Protein AF-A0A7J3C7N9-F1 (afdb_monomer_lite)

Sequence (515 aa):
MNISYFLGAEEPNVSYYEVTVTLNNSAYVSLDLLPTLADLVNGSGYYLEFSFIMPNDQPGNWWYLGYQIIEMKNVTVHVESNELLNASGTQIATVPATVTAYEGFIGVVGEAKFPSSQNTTSVVLFPVSPPGVNIISATTNYWRYSNGSLIVNFTLYEEVLSGTSSTPTSIAASITTYKSQVLVIPETLGYYSERAQVYLVQGNGAFIMGITSNQIAQIEAGIDATLSVPLSQLDASVTSINNDTAKISTTFGRMNSSLTSINASIKSINNGMATVSTSLGEVETSLNSLNASIISIQGETIMISTSLGRFQTTLSSVNSSLISISGNIAEVDDSLGTQYTTLSSINASLLSIVGNNAFLDSELGKFNCSLADINGTLKSINGNNATVMTTLGQISDSLANLNVTVSSLSSNVSKLNGSLVDVRTSIENLSGQITNVSNSTATIKTGIGTMYASISSIQLGVHKESNSTDPSFPYELLVVLLILVSIAISYLSLSKVNGIVSGLEGTKKEGKKEK

Structure (mmCIF, N/CA/C/O backbone):
data_AF-A0A7J3C7N9-F1
#
_entry.id   AF-A0A7J3C7N9-F1
#
loop_
_atom_site.group_PDB
_atom_site.id
_atom_site.type_symbol
_atom_site.label_atom_id
_atom_site.label_alt_id
_atom_site.label_comp_id
_atom_site.label_asym_id
_atom_site.label_entity_id
_atom_site.label_seq_id
_atom_site.pdbx_PDB_ins_code
_atom_site.Cartn_x
_atom_site.Cartn_y
_atom_site.Cartn_z
_atom_site.occupancy
_atom_site.B_iso_or_equiv
_atom_site.auth_seq_id
_atom_site.auth_comp_id
_atom_site.auth_asym_id
_atom_site.auth_atom_id
_atom_site.pdbx_PDB_model_num
ATOM 1 N N . MET A 1 1 ? -82.449 6.430 76.038 1.00 42.28 1 MET A N 1
ATOM 2 C CA . MET A 1 1 ? -81.152 5.746 75.852 1.00 42.28 1 MET A CA 1
ATOM 3 C C . MET A 1 1 ? -81.111 5.278 74.413 1.00 42.28 1 MET A C 1
ATOM 5 O O . MET A 1 1 ? -82.096 4.687 73.994 1.00 42.28 1 MET A O 1
ATOM 9 N N . ASN A 1 2 ? -80.056 5.605 73.664 1.00 41.19 2 ASN A N 1
ATOM 10 C CA . ASN A 1 2 ? -79.786 4.920 72.398 1.00 41.19 2 ASN A CA 1
ATOM 11 C C . ASN A 1 2 ? -79.249 3.540 72.754 1.00 41.19 2 ASN A C 1
ATOM 13 O O . ASN A 1 2 ? -78.373 3.438 73.615 1.00 41.19 2 ASN A O 1
ATOM 17 N N . ILE A 1 3 ? -79.833 2.510 72.163 1.00 51.50 3 ILE A N 1
ATOM 18 C CA . ILE A 1 3 ? -79.394 1.135 72.348 1.00 51.50 3 ILE A CA 1
ATOM 19 C C . ILE A 1 3 ? -78.795 0.691 71.017 1.00 51.50 3 ILE A C 1
ATOM 21 O O . ILE A 1 3 ? -79.426 0.875 69.976 1.00 51.50 3 ILE A O 1
ATOM 25 N N . SER A 1 4 ? -77.570 0.170 71.069 1.00 52.69 4 SER A N 1
ATOM 26 C CA . SER A 1 4 ? -76.785 -0.238 69.903 1.00 52.69 4 SER A CA 1
ATOM 27 C C . SER A 1 4 ? -76.621 -1.754 69.918 1.00 52.69 4 SER A C 1
ATOM 29 O O . SER A 1 4 ? -76.192 -2.314 70.927 1.00 52.69 4 SER A O 1
ATOM 31 N N . TYR A 1 5 ? -76.937 -2.420 68.811 1.00 61.47 5 TYR A N 1
ATOM 32 C CA . TYR A 1 5 ? -76.885 -3.882 68.713 1.00 61.47 5 TYR A CA 1
ATOM 33 C C . TYR A 1 5 ? -75.939 -4.334 67.610 1.00 61.47 5 TYR A C 1
ATOM 35 O O . TYR A 1 5 ? -76.094 -3.906 66.471 1.00 61.47 5 TYR A O 1
ATOM 43 N N . PHE A 1 6 ? -74.972 -5.192 67.951 1.00 58.53 6 PHE A N 1
ATOM 44 C CA . PHE A 1 6 ? -73.951 -5.674 67.020 1.00 58.53 6 PHE A CA 1
ATOM 45 C C . PHE A 1 6 ? -74.525 -6.706 66.057 1.00 58.53 6 PHE A C 1
ATOM 47 O O . PHE A 1 6 ? -75.031 -7.741 66.487 1.00 58.53 6 PHE A O 1
ATOM 54 N N . LEU A 1 7 ? -74.400 -6.444 64.763 1.00 57.50 7 LEU A N 1
ATOM 55 C CA . LEU A 1 7 ? -74.745 -7.386 63.704 1.00 57.50 7 LEU A CA 1
ATOM 56 C C . LEU A 1 7 ? -73.553 -8.263 63.292 1.00 57.50 7 LEU A C 1
ATOM 58 O O . LEU A 1 7 ? -73.766 -9.324 62.716 1.00 57.50 7 LEU A O 1
ATOM 62 N N . GLY A 1 8 ? -72.314 -7.866 63.612 1.00 57.69 8 GLY A N 1
ATOM 63 C CA . GLY A 1 8 ? -71.109 -8.617 63.247 1.00 57.69 8 GLY A CA 1
ATOM 64 C C . GLY A 1 8 ? -70.127 -7.840 62.370 1.00 57.69 8 GLY A C 1
ATOM 65 O O . GLY A 1 8 ? -70.313 -6.658 62.072 1.00 57.69 8 GLY A O 1
ATOM 66 N N . ALA A 1 9 ? -69.055 -8.528 61.967 1.00 55.53 9 ALA A N 1
ATOM 67 C CA . ALA A 1 9 ? -67.973 -7.962 61.157 1.00 55.53 9 ALA A CA 1
ATOM 68 C C . ALA A 1 9 ? -68.243 -7.996 59.635 1.00 55.53 9 ALA A C 1
ATOM 70 O O . ALA A 1 9 ? -67.596 -7.254 58.901 1.00 55.53 9 ALA A O 1
ATOM 71 N N . GLU A 1 10 ? -69.207 -8.794 59.153 1.00 54.66 10 GLU A N 1
ATOM 72 C CA . GLU A 1 10 ? -69.601 -8.850 57.736 1.00 54.66 10 GLU A CA 1
ATOM 73 C C . GLU A 1 10 ? -71.129 -8.865 57.560 1.00 54.66 10 GLU A C 1
ATOM 75 O O . GLU A 1 10 ? -71.791 -9.774 58.046 1.00 54.66 10 GLU A O 1
ATOM 80 N N . GLU A 1 11 ? -71.664 -7.882 56.824 1.00 54.88 11 GLU A N 1
ATOM 81 C CA . GLU A 1 11 ? -72.591 -8.085 55.687 1.00 54.88 11 GLU A CA 1
ATOM 82 C C . GLU A 1 11 ? -72.784 -6.747 54.931 1.00 54.88 11 GLU A C 1
ATOM 84 O O . GLU A 1 11 ? -73.521 -5.863 55.378 1.00 54.88 11 GLU A O 1
ATOM 89 N N . PRO A 1 12 ? -72.124 -6.569 53.767 1.00 53.94 12 PRO A N 1
ATOM 90 C CA . PRO A 1 12 ? -72.410 -5.502 52.822 1.00 53.94 12 PRO A CA 1
ATOM 91 C C . PRO A 1 12 ? -73.066 -6.061 51.548 1.00 53.94 12 PRO A C 1
ATOM 93 O O . PRO A 1 12 ? -72.399 -6.481 50.607 1.00 53.94 12 PRO A O 1
ATOM 96 N N . ASN A 1 13 ? -74.390 -5.974 51.494 1.00 54.25 13 ASN A N 1
ATOM 97 C CA . ASN A 1 13 ? -75.165 -5.666 50.292 1.00 54.25 13 ASN A CA 1
ATOM 98 C C . ASN A 1 13 ? -76.370 -4.873 50.794 1.00 54.25 13 ASN A C 1
ATOM 100 O O . ASN A 1 13 ? -77.139 -5.414 51.578 1.00 54.25 13 ASN A O 1
ATOM 104 N N . VAL A 1 14 ? -76.470 -3.585 50.433 1.00 56.03 14 VAL A N 1
ATOM 105 C CA . VAL A 1 14 ? -77.334 -2.578 51.089 1.00 56.03 14 VAL A CA 1
ATOM 106 C C . VAL A 1 14 ? -78.736 -3.131 51.387 1.00 56.03 14 VAL A C 1
ATOM 108 O O . VAL A 1 14 ? -79.604 -3.162 50.514 1.00 56.03 14 VAL A O 1
ATOM 111 N N . SER A 1 15 ? -78.923 -3.568 52.633 1.00 57.22 15 SER A N 1
ATOM 112 C CA . SER A 1 15 ? -80.141 -4.184 53.157 1.00 57.22 15 SER A CA 1
ATOM 113 C C . SER A 1 15 ? -80.565 -3.393 54.387 1.00 57.22 15 SER A C 1
ATOM 115 O O . SER A 1 15 ? -79.734 -2.997 55.207 1.00 57.22 15 SER A O 1
ATOM 117 N N . TYR A 1 16 ? -81.857 -3.103 54.472 1.00 61.97 16 TYR A N 1
ATOM 118 C CA . TYR A 1 16 ? -82.450 -2.442 55.628 1.00 61.97 16 TYR A CA 1
ATOM 119 C C . TYR A 1 16 ? -82.905 -3.499 56.628 1.00 61.97 16 TYR A C 1
ATOM 121 O O . TYR A 1 16 ? -83.216 -4.631 56.252 1.00 61.97 16 TYR A O 1
ATOM 129 N N . TYR A 1 17 ? -82.980 -3.107 57.893 1.00 67.19 17 TYR A N 1
ATOM 130 C CA . TYR A 1 17 ? -83.506 -3.954 58.950 1.00 67.19 17 TYR A CA 1
ATOM 131 C C . TYR A 1 17 ? -84.701 -3.257 59.582 1.00 67.19 17 TYR A C 1
ATOM 133 O O . TYR A 1 17 ? -84.579 -2.128 60.060 1.00 67.19 17 TYR A O 1
ATOM 141 N N . GLU A 1 18 ? -85.855 -3.919 59.581 1.00 71.06 18 GLU A N 1
ATOM 142 C CA . GLU A 1 18 ? -86.990 -3.453 60.371 1.00 71.06 18 GLU A CA 1
ATOM 143 C C . GLU A 1 18 ? -86.805 -3.994 61.787 1.00 71.06 18 GLU A C 1
ATOM 145 O O . GLU A 1 18 ? -86.705 -5.207 62.010 1.00 71.06 18 GLU A O 1
ATOM 150 N N . VAL A 1 19 ? -86.738 -3.080 62.750 1.00 69.88 19 VAL A N 1
ATOM 151 C CA . VAL A 1 19 ? -86.692 -3.411 64.166 1.00 69.88 19 VAL A CA 1
ATOM 152 C C . VAL A 1 19 ? -88.041 -3.097 64.777 1.00 69.88 19 VAL A C 1
ATOM 154 O O . VAL A 1 19 ? -88.411 -1.939 64.981 1.00 69.88 19 VAL A O 1
ATOM 157 N N . THR A 1 20 ? -88.778 -4.154 65.102 1.00 71.00 20 THR A N 1
ATOM 158 C CA . THR A 1 20 ? -90.039 -4.028 65.827 1.00 71.00 20 THR A CA 1
ATOM 159 C C . THR A 1 20 ? -89.791 -4.212 67.310 1.00 71.00 20 THR A C 1
ATOM 161 O O . THR A 1 20 ? -89.453 -5.303 67.766 1.00 71.00 20 THR A O 1
ATOM 164 N N . VAL A 1 21 ? -89.994 -3.144 68.072 1.00 69.62 21 VAL A N 1
ATOM 165 C CA . VAL A 1 21 ? -90.026 -3.178 69.529 1.00 69.62 21 VAL A CA 1
ATOM 166 C C . VAL A 1 21 ? -91.403 -3.648 69.964 1.00 69.62 21 VAL A C 1
ATOM 168 O O . VAL A 1 21 ? -92.430 -3.077 69.592 1.00 69.62 21 VAL A O 1
ATOM 171 N N . THR A 1 22 ? -91.423 -4.680 70.791 1.00 66.44 22 THR A N 1
ATOM 172 C CA . THR A 1 22 ? -92.635 -5.281 71.337 1.00 66.44 22 THR A CA 1
ATOM 173 C C . THR A 1 22 ? -92.742 -4.993 72.826 1.00 66.44 22 THR A C 1
ATOM 175 O O . THR A 1 22 ? -91.757 -5.078 73.557 1.00 66.44 22 THR A O 1
ATOM 178 N N . LEU A 1 23 ? -93.947 -4.662 73.280 1.00 67.12 23 LEU A N 1
ATOM 179 C CA . LEU A 1 23 ? -94.287 -4.502 74.686 1.00 67.12 23 LEU A CA 1
ATOM 180 C C . LEU A 1 23 ? -95.211 -5.647 75.088 1.00 67.12 23 LEU A C 1
ATOM 182 O O . LEU A 1 23 ? -96.281 -5.812 74.501 1.00 67.12 23 LEU A O 1
ATOM 186 N N . ASN A 1 24 ? -94.797 -6.453 76.069 1.00 67.00 24 ASN A N 1
ATOM 187 C CA . ASN A 1 24 ? -95.523 -7.665 76.478 1.00 67.00 24 ASN A CA 1
ATOM 188 C C . ASN A 1 24 ? -95.852 -8.572 75.274 1.00 67.00 24 ASN A C 1
ATOM 190 O O . ASN A 1 24 ? -96.971 -9.066 75.129 1.00 67.00 24 ASN A O 1
ATOM 194 N N . ASN A 1 25 ? -94.867 -8.738 74.385 1.00 65.31 25 ASN A N 1
ATOM 195 C CA . ASN A 1 25 ? -94.923 -9.561 73.174 1.00 65.31 25 ASN A CA 1
ATOM 196 C C . ASN A 1 25 ? -95.933 -9.091 72.104 1.00 65.31 25 ASN A C 1
ATOM 198 O O . ASN A 1 25 ? -96.206 -9.829 71.163 1.00 65.31 25 ASN A O 1
ATOM 202 N N . SER A 1 26 ? -96.467 -7.870 72.214 1.00 65.75 26 SER A N 1
ATOM 203 C CA . SER A 1 26 ? -97.249 -7.211 71.155 1.00 65.75 26 SER A CA 1
ATOM 204 C C . SER A 1 26 ? -96.450 -6.057 70.551 1.00 65.75 26 SER A C 1
ATOM 206 O O . SER A 1 26 ? -95.767 -5.350 71.287 1.00 65.75 26 SER A O 1
ATOM 208 N N . ALA A 1 27 ? -96.517 -5.845 69.233 1.00 66.12 27 ALA A N 1
ATOM 209 C CA . ALA A 1 27 ? -95.793 -4.756 68.572 1.00 66.12 27 ALA A CA 1
ATOM 210 C C . ALA A 1 27 ? -96.192 -3.394 69.159 1.00 66.12 27 ALA A C 1
ATOM 212 O O . ALA A 1 27 ? -97.373 -3.051 69.219 1.00 66.12 27 ALA A O 1
ATOM 213 N N . TYR A 1 28 ? -95.198 -2.644 69.625 1.00 69.81 28 TYR A N 1
ATOM 214 C CA . TYR A 1 28 ? -95.372 -1.328 70.229 1.00 69.81 28 TYR A CA 1
ATOM 215 C C . TYR A 1 28 ? -94.914 -0.223 69.274 1.00 69.81 28 TYR A C 1
ATOM 217 O O . TYR A 1 28 ? -95.648 0.739 69.059 1.00 69.81 28 TYR A O 1
ATOM 225 N N . VAL A 1 29 ? -93.738 -0.376 68.660 1.00 67.56 29 VAL A N 1
ATOM 226 C CA . VAL A 1 29 ? -93.270 0.499 67.577 1.00 67.56 29 VAL A CA 1
ATOM 227 C C . VAL A 1 29 ? -92.354 -0.277 66.638 1.00 67.56 29 VAL A C 1
ATOM 229 O O . VAL A 1 29 ? -91.542 -1.074 67.100 1.00 67.56 29 VAL A O 1
ATOM 232 N N . SER A 1 30 ? -92.470 -0.024 65.339 1.00 73.25 30 SER A N 1
ATOM 233 C CA . SER A 1 30 ? -91.578 -0.570 64.314 1.00 73.25 30 SER A CA 1
ATOM 234 C C . SER A 1 30 ? -90.766 0.559 63.694 1.00 73.25 30 SER A C 1
ATOM 236 O O . SER A 1 30 ? -91.287 1.657 63.479 1.00 73.25 30 SER A O 1
ATOM 238 N N . LEU A 1 31 ? -89.474 0.309 63.500 1.00 60.38 31 LEU A N 1
ATOM 239 C CA . LEU A 1 31 ? -88.492 1.287 63.049 1.00 60.38 31 LEU A CA 1
ATOM 240 C C . LEU A 1 31 ? -87.641 0.666 61.943 1.00 60.38 31 LEU A C 1
ATOM 242 O O . LEU A 1 31 ? -86.988 -0.349 62.172 1.00 60.38 31 LEU A O 1
ATOM 246 N N . ASP A 1 32 ? -87.601 1.307 60.780 1.00 66.88 32 ASP A N 1
ATOM 247 C CA . ASP A 1 32 ? -86.709 0.914 59.690 1.00 66.88 32 ASP A CA 1
ATOM 248 C C . ASP A 1 32 ? -85.334 1.551 59.892 1.00 66.88 32 ASP A C 1
ATOM 250 O O . ASP A 1 32 ? -85.210 2.778 59.978 1.00 66.88 32 ASP A O 1
ATOM 254 N N . LEU A 1 33 ? -84.294 0.724 59.992 1.00 62.12 33 LEU A N 1
ATOM 255 C CA . LEU A 1 33 ? -82.958 1.149 60.401 1.00 62.12 33 LEU A CA 1
ATOM 256 C C . LEU A 1 33 ? -81.881 0.621 59.451 1.00 62.12 33 LEU A C 1
ATOM 258 O O . LEU A 1 33 ? -81.958 -0.496 58.931 1.00 62.12 33 LEU A O 1
ATOM 262 N N . LEU A 1 34 ? -80.852 1.444 59.248 1.00 63.62 34 LEU A N 1
ATOM 263 C CA . LEU A 1 34 ? -79.645 1.071 58.516 1.00 63.62 34 LEU A CA 1
ATOM 264 C C . LEU A 1 34 ? -78.512 0.746 59.489 1.00 63.62 34 LEU A C 1
ATOM 266 O O . LEU A 1 34 ? -78.327 1.489 60.455 1.00 63.62 34 LEU A O 1
ATOM 270 N N . PRO A 1 35 ? -77.721 -0.305 59.224 1.00 64.94 35 PRO A N 1
ATOM 271 C CA . PRO A 1 35 ? -76.533 -0.598 60.011 1.00 64.94 35 PRO A CA 1
ATOM 272 C C . PRO A 1 35 ? -75.491 0.512 59.878 1.00 64.94 35 PRO A C 1
ATOM 274 O O . PRO A 1 35 ? -75.117 0.898 58.769 1.00 64.94 35 PRO A O 1
ATOM 277 N N . THR A 1 36 ? -74.973 0.989 61.004 1.00 56.75 36 THR A N 1
ATOM 278 C CA . THR A 1 36 ? -73.856 1.938 61.059 1.00 56.75 36 THR A CA 1
ATOM 279 C C . THR A 1 36 ? -72.583 1.226 61.487 1.00 56.75 36 THR A C 1
ATOM 281 O O . THR A 1 36 ? -72.587 0.486 62.469 1.00 56.75 36 THR A O 1
ATOM 284 N N . LEU A 1 37 ? -71.489 1.445 60.753 1.00 62.41 37 LEU A N 1
ATOM 285 C CA . LEU A 1 37 ? -70.172 0.939 61.131 1.00 62.41 37 LEU A CA 1
ATOM 286 C C . LEU A 1 37 ? -69.640 1.792 62.285 1.00 62.41 37 LEU A C 1
ATOM 288 O O . LEU A 1 37 ? -69.433 2.994 62.113 1.00 62.41 37 LEU A O 1
ATOM 292 N N . ALA A 1 38 ? -69.443 1.184 63.449 1.00 53.22 38 ALA A N 1
ATOM 293 C CA . ALA A 1 38 ? -68.890 1.860 64.614 1.00 53.22 38 ALA A CA 1
ATOM 294 C C . ALA A 1 38 ? -67.587 1.174 65.036 1.00 53.22 38 ALA A C 1
ATOM 296 O O . ALA A 1 38 ? -67.573 -0.021 65.335 1.00 53.22 38 ALA A O 1
ATOM 297 N N . ASP A 1 39 ? -66.501 1.948 65.085 1.00 56.78 39 ASP A N 1
ATOM 298 C CA . ASP A 1 39 ? -65.219 1.522 65.651 1.00 56.78 39 ASP A CA 1
ATOM 299 C C . ASP A 1 39 ? -65.214 1.811 67.149 1.00 56.78 39 ASP A C 1
ATOM 301 O O . ASP A 1 39 ? -64.759 2.854 67.626 1.00 56.78 39 ASP A O 1
ATOM 305 N N . LEU A 1 40 ? -65.782 0.876 67.904 1.00 52.62 40 LEU A N 1
ATOM 306 C CA . LEU A 1 40 ? -65.724 0.893 69.357 1.00 52.62 40 LEU A CA 1
ATOM 307 C C . LEU A 1 40 ? -64.471 0.148 69.830 1.00 52.62 40 LEU A C 1
ATOM 309 O O . LEU A 1 40 ? -63.972 -0.765 69.177 1.00 52.62 40 LEU A O 1
ATOM 313 N N . VAL A 1 41 ? -63.983 0.508 71.020 1.00 49.88 41 VAL A N 1
ATOM 314 C CA . VAL A 1 41 ? -62.741 -0.023 71.626 1.00 49.88 41 VAL A CA 1
ATOM 315 C C . VAL A 1 41 ? -62.726 -1.564 71.740 1.00 49.88 41 VAL A C 1
ATOM 317 O O . VAL A 1 41 ? -61.657 -2.156 71.845 1.00 49.88 41 VAL A O 1
ATOM 320 N N . ASN A 1 42 ? -63.889 -2.221 71.650 1.00 48.91 42 ASN A N 1
ATOM 321 C CA . ASN A 1 42 ? -64.060 -3.676 71.740 1.00 48.91 42 ASN A CA 1
ATOM 322 C C . ASN A 1 42 ? -64.451 -4.357 70.415 1.00 48.91 42 ASN A C 1
ATOM 324 O O . ASN A 1 42 ? -65.000 -5.458 70.433 1.00 48.91 42 ASN A O 1
ATOM 328 N N . GLY A 1 43 ? -64.156 -3.730 69.279 1.00 54.53 43 GLY A N 1
ATOM 329 C CA . GLY A 1 43 ? -64.305 -4.344 67.966 1.00 54.53 43 GLY A CA 1
ATOM 330 C C . GLY A 1 43 ? -65.091 -3.472 67.001 1.00 54.53 43 GLY A C 1
ATOM 331 O O . GLY A 1 43 ? -66.169 -2.971 67.311 1.00 54.53 43 GLY A O 1
ATOM 332 N N . SER A 1 44 ? -64.517 -3.326 65.815 1.00 56.56 44 SER A N 1
ATOM 333 C CA . SER A 1 44 ? -65.117 -2.709 64.644 1.00 56.56 44 SER A CA 1
ATOM 334 C C . SER A 1 44 ? -66.204 -3.603 64.065 1.00 56.56 44 SER A C 1
ATOM 336 O O . SER A 1 44 ? -65.958 -4.775 63.772 1.00 56.56 44 SER A O 1
ATOM 338 N N . GLY A 1 45 ? -67.386 -3.053 63.826 1.00 62.75 45 GLY A N 1
ATOM 339 C CA . GLY A 1 45 ? -68.357 -3.702 62.954 1.00 62.75 45 GLY A CA 1
ATOM 340 C C . GLY A 1 45 ? -69.682 -2.969 62.929 1.00 62.75 45 GLY A C 1
ATOM 341 O O . GLY A 1 45 ? -69.775 -1.807 63.331 1.00 62.75 45 GLY A O 1
ATOM 342 N N . TYR A 1 46 ? -70.693 -3.618 62.370 1.00 64.62 46 TYR A N 1
ATOM 343 C CA . TYR A 1 46 ? -71.956 -2.957 62.080 1.00 64.62 46 TYR A CA 1
ATOM 344 C C . TYR A 1 46 ? -72.902 -3.069 63.266 1.00 64.62 46 TYR A C 1
ATOM 346 O O . TYR A 1 46 ? -73.134 -4.159 63.787 1.00 64.62 46 TYR A O 1
ATOM 354 N N . TYR A 1 47 ? -73.460 -1.936 63.678 1.00 65.31 47 TYR A N 1
ATOM 355 C CA . TYR A 1 47 ? -74.425 -1.849 64.762 1.00 65.31 47 TYR A CA 1
ATOM 356 C C . TYR A 1 47 ? -75.717 -1.191 64.282 1.00 65.31 47 TYR A C 1
ATOM 358 O O . TYR A 1 47 ? -75.683 -0.251 63.486 1.00 65.31 47 TYR A O 1
ATOM 366 N N . LEU A 1 48 ? -76.857 -1.654 64.793 1.00 65.50 48 LEU A N 1
ATOM 367 C CA . LEU A 1 48 ? -78.125 -0.934 64.685 1.00 65.50 48 LEU A CA 1
ATOM 368 C C . LEU A 1 48 ? -78.322 -0.106 65.944 1.00 65.50 48 LEU A C 1
ATOM 370 O O . LEU A 1 48 ? -78.442 -0.663 67.035 1.00 65.50 48 LEU A O 1
ATOM 374 N N . GLU A 1 49 ? -78.367 1.211 65.782 1.00 63.22 49 GLU A N 1
ATOM 375 C CA . GLU A 1 49 ? -78.643 2.132 66.877 1.00 63.22 49 GLU A CA 1
ATOM 376 C C . GLU A 1 49 ? -80.059 2.677 66.769 1.00 63.22 49 GLU A C 1
ATOM 378 O O . GLU A 1 49 ? -80.437 3.267 65.755 1.00 63.22 49 GLU A O 1
ATOM 383 N N . PHE A 1 50 ? -80.846 2.524 67.830 1.00 61.34 50 PHE A N 1
ATOM 384 C CA . PHE A 1 50 ? -82.170 3.127 67.883 1.00 61.34 50 PHE A CA 1
ATOM 385 C C . PHE A 1 50 ? -82.586 3.529 69.287 1.00 61.34 50 PHE A C 1
ATOM 387 O O . PHE A 1 50 ? -82.046 3.095 70.308 1.00 61.34 50 PHE A O 1
ATOM 394 N N . SER A 1 51 ? -83.585 4.398 69.326 1.00 55.50 51 SER A N 1
ATOM 395 C CA . SER A 1 51 ? -84.285 4.775 70.537 1.00 55.50 51 SER A CA 1
ATOM 396 C C . SER A 1 51 ? -85.763 4.959 70.235 1.00 55.50 51 SER A C 1
ATOM 398 O O . SER A 1 51 ? -86.164 5.326 69.133 1.00 55.50 51 SER A O 1
ATOM 400 N N . PHE A 1 52 ? -86.588 4.687 71.236 1.00 57.16 52 PHE A N 1
ATOM 401 C CA . PHE A 1 52 ? -88.025 4.883 71.168 1.00 57.16 52 PHE A CA 1
ATOM 402 C C . PHE A 1 52 ? -88.514 5.498 72.474 1.00 57.16 52 PHE A C 1
ATOM 404 O O . PHE A 1 52 ? -87.858 5.416 73.517 1.00 57.16 52 PHE A O 1
ATOM 411 N N . ILE A 1 53 ? -89.676 6.143 72.412 1.00 58.66 53 ILE A N 1
ATOM 412 C CA . ILE A 1 53 ? -90.302 6.708 73.603 1.00 58.66 53 ILE A CA 1
ATOM 413 C C . ILE A 1 53 ? -90.902 5.563 74.410 1.00 58.66 53 ILE A C 1
ATOM 415 O O . ILE A 1 53 ? -91.828 4.879 73.965 1.00 58.66 53 ILE A O 1
ATOM 419 N N . MET A 1 54 ? -90.365 5.371 75.610 1.00 60.38 54 MET A N 1
ATOM 420 C CA . MET A 1 54 ? -90.876 4.389 76.552 1.00 60.38 54 MET A CA 1
ATOM 421 C C . MET A 1 54 ? -92.257 4.846 77.051 1.00 60.38 54 MET A C 1
ATOM 423 O O . MET A 1 54 ? -92.403 6.013 77.428 1.00 60.38 54 MET A O 1
ATOM 427 N N . PRO A 1 55 ? -93.281 3.978 77.031 1.00 58.53 55 PRO A N 1
ATOM 428 C CA . PRO A 1 55 ? -94.596 4.355 77.530 1.00 58.53 55 PRO A CA 1
ATOM 429 C C . PRO A 1 55 ? -94.513 4.655 79.035 1.00 58.53 55 PRO A C 1
ATOM 431 O O . PRO A 1 55 ? -93.773 4.000 79.764 1.00 58.53 55 PRO A O 1
ATOM 434 N N . ASN A 1 56 ? -95.221 5.699 79.479 1.00 55.94 56 ASN A N 1
ATOM 435 C CA . ASN A 1 56 ? -95.041 6.288 80.809 1.00 55.94 56 ASN A CA 1
ATOM 436 C C . ASN A 1 56 ? -95.416 5.324 81.954 1.00 55.94 56 ASN A C 1
ATOM 438 O O . ASN A 1 56 ? -96.386 4.571 81.853 1.00 55.94 56 ASN A O 1
ATOM 442 N N . ASP A 1 57 ? -94.651 5.396 83.044 1.00 56.75 57 ASP A N 1
ATOM 443 C CA . ASP A 1 57 ? -94.512 4.355 84.068 1.00 56.75 57 ASP A CA 1
ATOM 444 C C . ASP A 1 57 ? -95.312 4.645 85.358 1.00 56.75 57 ASP A C 1
ATOM 446 O O . ASP A 1 57 ? -95.562 5.800 85.717 1.00 56.75 57 ASP A O 1
ATOM 450 N N . GLN A 1 58 ? -95.683 3.589 86.087 1.00 48.03 58 GLN A N 1
ATOM 451 C CA . GLN A 1 58 ? -96.112 3.656 87.492 1.00 48.03 58 GLN A CA 1
ATOM 452 C C . GLN A 1 58 ? -95.178 2.761 88.322 1.00 48.03 58 GLN A C 1
ATOM 454 O O . GLN A 1 58 ? -94.857 1.657 87.875 1.00 48.03 58 GLN A O 1
ATOM 459 N N . PRO A 1 59 ? -94.762 3.179 89.534 1.00 44.38 59 PRO A N 1
ATOM 460 C CA . PRO A 1 59 ? -93.750 2.459 90.303 1.00 44.38 59 PRO A CA 1
ATOM 461 C C . PRO A 1 59 ? -94.151 1.008 90.605 1.00 44.38 59 PRO A C 1
ATOM 463 O O . PRO A 1 59 ? -95.208 0.758 91.182 1.00 44.38 59 PRO A O 1
ATOM 466 N N . GLY A 1 60 ? -93.268 0.062 90.275 1.00 51.53 60 GLY A N 1
ATOM 467 C CA . GLY A 1 60 ? -93.414 -1.360 90.616 1.00 51.53 60 GLY A CA 1
ATOM 468 C C . GLY A 1 60 ? -93.812 -2.281 89.461 1.00 51.53 60 GLY A C 1
ATOM 469 O O . GLY A 1 60 ? -93.862 -3.494 89.664 1.00 51.53 60 GLY A O 1
ATOM 470 N N . ASN A 1 61 ? -94.034 -1.748 88.259 1.00 45.78 61 ASN A N 1
ATOM 471 C CA . ASN A 1 61 ? -94.267 -2.564 87.072 1.00 45.78 61 ASN A CA 1
ATOM 472 C C . ASN A 1 61 ? -92.979 -2.793 86.279 1.00 45.78 61 ASN A C 1
ATOM 474 O O . ASN A 1 61 ? -92.125 -1.921 86.156 1.00 45.78 61 ASN A O 1
ATOM 478 N N . TRP A 1 62 ? -92.857 -4.003 85.740 1.00 52.22 62 TRP A N 1
ATOM 479 C CA . TRP A 1 62 ? -91.747 -4.422 84.895 1.00 52.22 62 TRP A CA 1
ATOM 480 C C . TRP A 1 62 ? -92.322 -4.723 83.521 1.00 52.22 62 TRP A C 1
ATOM 482 O O . TRP A 1 62 ? -93.284 -5.482 83.401 1.00 52.22 62 TRP A O 1
ATOM 492 N N . TRP A 1 63 ? -91.735 -4.129 82.493 1.00 51.25 63 TRP A N 1
ATOM 493 C CA . TRP A 1 63 ? -92.132 -4.361 81.114 1.00 51.25 63 TRP A CA 1
ATOM 494 C C . TRP A 1 63 ? -91.169 -5.353 80.476 1.00 51.25 63 TRP A C 1
ATOM 496 O O . TRP A 1 63 ? -89.956 -5.259 80.673 1.00 51.25 63 TRP A O 1
ATOM 506 N N . TYR A 1 64 ? -91.701 -6.284 79.688 1.00 57.38 64 TYR A N 1
ATOM 507 C CA . TYR A 1 64 ? -90.871 -7.074 78.788 1.00 57.38 64 TYR A CA 1
ATOM 508 C C . TYR A 1 64 ? -90.804 -6.352 77.456 1.00 57.38 64 TYR A C 1
ATOM 510 O O . TYR A 1 64 ? -91.799 -6.257 76.734 1.00 57.38 64 TYR A O 1
ATOM 518 N N . LEU A 1 65 ? -89.617 -5.825 77.183 1.00 56.47 65 LEU A N 1
ATOM 519 C CA . LEU A 1 65 ? -89.256 -5.273 75.896 1.00 56.47 65 LEU A CA 1
ATOM 520 C C . LEU A 1 65 ? -88.441 -6.336 75.173 1.00 56.47 65 LEU A C 1
ATOM 522 O O . LEU A 1 65 ? -87.351 -6.710 75.601 1.00 56.47 65 LEU A O 1
ATOM 526 N N . GLY A 1 66 ? -89.032 -6.874 74.118 1.00 62.19 66 GLY A N 1
ATOM 527 C CA . GLY A 1 66 ? -88.320 -7.683 73.142 1.00 62.19 66 GLY A CA 1
ATOM 528 C C . GLY A 1 66 ? -88.279 -6.909 71.844 1.00 62.19 66 GLY A C 1
ATOM 529 O O . GLY A 1 66 ? -89.239 -6.204 71.526 1.00 62.19 66 GLY A O 1
ATOM 530 N N . TYR A 1 67 ? -87.203 -7.042 71.092 1.00 61.75 67 TYR A N 1
ATOM 531 C CA . TYR A 1 67 ? -87.180 -6.558 69.724 1.00 61.75 67 TYR A CA 1
ATOM 532 C C . TYR A 1 67 ? -86.974 -7.737 68.783 1.00 61.75 67 TYR A C 1
ATOM 534 O O . TYR A 1 67 ? -86.361 -8.749 69.135 1.00 61.75 67 TYR A O 1
ATOM 542 N N . GLN A 1 68 ? -87.533 -7.603 67.592 1.00 66.44 68 GLN A N 1
ATOM 543 C CA . GLN A 1 68 ? -87.313 -8.534 66.503 1.00 66.44 68 GLN A CA 1
ATOM 544 C C . GLN A 1 68 ? -86.578 -7.783 65.402 1.00 66.44 68 GLN A C 1
ATOM 546 O O . GLN A 1 68 ? -87.047 -6.727 64.974 1.00 66.44 68 GLN A O 1
ATOM 551 N N . ILE A 1 69 ? -85.428 -8.321 64.991 1.00 63.19 69 ILE A N 1
ATOM 552 C CA . ILE A 1 69 ? -84.676 -7.839 63.834 1.00 63.19 69 ILE A CA 1
ATOM 553 C C . ILE A 1 69 ? -85.064 -8.723 62.661 1.00 63.19 69 ILE A C 1
ATOM 555 O O . ILE A 1 69 ? -84.877 -9.944 62.695 1.00 63.19 69 ILE A O 1
ATOM 559 N N . ILE A 1 70 ? -85.626 -8.103 61.634 1.00 65.06 70 ILE A N 1
ATOM 560 C CA . ILE A 1 70 ? -85.968 -8.796 60.400 1.00 65.06 70 ILE A CA 1
ATOM 561 C C . ILE A 1 70 ? -85.085 -8.226 59.305 1.00 65.06 70 ILE A C 1
ATOM 563 O O . ILE A 1 70 ? -85.095 -7.023 59.039 1.00 65.06 70 ILE A O 1
ATOM 567 N N . GLU A 1 71 ? -84.292 -9.102 58.700 1.00 61.56 71 GLU A N 1
ATOM 568 C CA . GLU A 1 71 ? -83.462 -8.737 57.567 1.00 61.56 71 GLU A CA 1
ATOM 569 C C . GLU A 1 71 ? -84.325 -8.594 56.315 1.00 61.56 71 GLU A C 1
ATOM 571 O O . GLU A 1 71 ? -85.095 -9.487 55.950 1.00 61.56 71 GLU A O 1
ATOM 576 N N . MET A 1 72 ? -84.186 -7.468 55.626 1.00 59.25 72 MET A N 1
ATOM 577 C CA . MET A 1 72 ? -84.911 -7.215 54.391 1.00 59.25 72 MET A CA 1
ATOM 578 C C . MET A 1 72 ? -83.941 -7.327 53.208 1.00 59.25 72 MET A C 1
ATOM 580 O O . MET A 1 72 ? -83.337 -6.336 52.796 1.00 59.25 72 MET A O 1
ATOM 584 N N . LYS A 1 73 ? -83.762 -8.544 52.664 1.00 58.78 73 LYS A N 1
ATOM 585 C CA . LYS A 1 73 ? -82.905 -8.779 51.483 1.00 58.78 73 LYS A CA 1
ATOM 586 C C . LYS A 1 73 ? -83.664 -8.515 50.175 1.00 58.78 73 LYS A C 1
ATOM 588 O O . LYS A 1 73 ? -84.799 -8.945 49.993 1.00 58.78 73 LYS A O 1
ATOM 593 N N . ASN A 1 74 ? -82.962 -7.871 49.239 1.00 51.09 74 ASN A N 1
ATOM 594 C CA . ASN A 1 74 ? -83.396 -7.323 47.943 1.00 51.09 74 ASN A CA 1
ATOM 595 C C . ASN A 1 74 ? -84.078 -5.950 48.002 1.00 51.09 74 ASN A C 1
ATOM 597 O O . ASN A 1 74 ? -85.285 -5.809 47.812 1.00 51.09 74 ASN A O 1
ATOM 601 N N . VAL A 1 75 ? -83.250 -4.909 48.088 1.00 42.97 75 VAL A N 1
ATOM 602 C CA . VAL A 1 75 ? -83.568 -3.632 47.450 1.00 42.97 75 VAL A CA 1
ATOM 603 C C . VAL A 1 75 ? -83.245 -3.774 45.964 1.00 42.97 75 VAL A C 1
ATOM 605 O O . VAL A 1 75 ? -82.078 -3.862 45.583 1.00 42.97 75 VAL A O 1
ATOM 608 N N . THR A 1 76 ? -84.255 -3.758 45.094 1.00 41.75 76 THR A N 1
ATOM 609 C CA . THR A 1 76 ? -83.973 -3.422 43.690 1.00 41.75 76 THR A CA 1
ATOM 610 C C . THR A 1 76 ? -83.676 -1.927 43.678 1.00 41.75 76 THR A C 1
ATOM 612 O O . THR A 1 76 ? -84.593 -1.108 43.690 1.00 41.75 76 THR A O 1
ATOM 615 N N . VAL A 1 77 ? -82.399 -1.558 43.783 1.00 35.75 77 VAL A N 1
ATOM 616 C CA . VAL A 1 77 ? -81.997 -0.153 43.827 1.00 35.75 77 VAL A CA 1
ATOM 617 C C . VAL A 1 77 ? -82.251 0.449 42.446 1.00 35.75 77 VAL A C 1
ATOM 619 O O . VAL A 1 77 ? -81.650 0.040 41.453 1.00 35.75 77 VAL A O 1
ATOM 622 N N . HIS A 1 78 ? -83.135 1.436 42.365 1.00 39.69 78 HIS A N 1
ATOM 623 C CA . HIS A 1 78 ? -83.057 2.458 41.327 1.00 39.69 78 HIS A CA 1
ATOM 624 C C . HIS A 1 78 ? -82.560 3.734 41.998 1.00 39.69 78 HIS A C 1
ATOM 626 O O . HIS A 1 78 ? -83.104 4.161 43.016 1.00 39.69 78 HIS A O 1
ATOM 632 N N . VAL A 1 79 ? -81.480 4.308 41.465 1.00 38.19 79 VAL A N 1
ATOM 633 C CA . VAL A 1 79 ? -80.990 5.622 41.895 1.00 38.19 79 VAL A CA 1
ATOM 634 C C . VAL A 1 79 ? -82.084 6.629 41.542 1.00 38.19 79 VAL A C 1
ATOM 636 O O . VAL A 1 79 ? -82.320 6.864 40.358 1.00 38.19 79 VAL A O 1
ATOM 639 N N . GLU A 1 80 ? -82.777 7.192 42.536 1.00 39.84 80 GLU A N 1
ATOM 640 C CA . GLU A 1 80 ? -83.787 8.226 42.264 1.00 39.84 80 GLU A CA 1
ATOM 641 C C . GLU A 1 80 ? -83.120 9.580 41.990 1.00 39.84 80 GLU A C 1
ATOM 643 O O . GLU A 1 80 ? -83.510 10.273 41.052 1.00 39.84 80 GLU A O 1
ATOM 648 N N . SER A 1 81 ? -82.076 9.940 42.744 1.00 42.22 81 SER A N 1
ATOM 649 C CA . SER A 1 81 ? -81.248 11.117 42.464 1.00 42.22 81 SER A CA 1
ATOM 650 C C . SER A 1 81 ? -79.938 11.105 43.261 1.00 42.22 81 SER A C 1
ATOM 652 O O . SER A 1 81 ? -79.838 10.522 44.343 1.00 42.22 81 SER A O 1
ATOM 654 N N . ASN A 1 82 ? -78.919 11.773 42.717 1.00 43.91 82 ASN A N 1
ATOM 655 C CA . ASN A 1 82 ? -77.718 12.163 43.449 1.00 43.91 82 ASN A CA 1
ATOM 656 C C . ASN A 1 82 ? -77.726 13.692 43.545 1.00 43.91 82 ASN A C 1
ATOM 658 O O . ASN A 1 82 ? -77.630 14.362 42.514 1.00 43.91 82 ASN A O 1
ATOM 662 N N . GLU A 1 83 ? -77.900 14.238 44.746 1.00 49.12 83 GLU A N 1
ATOM 663 C CA . GLU A 1 83 ? -78.059 15.676 44.951 1.00 49.12 83 GLU A CA 1
ATOM 664 C C . GLU A 1 83 ? -76.841 16.226 45.700 1.00 49.12 83 GLU A C 1
ATOM 666 O O . GLU A 1 83 ? -76.465 15.751 46.774 1.00 49.12 83 GLU A O 1
ATOM 671 N N . LEU A 1 84 ? -76.174 17.212 45.099 1.00 49.94 84 LEU A N 1
ATOM 672 C CA . LEU A 1 84 ? -75.051 17.889 45.735 1.00 49.94 84 LEU A CA 1
ATOM 673 C C . LEU A 1 84 ? -75.616 18.957 46.673 1.00 49.94 84 LEU A C 1
ATOM 675 O O . LEU A 1 84 ? -76.165 19.962 46.218 1.00 49.94 84 LEU A O 1
ATOM 679 N N . LEU A 1 85 ? -75.498 18.734 47.979 1.00 55.34 85 LEU A N 1
ATOM 680 C CA . LEU A 1 85 ? -76.012 19.640 48.996 1.00 55.34 85 LEU A CA 1
ATOM 681 C C . LEU A 1 85 ? -74.841 20.388 49.639 1.00 55.34 85 LEU A C 1
ATOM 683 O O . LEU A 1 85 ? -73.866 19.802 50.103 1.00 55.34 85 LEU A O 1
ATOM 687 N N . ASN A 1 86 ? -74.936 21.716 49.660 1.00 53.72 86 ASN A N 1
ATOM 688 C CA . ASN A 1 86 ? -73.921 22.584 50.250 1.00 53.72 86 ASN A CA 1
ATOM 689 C C . ASN A 1 86 ? -74.357 23.012 51.652 1.00 53.72 86 ASN A C 1
ATOM 691 O O . ASN A 1 86 ? -75.500 23.437 51.837 1.00 53.72 86 ASN A O 1
ATOM 695 N N . ALA A 1 87 ? -73.445 22.956 52.625 1.00 55.12 87 ALA A N 1
ATOM 696 C CA . ALA A 1 87 ? -73.686 23.468 53.969 1.00 55.12 87 ALA A CA 1
ATOM 697 C C . ALA A 1 87 ? -72.488 24.280 54.484 1.00 55.12 87 ALA A C 1
ATOM 699 O O . ALA A 1 87 ? -71.324 23.998 54.207 1.00 55.12 87 ALA A O 1
ATOM 700 N N . SER A 1 88 ? -72.762 25.311 55.277 1.00 53.59 88 SER A N 1
ATOM 701 C CA . SER A 1 88 ? -71.728 25.992 56.057 1.00 53.59 88 SER A CA 1
ATOM 702 C C . SER A 1 88 ? -71.558 25.256 57.387 1.00 53.59 88 SER A C 1
ATOM 704 O O . SER A 1 88 ? -72.503 25.193 58.177 1.00 53.59 88 SER A O 1
ATOM 706 N N . GLY A 1 89 ? -70.381 24.672 57.616 1.00 55.03 89 GLY A N 1
ATOM 707 C CA . GLY A 1 89 ? -70.036 24.031 58.883 1.00 55.03 89 GLY A CA 1
ATOM 708 C C . GLY A 1 89 ? -69.499 25.028 59.910 1.00 55.03 89 GLY A C 1
ATOM 709 O O . GLY A 1 89 ? -68.995 26.087 59.542 1.00 55.03 89 GLY A O 1
ATOM 710 N N . THR A 1 90 ? -69.600 24.697 61.199 1.00 54.84 90 THR A N 1
ATOM 711 C CA . THR A 1 90 ? -68.976 25.475 62.289 1.00 54.84 90 THR A CA 1
ATOM 712 C C . THR A 1 90 ? -67.918 24.618 62.979 1.00 54.84 90 THR A C 1
ATOM 714 O O . THR A 1 90 ? -68.166 23.438 63.236 1.00 54.84 90 THR A O 1
ATOM 717 N N . GLN A 1 91 ? -66.741 25.182 63.276 1.00 54.88 91 GLN A N 1
ATOM 718 C CA . GLN A 1 91 ? -65.719 24.474 64.052 1.00 54.88 91 GLN A CA 1
ATOM 719 C C . GLN A 1 91 ? -66.187 24.295 65.496 1.00 54.88 91 GLN A C 1
ATOM 721 O O . GLN A 1 91 ? -66.642 25.247 66.131 1.00 54.88 91 GLN A O 1
ATOM 726 N N . ILE A 1 92 ? -66.024 23.077 66.006 1.00 57.28 92 ILE A N 1
ATOM 727 C CA . ILE A 1 92 ? -66.367 22.710 67.381 1.00 57.28 92 ILE A CA 1
ATOM 728 C C . ILE A 1 92 ? -65.102 22.577 68.234 1.00 57.28 92 ILE A C 1
ATOM 730 O O . ILE A 1 92 ? -65.100 23.014 69.383 1.00 57.28 92 ILE A O 1
ATOM 734 N N . ALA A 1 93 ? -64.019 22.008 67.690 1.00 54.00 93 ALA A N 1
ATOM 735 C CA . ALA A 1 93 ? -62.757 21.841 68.412 1.00 54.00 93 ALA A CA 1
ATOM 736 C C . ALA A 1 93 ? -61.548 21.668 67.473 1.00 54.00 93 ALA A C 1
ATOM 738 O O . ALA A 1 93 ? -61.691 21.223 66.331 1.00 54.00 93 ALA A O 1
ATOM 739 N N . THR A 1 94 ? -60.352 21.965 67.991 1.00 56.09 94 THR A N 1
ATOM 740 C CA . THR A 1 94 ? -59.064 21.577 67.392 1.00 56.09 94 THR A CA 1
ATOM 741 C C . THR A 1 94 ? -58.443 20.474 68.242 1.00 56.09 94 THR A C 1
ATOM 743 O O . THR A 1 94 ? -58.348 20.623 69.462 1.00 56.09 94 THR A O 1
ATOM 746 N N . VAL A 1 95 ? -58.000 19.386 67.615 1.00 57.53 95 VAL A N 1
ATOM 747 C CA . VAL A 1 95 ? -57.350 18.261 68.296 1.00 57.53 95 VAL A CA 1
ATOM 748 C C . VAL A 1 95 ? -55.894 18.170 67.811 1.00 57.53 95 VAL A C 1
ATOM 750 O O . VAL A 1 95 ? -55.674 18.007 66.607 1.00 57.53 95 VAL A O 1
ATOM 753 N N . PRO A 1 96 ? -54.882 18.295 68.697 1.00 53.88 96 PRO A N 1
ATOM 754 C CA . PRO A 1 96 ? -53.487 18.054 68.329 1.00 53.88 96 PRO A CA 1
ATOM 755 C C . PRO A 1 96 ? -53.321 16.607 67.850 1.00 53.88 96 PRO A C 1
ATOM 757 O O . PRO A 1 96 ? -53.750 15.685 68.544 1.00 53.88 96 PRO A O 1
ATOM 760 N N . ALA A 1 97 ? -52.700 16.388 66.687 1.00 52.16 97 ALA A N 1
ATOM 761 C CA . ALA A 1 97 ? -52.516 15.051 66.115 1.00 52.16 97 ALA A CA 1
ATOM 762 C C . ALA A 1 97 ? -51.381 14.265 66.798 1.00 52.16 97 ALA A C 1
ATOM 764 O O . ALA A 1 97 ? -50.481 13.749 66.145 1.00 52.16 97 ALA A O 1
ATOM 765 N N . THR A 1 98 ? -51.400 14.161 68.125 1.00 47.28 98 THR A N 1
ATOM 766 C CA . THR A 1 98 ? -50.457 13.317 68.875 1.00 47.28 98 THR A CA 1
ATOM 767 C C . THR A 1 98 ? -50.934 11.869 69.034 1.00 47.28 98 THR A C 1
ATOM 769 O O . THR A 1 98 ? -50.320 11.120 69.787 1.00 47.28 98 THR A O 1
ATOM 772 N N . VAL A 1 99 ? -52.008 11.439 68.348 1.00 46.00 99 VAL A N 1
ATOM 773 C CA . VAL A 1 99 ? -52.605 10.099 68.565 1.00 46.00 99 VAL A CA 1
ATOM 774 C C . VAL A 1 99 ? -53.077 9.371 67.287 1.00 46.00 99 VAL A C 1
ATOM 776 O O . VAL A 1 99 ? -53.849 8.429 67.386 1.00 46.00 99 VAL A O 1
ATOM 779 N N . THR A 1 100 ? -52.607 9.717 66.080 1.00 47.38 100 THR A N 1
ATOM 780 C CA . THR A 1 100 ? -52.835 8.888 64.864 1.00 47.38 100 THR A CA 1
ATOM 781 C C . THR A 1 100 ? -51.702 9.047 63.840 1.00 47.38 100 THR A C 1
ATOM 783 O O . THR A 1 100 ? -50.987 10.039 63.896 1.00 47.38 100 THR A O 1
ATOM 786 N N . ALA A 1 101 ? -51.561 8.081 62.918 1.00 42.50 101 ALA A N 1
ATOM 787 C CA . ALA A 1 101 ? -50.431 7.763 62.015 1.00 42.50 101 ALA A CA 1
ATOM 788 C C . ALA A 1 101 ? -49.875 8.857 61.061 1.00 42.50 101 ALA A C 1
ATOM 790 O O . ALA A 1 101 ? -49.172 8.535 60.104 1.00 42.50 101 ALA A O 1
ATOM 791 N N . TYR A 1 102 ? -50.161 10.134 61.302 1.00 50.91 102 TYR A N 1
ATOM 792 C CA . TYR A 1 102 ? -49.778 11.262 60.460 1.00 50.91 102 TYR A CA 1
ATOM 793 C C . TYR A 1 102 ? -49.167 12.367 61.338 1.00 50.91 102 TYR A C 1
ATOM 795 O O . TYR A 1 102 ? -49.835 13.334 61.704 1.00 50.91 102 TYR A O 1
ATOM 803 N N . GLU A 1 103 ? -47.899 12.208 61.731 1.00 50.22 103 GLU A N 1
ATOM 804 C CA . GLU A 1 103 ? -47.159 13.252 62.454 1.00 50.22 103 GLU A CA 1
ATOM 805 C C . GLU A 1 103 ? -47.018 14.508 61.570 1.00 50.22 103 GLU A C 1
ATOM 807 O O . GLU A 1 103 ? -46.595 14.416 60.420 1.00 50.22 103 GLU A O 1
ATOM 812 N N . GLY A 1 104 ? -47.377 15.685 62.102 1.00 54.16 104 GLY A N 1
ATOM 813 C CA . GLY A 1 104 ? -47.240 16.982 61.413 1.00 54.16 104 GLY A CA 1
ATOM 814 C C . GLY A 1 104 ? -48.537 17.644 60.917 1.00 54.16 104 GLY A C 1
ATOM 815 O O . GLY A 1 104 ? -48.469 18.741 60.365 1.00 54.16 104 GLY A O 1
ATOM 816 N N . PHE A 1 105 ? -49.707 17.036 61.144 1.00 60.81 105 PHE A N 1
ATOM 817 C CA . PHE A 1 105 ? -51.020 17.559 60.722 1.00 60.81 105 PHE A CA 1
ATOM 818 C C . PHE A 1 105 ? -51.874 18.023 61.919 1.00 60.81 105 PHE A C 1
ATOM 820 O O . PHE A 1 105 ? -51.599 17.661 63.063 1.00 60.81 105 PHE A O 1
ATOM 827 N N . ILE A 1 106 ? -52.920 18.826 61.687 1.00 62.47 106 ILE A N 1
ATOM 828 C CA . ILE A 1 106 ? -53.899 19.222 62.723 1.00 62.47 106 ILE A CA 1
ATOM 829 C C . ILE A 1 106 ? -55.283 18.667 62.366 1.00 62.47 106 ILE A C 1
ATOM 831 O O . ILE A 1 106 ? -55.721 18.783 61.223 1.00 62.47 106 ILE A O 1
ATOM 835 N N . GLY A 1 107 ? -55.967 18.064 63.347 1.00 66.12 107 GLY A N 1
ATOM 836 C CA . GLY A 1 107 ? -57.344 17.589 63.206 1.00 66.12 107 GLY A CA 1
ATOM 837 C C . GLY A 1 107 ? -58.355 18.653 63.636 1.00 66.12 107 GLY A C 1
ATOM 838 O O . GLY A 1 107 ? -58.302 19.147 64.767 1.00 66.12 107 GLY A O 1
ATOM 839 N N . VAL A 1 108 ? -59.298 18.991 62.759 1.00 62.97 108 VAL A N 1
ATOM 840 C CA . VAL A 1 108 ? -60.353 19.981 63.012 1.00 62.97 108 VAL A CA 1
ATOM 841 C C . VAL A 1 108 ? -61.715 19.298 62.991 1.00 62.97 108 VAL A C 1
ATOM 843 O O . VAL A 1 108 ? -62.148 18.791 61.957 1.00 62.97 108 VAL A O 1
ATOM 846 N N . VAL A 1 109 ? -62.407 19.294 64.134 1.00 67.69 109 VAL A N 1
ATOM 847 C CA . VAL A 1 109 ? -63.751 18.711 64.258 1.00 67.69 109 VAL A CA 1
ATOM 848 C C . VAL A 1 109 ? -64.797 19.791 64.016 1.00 67.69 109 VAL A C 1
ATOM 850 O O . VAL A 1 109 ? -64.776 20.849 64.659 1.00 67.69 109 VAL A O 1
ATOM 853 N N . GLY A 1 110 ? -65.732 19.518 63.111 1.00 67.19 110 GLY A N 1
ATOM 854 C CA . GLY A 1 110 ? -66.814 20.428 62.760 1.00 67.19 110 GLY A CA 1
ATOM 855 C C . GLY A 1 110 ? -68.161 19.730 62.617 1.00 67.19 110 GLY A C 1
ATOM 856 O O . GLY A 1 110 ? -68.262 18.504 62.564 1.00 67.19 110 GLY A O 1
ATOM 857 N N . GLU A 1 111 ? -69.215 20.538 62.568 1.00 68.69 111 GLU A N 1
ATOM 858 C CA . GLU A 1 111 ? -70.574 20.077 62.289 1.00 68.69 111 GLU A CA 1
ATOM 859 C C . GLU A 1 111 ? -71.183 20.911 61.161 1.00 68.69 111 GLU A C 1
ATOM 861 O O . GLU A 1 111 ? -71.086 22.141 61.169 1.00 68.69 111 GLU A O 1
ATOM 866 N N . ALA A 1 112 ? -71.792 20.239 60.184 1.00 66.31 112 ALA A N 1
ATOM 867 C CA . ALA A 1 112 ? -72.468 20.846 59.043 1.00 66.31 112 ALA A CA 1
ATOM 868 C C . ALA A 1 112 ? -73.937 20.416 59.003 1.00 66.31 112 ALA A C 1
ATOM 870 O O . ALA A 1 112 ? -74.272 19.251 59.220 1.00 66.31 112 ALA A O 1
ATOM 871 N N . LYS A 1 113 ? -74.823 21.371 58.721 1.00 71.38 113 LYS A N 1
ATOM 872 C CA . LYS A 1 113 ? -76.270 21.153 58.679 1.00 71.38 113 LYS A CA 1
ATOM 873 C C . LYS A 1 113 ? -76.772 21.255 57.242 1.00 71.38 113 LYS A C 1
ATOM 875 O O . LYS A 1 113 ? -76.789 22.344 56.673 1.00 71.38 113 LYS A O 1
ATOM 880 N N . PHE A 1 114 ? -77.210 20.133 56.684 1.00 67.75 114 PHE A N 1
ATOM 881 C CA . PHE A 1 114 ? -77.740 20.027 55.330 1.00 67.75 114 PHE A CA 1
ATOM 882 C C . PHE A 1 114 ? -79.277 20.037 55.337 1.00 67.75 114 PHE A C 1
ATOM 884 O O . PHE A 1 114 ? -79.903 19.346 56.152 1.00 67.75 114 PHE A O 1
ATOM 891 N N . PRO A 1 115 ? -79.912 20.797 54.431 1.00 61.56 115 PRO A N 1
ATOM 892 C CA . PRO A 1 115 ? -81.348 20.712 54.212 1.00 61.56 115 PRO A CA 1
ATOM 893 C C . PRO A 1 115 ? -81.647 19.429 53.424 1.00 61.56 115 PRO A C 1
ATOM 895 O O . PRO A 1 115 ? -81.332 19.347 52.245 1.00 61.56 115 PRO A O 1
ATOM 898 N N . SER A 1 116 ? -82.221 18.409 54.066 1.00 63.81 116 SER A N 1
ATOM 899 C CA . SER A 1 116 ? -82.607 17.158 53.395 1.00 63.81 116 SER A CA 1
ATOM 900 C C . SER A 1 116 ? -83.909 16.619 53.971 1.00 63.81 116 SER A C 1
ATOM 902 O O . SER A 1 116 ? -84.069 16.543 55.192 1.00 63.81 116 SER A O 1
ATOM 904 N N . SER A 1 117 ? -84.812 16.187 53.088 1.00 54.50 117 SER A N 1
ATOM 905 C CA . SER A 1 117 ? -85.925 15.297 53.426 1.00 54.50 117 SER A CA 1
ATOM 906 C C . SER A 1 117 ? -85.403 13.869 53.627 1.00 54.50 117 SER A C 1
ATOM 908 O O . SER A 1 117 ? -84.375 13.511 53.066 1.00 54.50 117 SER A O 1
ATOM 910 N N . GLN A 1 118 ? -86.066 13.108 54.493 1.00 55.59 118 GLN A N 1
ATOM 911 C CA . GLN A 1 118 ? -85.584 11.882 55.147 1.00 55.59 118 GLN A CA 1
ATOM 912 C C . GLN A 1 118 ? -85.040 10.780 54.207 1.00 55.59 118 GLN A C 1
ATOM 914 O O . GLN A 1 118 ? -85.410 10.730 53.038 1.00 55.59 118 GLN A O 1
ATOM 919 N N . ASN A 1 119 ? -84.235 9.866 54.779 1.00 54.56 119 ASN A N 1
ATOM 920 C CA . ASN A 1 119 ? -83.654 8.639 54.187 1.00 54.56 119 ASN A CA 1
ATOM 921 C C . ASN A 1 119 ? -82.272 8.769 53.506 1.00 54.56 119 ASN A C 1
ATOM 923 O O . ASN A 1 119 ? -82.021 8.185 52.452 1.00 54.56 119 ASN A O 1
ATOM 927 N N . THR A 1 120 ? -81.335 9.486 54.130 1.00 53.66 120 THR A N 1
ATOM 928 C CA . THR A 1 120 ? -79.910 9.476 53.766 1.00 53.66 120 THR A CA 1
ATOM 929 C C . THR A 1 120 ? -79.245 8.221 54.315 1.00 53.66 120 THR A C 1
ATOM 931 O O . THR A 1 120 ? -79.244 7.978 55.522 1.00 53.66 120 THR A O 1
ATOM 934 N N . THR A 1 121 ? -78.656 7.446 53.409 1.00 51.94 121 THR A N 1
ATOM 935 C CA . THR A 1 121 ? -78.016 6.157 53.712 1.00 51.94 121 THR A CA 1
ATOM 936 C C . THR A 1 121 ? -76.497 6.247 53.789 1.00 51.94 121 THR A C 1
ATOM 938 O O . THR A 1 121 ? -75.867 5.502 54.532 1.00 51.94 121 THR A O 1
ATOM 941 N N . SER A 1 122 ? -75.907 7.191 53.057 1.00 50.06 122 SER A N 1
ATOM 942 C CA . SER A 1 122 ? -74.486 7.499 53.109 1.00 50.06 122 SER A CA 1
ATOM 943 C C . SER A 1 122 ? -74.259 8.993 52.905 1.00 50.06 122 SER A C 1
ATOM 945 O O . SER A 1 122 ? -74.998 9.670 52.187 1.00 50.06 122 SER A O 1
ATOM 947 N N . VAL A 1 123 ? -73.226 9.509 53.567 1.00 57.56 123 VAL A N 1
ATOM 948 C CA . VAL A 1 123 ? -72.767 10.890 53.416 1.00 57.56 123 VAL A CA 1
ATOM 949 C C . VAL A 1 123 ? -71.296 10.852 53.048 1.00 57.56 123 VAL A C 1
ATOM 951 O O . VAL A 1 123 ? -70.456 10.483 53.871 1.00 57.56 123 VAL A O 1
ATOM 954 N N . VAL A 1 124 ? -70.985 11.253 51.817 1.00 54.62 124 VAL A N 1
ATOM 955 C CA . VAL A 1 124 ? -69.603 11.445 51.372 1.00 54.62 124 VAL A CA 1
ATOM 956 C C . VAL A 1 124 ? -69.315 12.939 51.340 1.00 54.62 124 VAL A C 1
ATOM 958 O O . VAL A 1 124 ? -69.998 13.715 50.665 1.00 54.62 124 VAL A O 1
ATOM 961 N N . LEU A 1 125 ? -68.305 13.335 52.109 1.00 59.59 125 LEU A N 1
ATOM 962 C CA . LEU A 1 125 ? -67.887 14.723 52.236 1.00 59.59 125 LEU A CA 1
ATOM 963 C C . LEU A 1 125 ? -66.831 15.044 51.183 1.00 59.59 125 LEU A C 1
ATOM 965 O O . LEU A 1 125 ? -65.839 14.331 51.047 1.00 59.59 125 LEU A O 1
ATOM 969 N N . PHE A 1 126 ? -67.029 16.156 50.484 1.00 58.06 126 PHE A N 1
ATOM 970 C CA . PHE A 1 126 ? -66.050 16.728 49.568 1.00 58.06 126 PHE A CA 1
ATOM 971 C C . PHE A 1 126 ? -65.667 18.104 50.110 1.00 58.06 126 PHE A C 1
ATOM 973 O O . PHE A 1 126 ? -66.209 19.125 49.671 1.00 58.06 126 PHE A O 1
ATOM 980 N N . PRO A 1 127 ? -64.800 18.154 51.138 1.00 60.41 127 PRO A N 1
ATOM 981 C CA . PRO A 1 127 ? -64.378 19.425 51.698 1.00 60.41 127 PRO A CA 1
ATOM 982 C C . PRO A 1 127 ? -63.639 20.231 50.626 1.00 60.41 127 PRO A C 1
ATOM 984 O O . PRO A 1 127 ? -62.833 19.696 49.866 1.00 60.41 127 PRO A O 1
ATOM 987 N N . VAL A 1 128 ? -63.901 21.532 50.571 1.00 56.97 128 VAL A N 1
ATOM 988 C CA . VAL A 1 128 ? -63.139 22.444 49.717 1.00 56.97 128 VAL A CA 1
ATOM 989 C C . VAL A 1 128 ? -62.074 23.096 50.586 1.00 56.97 128 VAL A C 1
ATOM 991 O O . VAL A 1 128 ? -62.404 23.757 51.570 1.00 56.97 128 VAL A O 1
ATOM 994 N N . SER A 1 129 ? -60.804 22.901 50.228 1.00 60.00 129 SER A N 1
ATOM 995 C CA . SER A 1 129 ? -59.670 23.531 50.908 1.00 60.00 129 SER A CA 1
ATOM 996 C C . SER A 1 129 ? -59.791 25.062 50.845 1.00 60.00 129 SER A C 1
ATOM 998 O O . SER A 1 129 ? -59.814 25.619 49.741 1.00 60.00 129 SER A O 1
ATOM 1000 N N . PRO A 1 130 ? -59.892 25.772 51.985 1.00 57.94 130 PRO A N 1
ATOM 1001 C CA . PRO A 1 130 ? -59.909 27.229 51.991 1.00 57.94 130 PRO A CA 1
ATOM 1002 C C . PRO A 1 130 ? -58.508 27.785 51.656 1.00 57.94 130 PRO A C 1
ATOM 1004 O O . PRO A 1 130 ? -57.504 27.085 51.806 1.00 57.94 130 PRO A O 1
ATOM 1007 N N . PRO A 1 131 ? -58.398 29.050 51.209 1.00 54.94 131 PRO A N 1
ATOM 1008 C CA . PRO A 1 131 ? -57.109 29.642 50.858 1.00 54.94 131 PRO A CA 1
ATOM 1009 C C . PRO A 1 131 ? -56.110 29.587 52.025 1.00 54.94 131 PRO A C 1
ATOM 1011 O O . PRO A 1 131 ? -56.356 30.164 53.080 1.00 54.94 131 PRO A O 1
ATOM 1014 N N . GLY A 1 132 ? -54.972 28.919 51.817 1.00 57.69 132 GLY A N 1
ATOM 1015 C CA . GLY A 1 132 ? -53.901 28.793 52.814 1.00 57.69 132 GLY A CA 1
ATOM 1016 C C . GLY A 1 132 ? -53.951 27.533 53.685 1.00 57.69 132 GLY A C 1
ATOM 1017 O O . GLY A 1 132 ? -53.026 27.327 54.465 1.00 57.69 132 GLY A O 1
ATOM 1018 N N . VAL A 1 133 ? -54.965 26.675 53.523 1.00 62.50 133 VAL A N 1
ATOM 1019 C CA . VAL A 1 133 ? -55.066 25.374 54.205 1.00 62.50 133 VAL A CA 1
ATOM 1020 C C . VAL A 1 133 ? -55.154 24.271 53.166 1.00 62.50 133 VAL A C 1
ATOM 1022 O O . VAL A 1 133 ? -55.939 24.364 52.225 1.00 62.50 133 VAL A O 1
ATOM 1025 N N . ASN A 1 134 ? -54.374 23.210 53.345 1.00 66.44 134 ASN A N 1
ATOM 1026 C CA . ASN A 1 134 ? -54.473 22.018 52.514 1.00 66.44 134 ASN A CA 1
ATOM 1027 C C . ASN A 1 134 ? -55.170 20.904 53.308 1.00 66.44 134 ASN A C 1
ATOM 1029 O O . ASN A 1 134 ? -54.576 20.338 54.227 1.00 66.44 134 ASN A O 1
ATOM 1033 N N . ILE A 1 135 ? -56.437 20.622 52.984 1.00 66.62 135 ILE A N 1
ATOM 1034 C CA . ILE A 1 135 ? -57.183 19.502 53.570 1.00 66.62 135 ILE A CA 1
ATOM 1035 C C . ILE A 1 135 ? -56.788 18.235 52.818 1.00 66.62 135 ILE A C 1
ATOM 1037 O O . ILE A 1 135 ? -57.061 18.105 51.625 1.00 66.62 135 ILE A O 1
ATOM 1041 N N . ILE A 1 136 ? -56.163 17.298 53.521 1.00 64.56 136 ILE A N 1
ATOM 1042 C CA . ILE A 1 136 ? -55.664 16.053 52.922 1.00 64.56 136 ILE A CA 1
ATOM 1043 C C . ILE A 1 136 ? -56.668 14.904 53.034 1.00 64.56 136 ILE A C 1
ATOM 1045 O O . ILE A 1 136 ? -56.663 13.995 52.205 1.00 64.56 136 ILE A O 1
ATOM 1049 N N . SER A 1 137 ? -57.553 14.942 54.031 1.00 66.00 137 SER A N 1
ATOM 1050 C CA . SER A 1 137 ? -58.648 13.986 54.170 1.00 66.00 137 SER A CA 1
ATOM 1051 C C . SER A 1 137 ? -59.781 14.541 55.036 1.00 66.00 137 SER A C 1
ATOM 1053 O O . SER A 1 137 ? -59.589 15.436 55.864 1.00 66.00 137 SER A O 1
ATOM 1055 N N . ALA A 1 138 ? -60.979 13.992 54.835 1.00 63.44 138 ALA A N 1
ATOM 1056 C CA . ALA A 1 138 ? -62.145 14.223 55.675 1.00 63.44 138 ALA A CA 1
ATOM 1057 C C . ALA A 1 138 ? -62.757 12.892 56.075 1.0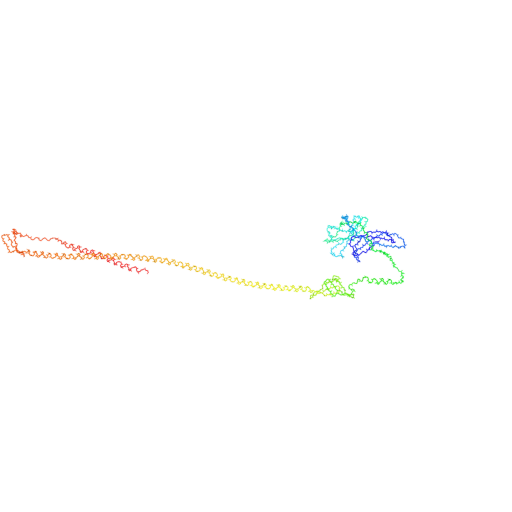0 63.44 138 ALA A C 1
ATOM 1059 O O . ALA A 1 138 ? -62.910 11.997 55.245 1.00 63.44 138 ALA A O 1
ATOM 1060 N N . THR A 1 139 ? -63.139 12.791 57.340 1.00 65.31 139 THR A N 1
ATOM 1061 C CA . THR A 1 139 ? -63.847 11.630 57.873 1.00 65.31 139 THR A CA 1
ATOM 1062 C C . THR A 1 139 ? -65.172 12.089 58.450 1.00 65.31 139 THR A C 1
ATOM 1064 O O . THR A 1 139 ? -65.214 13.022 59.253 1.00 65.31 139 THR A O 1
ATOM 1067 N N . THR A 1 140 ? -66.262 11.447 58.042 1.00 64.06 140 THR A N 1
ATOM 1068 C CA . THR A 1 140 ? -67.559 11.628 58.693 1.00 64.06 140 THR A CA 1
ATOM 1069 C C . THR A 1 140 ? -67.549 10.832 59.991 1.00 64.06 140 THR A C 1
ATOM 1071 O O . THR A 1 140 ? -67.410 9.615 59.953 1.00 64.06 140 THR A O 1
ATOM 1074 N N . ASN A 1 141 ? -67.686 11.501 61.134 1.00 61.81 141 ASN A N 1
ATOM 1075 C CA . ASN A 1 141 ? -67.673 10.834 62.435 1.00 61.81 141 ASN A CA 1
ATOM 1076 C C . ASN A 1 141 ? -69.036 10.187 62.716 1.00 61.81 141 ASN A C 1
ATOM 1078 O O . ASN A 1 141 ? -69.111 9.035 63.120 1.00 61.81 141 ASN A O 1
ATOM 1082 N N . TYR A 1 142 ? -70.118 10.940 62.499 1.00 64.50 142 TYR A N 1
ATOM 1083 C CA . TYR A 1 142 ? -71.500 10.460 62.560 1.00 64.50 142 TYR A CA 1
ATOM 1084 C C . TYR A 1 142 ? -72.437 11.479 61.901 1.00 64.50 142 TYR A C 1
ATOM 1086 O O . TYR A 1 142 ? -72.079 12.645 61.712 1.00 64.50 142 TYR A O 1
ATOM 1094 N N . TRP A 1 143 ? -73.669 11.081 61.595 1.00 67.50 143 TRP A N 1
ATOM 1095 C CA . TRP A 1 143 ? -74.732 12.014 61.227 1.00 67.50 143 TRP A CA 1
ATOM 1096 C C . TRP A 1 143 ? -76.034 11.666 61.927 1.00 67.50 143 TRP A C 1
ATOM 1098 O O . TRP A 1 143 ? -76.266 10.538 62.351 1.00 67.50 143 TRP A O 1
ATOM 1108 N N . ARG A 1 144 ? -76.898 12.665 62.061 1.00 67.88 144 ARG A N 1
ATOM 1109 C CA . ARG A 1 144 ? -78.214 12.509 62.669 1.00 67.88 144 ARG A CA 1
ATOM 1110 C C . ARG A 1 144 ? -79.218 13.430 62.016 1.00 67.88 144 ARG A C 1
ATOM 1112 O O . ARG A 1 144 ? -78.890 14.542 61.605 1.00 67.88 144 ARG A O 1
ATOM 1119 N N . TYR A 1 145 ? -80.468 13.003 62.009 1.00 66.81 145 TYR A N 1
ATOM 1120 C CA . TYR A 1 145 ? -81.569 13.888 61.676 1.00 66.81 145 TYR A CA 1
ATOM 1121 C C . TYR A 1 145 ? -82.040 14.630 62.912 1.00 66.81 145 TYR A C 1
ATOM 1123 O O . TYR A 1 145 ? -82.299 14.037 63.957 1.00 66.81 145 TYR A O 1
ATOM 1131 N N . SER A 1 146 ? -82.164 15.945 62.786 1.00 66.19 146 SER A N 1
ATOM 1132 C CA . SER A 1 146 ? -82.748 16.774 63.830 1.00 66.19 146 SER A CA 1
ATOM 1133 C C . SER A 1 146 ? -83.489 17.942 63.200 1.00 66.19 146 SER A C 1
ATOM 1135 O O . SER A 1 146 ? -82.938 18.671 62.373 1.00 66.19 146 SER A O 1
ATOM 1137 N N . ASN A 1 147 ? -84.760 18.102 63.577 1.00 65.81 147 ASN A N 1
ATOM 1138 C CA . ASN A 1 147 ? -85.637 19.186 63.129 1.00 65.81 147 ASN A CA 1
ATOM 1139 C C . ASN A 1 147 ? -85.676 19.368 61.599 1.00 65.81 147 ASN A C 1
ATOM 1141 O O . ASN A 1 147 ? -85.557 20.483 61.096 1.00 65.81 147 ASN A O 1
ATOM 1145 N N . GLY A 1 148 ? -85.819 18.263 60.856 1.00 63.28 148 GLY A N 1
ATOM 1146 C CA . GLY A 1 148 ? -85.952 18.286 59.393 1.00 63.28 148 GLY A CA 1
ATOM 1147 C C . GLY A 1 148 ? -84.666 18.637 58.639 1.00 63.28 148 GLY A C 1
ATOM 1148 O O . GLY A 1 148 ? -84.719 19.005 57.470 1.00 63.28 148 GLY A O 1
ATOM 1149 N N . SER A 1 149 ? -83.510 18.570 59.295 1.00 64.69 149 SER A N 1
ATOM 1150 C CA . SER A 1 149 ? -82.206 18.736 58.656 1.00 64.69 149 SER A CA 1
ATOM 1151 C C . SER A 1 149 ? -81.291 17.578 59.016 1.00 64.69 149 SER A C 1
ATOM 1153 O O . SER A 1 149 ? -81.367 17.031 60.121 1.00 64.69 149 SER A O 1
ATOM 1155 N N . LEU A 1 150 ? -80.412 17.232 58.085 1.00 67.50 150 LEU A N 1
ATOM 1156 C CA . LEU A 1 150 ? -79.347 16.274 58.314 1.00 67.50 150 LEU A CA 1
ATOM 1157 C C . LEU A 1 150 ? -78.157 17.016 58.924 1.00 67.50 150 LEU A C 1
ATOM 1159 O O . LEU A 1 150 ? -77.601 17.925 58.314 1.00 67.50 150 LEU A O 1
ATOM 1163 N N . ILE A 1 151 ? -77.786 16.649 60.140 1.00 71.12 151 ILE A N 1
ATOM 1164 C CA . ILE A 1 151 ? -76.629 17.192 60.845 1.00 71.12 151 ILE A CA 1
ATOM 1165 C C . ILE A 1 151 ? -75.499 16.178 60.729 1.00 71.12 151 ILE A C 1
ATOM 1167 O O . ILE A 1 151 ? -75.659 15.039 61.159 1.00 71.12 151 ILE A O 1
ATOM 1171 N N . VAL A 1 152 ? -74.367 16.592 60.172 1.00 65.50 152 VAL A N 1
ATOM 1172 C CA . VAL A 1 152 ? -73.202 15.738 59.931 1.00 65.50 152 VAL A CA 1
ATOM 1173 C C . VAL A 1 152 ? -72.031 16.256 60.753 1.00 65.50 152 VAL A C 1
ATOM 1175 O O . VAL A 1 152 ? -71.606 17.398 60.575 1.00 65.50 152 VAL A O 1
ATOM 1178 N N . ASN A 1 153 ? -71.510 15.414 61.641 1.00 73.88 153 ASN A N 1
ATOM 1179 C CA . ASN A 1 153 ? -70.291 15.664 62.396 1.00 73.88 153 ASN A CA 1
ATOM 1180 C C . ASN A 1 153 ? -69.100 15.036 61.664 1.00 73.88 153 ASN A C 1
ATOM 1182 O O . ASN A 1 153 ? -69.178 13.889 61.218 1.00 73.88 153 ASN A O 1
ATOM 1186 N N . PHE A 1 154 ? -68.003 15.775 61.531 1.00 68.25 154 PHE A N 1
ATOM 1187 C CA . PHE A 1 154 ? -66.847 15.341 60.751 1.00 68.25 154 PHE A CA 1
ATOM 1188 C C . PHE A 1 154 ? -65.525 15.825 61.351 1.00 68.25 154 PHE A C 1
ATOM 1190 O O . PHE A 1 154 ? -65.487 16.799 62.106 1.00 68.25 154 PHE A O 1
ATOM 1197 N N . THR A 1 155 ? -64.438 15.161 60.961 1.00 67.56 155 THR A N 1
ATOM 1198 C CA . THR A 1 155 ? -63.054 15.559 61.244 1.00 67.56 155 THR A CA 1
ATOM 1199 C C . THR A 1 155 ? -62.318 15.807 59.931 1.00 67.56 155 THR A C 1
ATOM 1201 O O . THR A 1 155 ? -62.319 14.947 59.048 1.00 67.56 155 THR A O 1
ATOM 1204 N N . LEU A 1 156 ? -61.692 16.976 59.796 1.00 68.88 156 LEU A N 1
ATOM 1205 C CA . LEU A 1 156 ? -60.804 17.324 58.684 1.00 68.88 156 LEU A CA 1
ATOM 1206 C C . LEU A 1 156 ? -59.351 17.246 59.146 1.00 68.88 156 LEU A C 1
ATOM 1208 O O . LEU A 1 156 ? -59.041 17.695 60.250 1.00 68.88 156 LEU A O 1
ATOM 1212 N N . TYR A 1 157 ? -58.469 16.716 58.302 1.00 68.12 157 TYR A N 1
ATOM 1213 C CA . TYR A 1 157 ? -57.029 16.692 58.557 1.00 68.12 157 TYR A CA 1
ATOM 1214 C C . TYR A 1 157 ? -56.321 17.704 57.654 1.00 68.12 157 TYR A C 1
ATOM 1216 O O . TYR A 1 157 ? -56.437 17.641 56.427 1.00 68.12 157 TYR A O 1
ATOM 1224 N N . GLU A 1 158 ? -55.604 18.641 58.274 1.00 68.69 158 GLU A N 1
ATOM 1225 C CA . GLU A 1 158 ? -54.988 19.801 57.622 1.00 68.69 158 GLU A CA 1
ATOM 1226 C C . GLU A 1 158 ? -53.453 19.745 57.680 1.00 68.69 158 GLU A C 1
ATOM 1228 O O . GLU A 1 158 ? -52.872 19.471 58.736 1.00 68.69 158 GLU A O 1
ATOM 1233 N N . GLU A 1 159 ? -52.786 20.045 56.561 1.00 62.69 159 GLU A N 1
ATOM 1234 C CA . GLU A 1 159 ? -51.324 20.197 56.469 1.00 62.69 159 GLU A CA 1
ATOM 1235 C C . GLU A 1 159 ? -50.903 21.643 56.792 1.00 62.69 159 GLU A C 1
ATOM 1237 O O . GLU A 1 159 ? -51.314 22.588 56.113 1.00 62.69 159 GLU A O 1
ATOM 1242 N N . VAL A 1 160 ? -50.080 21.843 57.830 1.00 58.47 160 VAL A N 1
ATOM 1243 C CA . VAL A 1 160 ? -49.710 23.185 58.319 1.00 58.47 160 VAL A CA 1
ATOM 1244 C C . VAL A 1 160 ? -48.356 23.618 57.755 1.00 58.47 160 VAL A C 1
ATOM 1246 O O . VAL A 1 160 ? -47.308 23.285 58.302 1.00 58.47 160 VAL A O 1
ATOM 1249 N N . LEU A 1 161 ? -48.361 24.414 56.684 1.00 54.50 161 LEU A N 1
ATOM 1250 C CA . LEU A 1 161 ? -47.128 24.843 56.002 1.00 54.50 161 LEU A CA 1
ATOM 1251 C C . LEU A 1 161 ? -46.469 26.122 56.566 1.00 54.50 161 LEU A C 1
ATOM 1253 O O . LEU A 1 161 ? -45.300 26.361 56.275 1.00 54.50 161 LEU A O 1
ATOM 1257 N N . SER A 1 162 ? -47.138 26.936 57.401 1.00 52.09 162 SER A N 1
ATOM 1258 C CA . SER A 1 162 ? -46.503 28.137 57.997 1.00 52.09 162 SER A CA 1
ATOM 1259 C C . SER A 1 162 ? -47.224 28.749 59.217 1.00 52.09 162 SER A C 1
ATOM 1261 O O . SER A 1 162 ? -47.494 29.950 59.258 1.00 52.09 162 SER A O 1
ATOM 1263 N N . GLY A 1 163 ? -47.519 27.949 60.246 1.00 52.25 163 GLY A N 1
ATOM 1264 C CA . GLY A 1 163 ? -47.678 28.458 61.621 1.00 52.25 163 GLY A CA 1
ATOM 1265 C C . GLY A 1 163 ? -48.937 29.262 61.989 1.00 52.25 163 GLY A C 1
ATOM 1266 O O . GLY A 1 163 ? -48.970 29.819 63.082 1.00 52.25 163 GLY A O 1
ATOM 1267 N N . THR A 1 164 ? -49.990 29.304 61.168 1.00 49.97 164 THR A N 1
ATOM 1268 C CA . THR A 1 164 ? -51.336 29.734 61.615 1.00 49.97 164 THR A CA 1
ATOM 1269 C C . THR A 1 164 ? -52.407 28.847 60.966 1.00 49.97 164 THR A C 1
ATOM 1271 O O . THR A 1 164 ? -52.448 28.737 59.748 1.00 49.97 164 THR A O 1
ATOM 1274 N N . SER A 1 165 ? -53.231 28.171 61.778 1.00 49.94 165 SER A N 1
ATOM 1275 C CA . SER A 1 165 ? -54.379 27.354 61.343 1.00 49.94 165 SER A CA 1
ATOM 1276 C C . SER A 1 165 ? -55.643 28.217 61.404 1.00 49.94 165 SER A C 1
ATOM 1278 O O . SER A 1 165 ? -55.885 28.885 62.413 1.00 49.94 165 SER A O 1
ATOM 1280 N N . SER A 1 166 ? -56.421 28.249 60.322 1.00 50.16 166 SER A N 1
ATOM 1281 C CA . SER A 1 166 ? -57.718 28.926 60.253 1.00 50.16 166 SER A CA 1
ATOM 1282 C C . SER A 1 166 ? -58.740 28.023 59.562 1.00 50.16 166 SER A C 1
ATOM 1284 O O . SER A 1 166 ? -58.428 27.310 58.618 1.00 50.16 166 SER A O 1
ATOM 1286 N N . THR A 1 167 ? -59.967 28.010 60.075 1.00 47.53 167 THR A N 1
ATOM 1287 C CA . THR A 1 167 ? -60.998 27.021 59.740 1.00 47.53 167 THR A CA 1
ATOM 1288 C C . THR A 1 167 ? -61.596 27.183 58.339 1.00 47.53 167 THR A C 1
ATOM 1290 O O . THR A 1 167 ? -61.815 28.312 57.890 1.00 47.53 167 THR A O 1
ATOM 1293 N N . PRO A 1 168 ? -61.980 26.083 57.661 1.00 48.59 168 PRO A N 1
ATOM 1294 C CA . PRO A 1 168 ? -62.787 26.155 56.445 1.00 48.59 168 PRO A CA 1
ATOM 1295 C C . PRO A 1 168 ? -64.189 26.697 56.727 1.00 48.59 168 PRO A C 1
ATOM 1297 O O . PRO A 1 168 ? -64.917 26.176 57.567 1.00 48.59 168 PRO A O 1
ATOM 1300 N N . THR A 1 169 ? -64.593 27.731 55.989 1.00 48.97 169 THR A N 1
ATOM 1301 C CA . THR A 1 169 ? -65.885 28.423 56.139 1.00 48.97 169 THR A CA 1
ATOM 1302 C C . THR A 1 169 ? -67.036 27.815 55.316 1.00 48.97 169 THR A C 1
ATOM 1304 O O . THR A 1 169 ? -68.156 28.322 55.374 1.00 48.97 169 THR A O 1
ATOM 1307 N N . SER A 1 170 ? -66.826 26.708 54.588 1.00 46.31 170 SER A N 1
ATOM 1308 C CA . SER A 1 170 ? -67.895 25.988 53.864 1.00 46.31 170 SER A CA 1
ATOM 1309 C C . SER A 1 170 ? -67.493 24.564 53.455 1.00 46.31 170 SER A C 1
ATOM 1311 O O . SER A 1 170 ? -66.368 24.374 52.997 1.00 46.31 170 SER A O 1
ATOM 1313 N N . ILE A 1 171 ? -68.406 23.585 53.556 1.00 48.84 171 ILE A N 1
ATOM 1314 C CA . ILE A 1 171 ? -68.177 22.176 53.167 1.00 48.84 171 ILE A CA 1
ATOM 1315 C C . ILE A 1 171 ? -69.355 21.673 52.316 1.00 48.84 171 ILE A C 1
ATOM 1317 O O . ILE A 1 171 ? -70.517 21.807 52.697 1.00 48.84 171 ILE A O 1
ATOM 1321 N N . ALA A 1 172 ? -69.062 21.082 51.157 1.00 44.38 172 ALA A N 1
ATOM 1322 C CA . ALA A 1 172 ? -70.059 20.471 50.278 1.00 44.38 172 ALA A CA 1
ATOM 1323 C C . ALA A 1 172 ? -70.129 18.949 50.502 1.00 44.38 172 ALA A C 1
ATOM 1325 O O . ALA A 1 172 ? -69.103 18.303 50.733 1.00 44.38 172 ALA A O 1
ATOM 1326 N N . ALA A 1 173 ? -71.327 18.366 50.423 1.00 40.88 173 ALA A N 1
ATOM 1327 C CA . ALA A 1 173 ? -71.535 16.921 50.508 1.00 40.88 173 ALA A CA 1
ATOM 1328 C C . ALA A 1 173 ? -72.378 16.425 49.327 1.00 40.88 173 ALA A C 1
ATOM 1330 O O . ALA A 1 173 ? -73.369 17.051 48.950 1.00 40.88 173 ALA A O 1
ATOM 1331 N N . SER A 1 174 ? -72.001 15.283 48.751 1.00 39.78 174 SER A N 1
ATOM 1332 C CA . SER A 1 174 ? -72.883 14.569 47.821 1.00 39.78 174 SER A CA 1
ATOM 1333 C C . SER A 1 174 ? -73.790 13.667 48.645 1.00 39.78 174 SER A C 1
ATOM 1335 O O . SER A 1 174 ? -73.292 12.820 49.391 1.00 39.78 174 SER A O 1
ATOM 1337 N N . ILE A 1 175 ? -75.104 13.853 48.519 1.00 45.72 175 ILE A N 1
ATOM 1338 C CA . ILE A 1 175 ? -76.109 13.049 49.212 1.00 45.72 175 ILE A CA 1
ATOM 1339 C C . ILE A 1 175 ? -76.833 12.207 48.163 1.00 45.72 175 ILE A C 1
ATOM 1341 O O . ILE A 1 175 ? -77.454 12.727 47.236 1.00 45.72 175 ILE A O 1
ATOM 1345 N N . THR A 1 176 ? -76.729 10.888 48.295 1.00 41.56 176 THR A N 1
ATOM 1346 C CA . THR A 1 176 ? -77.411 9.942 47.409 1.00 41.56 176 THR A CA 1
ATOM 1347 C C . THR A 1 176 ? -78.625 9.357 48.127 1.00 41.56 176 THR A C 1
ATOM 1349 O O . THR A 1 176 ? -78.497 8.810 49.226 1.00 41.56 176 THR A O 1
ATOM 1352 N N . THR A 1 177 ? -79.800 9.463 47.498 1.00 40.72 177 THR A N 1
ATOM 1353 C CA . THR A 1 177 ? -81.075 8.984 48.054 1.00 40.72 177 THR A CA 1
ATOM 1354 C C . THR A 1 177 ? -81.570 7.775 47.263 1.00 40.72 177 THR A C 1
ATOM 1356 O O . THR A 1 177 ? -81.598 7.791 46.031 1.00 40.72 177 THR A O 1
ATOM 1359 N N . TYR A 1 178 ? -81.990 6.724 47.969 1.00 36.25 178 TYR A N 1
ATOM 1360 C CA . TYR A 1 178 ? -82.543 5.506 47.372 1.00 36.25 178 TYR A CA 1
ATOM 1361 C C . TYR A 1 178 ? -83.973 5.270 47.858 1.00 36.25 178 TYR A C 1
ATOM 1363 O O . TYR A 1 178 ? -84.258 5.437 49.044 1.00 36.25 178 TYR A O 1
ATOM 1371 N N . LYS A 1 179 ? -84.857 4.814 46.965 1.00 37.59 179 LYS A N 1
ATOM 1372 C CA . LYS A 1 179 ? -86.210 4.359 47.311 1.00 37.59 179 LYS A CA 1
ATOM 1373 C C . LYS A 1 179 ? -86.358 2.895 46.912 1.00 37.59 179 LYS A C 1
ATOM 1375 O O . LYS A 1 179 ? -86.030 2.532 45.786 1.00 37.59 179 LYS A O 1
ATOM 1380 N N . SER A 1 180 ? -86.806 2.047 47.838 1.00 36.12 180 SER A N 1
ATOM 1381 C CA . SER A 1 180 ? -86.932 0.602 47.606 1.00 36.12 180 SER A CA 1
ATOM 1382 C C . SER A 1 180 ? -88.376 0.119 47.728 1.00 36.12 180 SER A C 1
ATOM 1384 O O . SER A 1 180 ? -89.138 0.629 48.548 1.00 36.1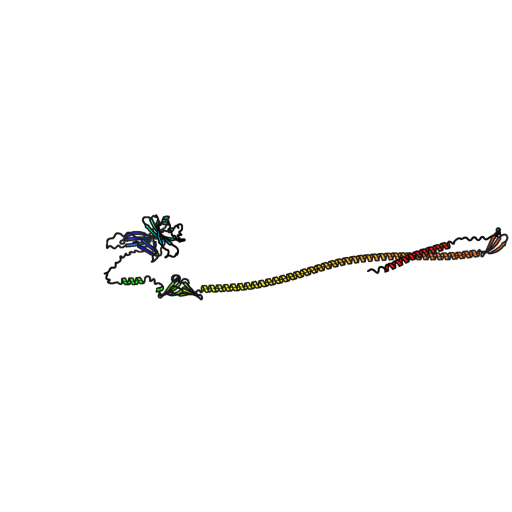2 180 SER A O 1
ATOM 1386 N N . GLN A 1 181 ? -88.748 -0.873 46.912 1.00 45.03 181 GLN A N 1
ATOM 1387 C CA . GLN A 1 181 ? -89.829 -1.805 47.234 1.00 45.03 181 GLN A CA 1
ATOM 1388 C C . GLN A 1 181 ? -89.199 -3.030 47.885 1.00 45.03 181 GLN A C 1
ATOM 1390 O O . GLN A 1 181 ? -88.297 -3.639 47.310 1.00 45.03 181 GLN A O 1
ATOM 1395 N N . VAL A 1 182 ? -89.666 -3.349 49.088 1.00 49.06 182 VAL A N 1
ATOM 1396 C CA . VAL A 1 182 ? -89.043 -4.338 49.961 1.00 49.06 182 VAL A CA 1
ATOM 1397 C C . VAL A 1 182 ? -89.790 -5.665 49.879 1.00 49.06 182 VAL A C 1
ATOM 1399 O O . VAL A 1 182 ? -91.011 -5.703 50.035 1.00 49.06 182 VAL A O 1
ATOM 1402 N N . LEU A 1 183 ? -89.054 -6.758 49.668 1.00 47.44 183 LEU A N 1
ATOM 1403 C CA . LEU A 1 183 ? -89.549 -8.114 49.888 1.00 47.44 183 LEU A CA 1
ATOM 1404 C C . LEU A 1 183 ? -89.015 -8.604 51.235 1.00 47.44 183 LEU A C 1
ATOM 1406 O O . LEU A 1 183 ? -87.828 -8.877 51.376 1.00 47.44 183 LEU A O 1
ATOM 1410 N N . VAL A 1 184 ? -89.899 -8.710 52.226 1.00 54.91 184 VAL A N 1
ATOM 1411 C CA . VAL A 1 184 ? -89.545 -9.260 53.538 1.00 54.91 184 VAL A CA 1
ATOM 1412 C C . VAL A 1 184 ? -89.309 -10.761 53.381 1.00 54.91 184 VAL A C 1
ATOM 1414 O O . VAL A 1 184 ? -90.227 -11.501 53.017 1.00 54.91 184 VAL A O 1
ATOM 1417 N N . ILE A 1 185 ? -88.083 -11.216 53.634 1.00 53.84 185 ILE A N 1
ATOM 1418 C CA . ILE A 1 185 ? -87.759 -12.644 53.658 1.00 53.84 185 ILE A CA 1
ATOM 1419 C C . ILE A 1 185 ? -87.990 -13.124 55.096 1.00 53.84 185 ILE A C 1
ATOM 1421 O O . ILE A 1 185 ? -87.478 -12.501 56.022 1.00 53.84 185 ILE A O 1
ATOM 1425 N N . PRO A 1 186 ? -88.767 -14.194 55.339 1.00 49.72 186 PRO A N 1
ATOM 1426 C CA . PRO A 1 186 ? -89.185 -14.576 56.688 1.00 49.72 186 PRO A CA 1
ATOM 1427 C C . PRO A 1 186 ? -88.078 -15.285 57.493 1.00 49.72 186 PRO A C 1
ATOM 1429 O O . PRO A 1 186 ? -88.371 -16.124 58.346 1.00 49.72 186 PRO A O 1
ATOM 1432 N N . GLU A 1 187 ? -86.808 -14.959 57.255 1.00 53.78 187 GLU A N 1
ATOM 1433 C CA . GLU A 1 187 ? -85.702 -15.386 58.108 1.00 53.78 187 GLU A CA 1
ATOM 1434 C C . GLU A 1 187 ? -85.594 -14.408 59.277 1.00 53.78 187 GLU A C 1
ATOM 1436 O O . GLU A 1 187 ? -85.002 -13.335 59.214 1.00 53.78 187 GLU A O 1
ATOM 1441 N N . THR A 1 188 ? -86.269 -14.771 60.366 1.00 52.53 188 THR A N 1
ATOM 1442 C CA . THR A 1 188 ? -86.214 -14.019 61.616 1.00 52.53 188 THR A CA 1
ATOM 1443 C C . THR A 1 188 ? -84.871 -14.282 62.284 1.00 52.53 188 THR A C 1
ATOM 1445 O O . THR A 1 188 ? -84.655 -15.370 62.824 1.00 52.53 188 THR A O 1
ATOM 1448 N N . LEU A 1 189 ? -83.982 -13.290 62.291 1.00 50.59 189 LEU A N 1
ATOM 1449 C CA . LEU A 1 189 ? -82.713 -13.355 63.013 1.00 50.59 189 LEU A CA 1
ATOM 1450 C C . LEU A 1 189 ? -82.956 -13.074 64.503 1.00 50.59 189 LEU A C 1
ATOM 1452 O O . LEU A 1 189 ? -82.596 -12.032 65.032 1.00 50.59 189 LEU A O 1
ATOM 1456 N N . GLY A 1 190 ? -83.601 -14.035 65.168 1.00 54.56 190 GLY A N 1
ATOM 1457 C CA . GLY A 1 190 ? -83.676 -14.143 66.625 1.00 54.56 190 GLY A CA 1
ATOM 1458 C C . GLY A 1 190 ? -84.595 -13.144 67.342 1.00 54.56 190 GLY A C 1
ATOM 1459 O O . GLY A 1 190 ? -84.623 -11.947 67.080 1.00 54.56 190 GLY A O 1
ATOM 1460 N N . TYR A 1 191 ? -85.353 -13.662 68.311 1.00 45.31 191 TYR A N 1
ATOM 1461 C CA . TYR A 1 191 ? -86.137 -12.872 69.261 1.00 45.31 191 TYR A CA 1
ATOM 1462 C C . TYR A 1 191 ? -85.249 -12.597 70.479 1.00 45.31 191 TYR A C 1
ATOM 1464 O O . TYR A 1 191 ? -84.991 -13.509 71.270 1.00 45.31 191 TYR A O 1
ATOM 1472 N N . TYR A 1 192 ? -84.751 -11.371 70.629 1.00 52.75 192 TYR A N 1
ATOM 1473 C CA . TYR A 1 192 ? -83.868 -11.020 71.741 1.00 52.75 192 TYR A CA 1
ATOM 1474 C C . TYR A 1 192 ? -84.646 -10.181 72.757 1.00 52.75 192 TYR A C 1
ATOM 1476 O O . TYR A 1 192 ? -85.023 -9.035 72.514 1.00 52.75 192 TYR A O 1
ATOM 1484 N N . SER A 1 193 ? -84.939 -10.785 73.910 1.00 47.72 193 SER A N 1
ATOM 1485 C CA . SER A 1 193 ? -85.486 -10.085 75.072 1.00 47.72 193 SER A CA 1
ATOM 1486 C C . SER A 1 193 ? -84.370 -9.900 76.093 1.00 47.72 193 SER A C 1
ATOM 1488 O O . SER A 1 193 ? -84.093 -10.802 76.889 1.00 47.72 193 SER A O 1
ATOM 1490 N N . GLU A 1 194 ? -83.709 -8.751 76.080 1.00 47.56 194 GLU A N 1
ATOM 1491 C CA . GLU A 1 194 ? -82.774 -8.426 77.150 1.00 47.56 194 GLU A CA 1
ATOM 1492 C C . GLU A 1 194 ? -83.525 -7.801 78.326 1.00 47.56 194 GLU A C 1
ATOM 1494 O O . GLU A 1 194 ? -84.235 -6.803 78.203 1.00 47.56 194 GLU A O 1
ATOM 1499 N N . ARG A 1 195 ? -83.372 -8.408 79.507 1.00 45.72 195 ARG A N 1
ATOM 1500 C CA . ARG A 1 195 ? -83.798 -7.795 80.765 1.00 45.72 195 ARG A CA 1
ATOM 1501 C C . ARG A 1 195 ? -82.818 -6.672 81.083 1.00 45.72 195 ARG A C 1
ATOM 1503 O O . ARG A 1 195 ? -81.709 -6.956 81.527 1.00 45.72 195 ARG A O 1
ATOM 1510 N N . ALA A 1 196 ? -83.217 -5.415 80.924 1.00 44.00 196 ALA A N 1
ATOM 1511 C CA . ALA A 1 196 ? -82.450 -4.308 81.488 1.00 44.00 196 ALA A CA 1
ATOM 1512 C C . ALA A 1 196 ? -82.441 -4.443 83.027 1.00 44.00 196 ALA A C 1
ATOM 1514 O O . ALA A 1 196 ? -83.457 -4.227 83.690 1.00 44.00 196 ALA A O 1
ATOM 1515 N N . GLN A 1 197 ? -81.316 -4.882 83.599 1.00 42.62 197 GLN A N 1
ATOM 1516 C CA . GLN A 1 197 ? -81.136 -5.019 85.045 1.00 42.62 197 GLN A CA 1
ATOM 1517 C C . GLN A 1 197 ? -80.833 -3.652 85.668 1.00 42.62 197 GLN A C 1
ATOM 1519 O O . GLN A 1 197 ? -79.837 -3.011 85.344 1.00 42.62 197 GLN A O 1
ATOM 1524 N N . VAL A 1 198 ? -81.683 -3.220 86.599 1.00 40.28 198 VAL A N 1
ATOM 1525 C CA . VAL A 1 198 ? -81.397 -2.096 87.500 1.00 40.28 198 VAL A CA 1
ATOM 1526 C C . VAL A 1 198 ? -80.482 -2.598 88.621 1.00 40.28 198 VAL A C 1
ATOM 1528 O O . VAL A 1 198 ? -80.753 -3.634 89.229 1.00 40.28 198 VAL A O 1
ATOM 1531 N N . TYR A 1 199 ? -79.392 -1.877 88.890 1.00 41.97 199 TYR A N 1
ATOM 1532 C CA . TYR A 1 199 ? -78.393 -2.268 89.886 1.00 41.97 199 TYR A CA 1
ATOM 1533 C C . TYR A 1 199 ? -78.857 -2.045 91.330 1.00 41.97 199 TYR A C 1
ATOM 1535 O O . TYR A 1 199 ? -79.506 -1.053 91.664 1.00 41.97 199 TYR A O 1
ATOM 1543 N N . LEU A 1 200 ? -78.426 -2.958 92.202 1.00 40.59 200 LEU A N 1
ATOM 1544 C CA . LEU A 1 200 ? -78.448 -2.814 93.654 1.00 40.59 200 LEU A CA 1
ATOM 1545 C C . LEU A 1 200 ? -77.456 -1.717 94.070 1.00 40.59 200 LEU A C 1
ATOM 1547 O O . LEU A 1 200 ? -76.266 -1.807 93.767 1.00 40.59 200 LEU A O 1
ATOM 1551 N N . VAL A 1 201 ? -77.924 -0.699 94.790 1.00 38.16 201 VAL A N 1
ATOM 1552 C CA . VAL A 1 201 ? -77.047 0.326 95.370 1.00 38.16 201 VAL A CA 1
ATOM 1553 C C . VAL A 1 201 ? -76.504 -0.188 96.705 1.00 38.16 201 VAL A C 1
ATOM 1555 O O . VAL A 1 201 ? -77.269 -0.518 97.610 1.00 38.16 201 VAL A O 1
ATOM 1558 N N . GLN A 1 202 ? -75.176 -0.274 96.815 1.00 43.03 202 GLN A N 1
ATOM 1559 C CA . GLN A 1 202 ? -74.476 -0.597 98.061 1.00 43.03 202 GLN A CA 1
ATOM 1560 C C . GLN A 1 202 ? -74.695 0.483 99.135 1.00 43.03 202 GLN A C 1
ATOM 1562 O O . GLN A 1 202 ? -74.696 1.677 98.842 1.00 43.03 202 GLN A O 1
ATOM 1567 N N . GLY A 1 203 ? -74.787 0.056 100.398 1.00 47.75 203 GLY A N 1
ATOM 1568 C CA . GLY A 1 203 ? -74.770 0.918 101.580 1.00 47.75 203 GLY A CA 1
ATOM 1569 C C . GLY A 1 203 ? -74.503 0.116 102.859 1.00 47.75 203 GLY A C 1
ATOM 1570 O O . GLY A 1 203 ? -74.820 -1.073 102.929 1.00 47.75 203 GLY A O 1
ATOM 1571 N N . ASN A 1 204 ? -73.888 0.758 103.861 1.00 36.12 204 ASN A N 1
ATOM 1572 C CA . ASN A 1 204 ? -73.549 0.141 105.150 1.00 36.12 204 ASN A CA 1
ATOM 1573 C C . ASN A 1 204 ? -74.779 -0.518 105.797 1.00 36.12 204 ASN A C 1
ATOM 1575 O O . ASN A 1 204 ? -75.769 0.158 106.072 1.00 36.12 204 ASN A O 1
ATOM 1579 N N . GLY A 1 205 ? -74.682 -1.825 106.070 1.00 49.44 205 GLY A N 1
ATOM 1580 C CA . GLY A 1 205 ? -75.730 -2.621 106.724 1.00 49.44 205 GLY A CA 1
ATOM 1581 C C . GLY A 1 205 ? -76.205 -3.863 105.958 1.00 49.44 205 GLY A C 1
ATOM 1582 O O . GLY A 1 205 ? -77.030 -4.604 106.487 1.00 49.44 205 GLY A O 1
ATOM 1583 N N . ALA A 1 206 ? -75.702 -4.135 104.748 1.00 44.84 206 ALA A N 1
ATOM 1584 C CA . ALA A 1 206 ? -76.089 -5.330 103.995 1.00 44.84 206 ALA A CA 1
ATOM 1585 C C . ALA A 1 206 ? -75.327 -6.586 104.469 1.00 44.84 206 ALA A C 1
ATOM 1587 O O . ALA A 1 206 ? -74.114 -6.694 104.291 1.00 44.84 206 ALA A O 1
ATOM 1588 N N . PHE A 1 207 ? -76.043 -7.551 105.053 1.00 40.09 207 PHE A N 1
ATOM 1589 C CA . PHE A 1 207 ? -75.504 -8.876 105.376 1.00 40.09 207 PHE A CA 1
ATOM 1590 C C . PHE A 1 207 ? -75.574 -9.811 104.161 1.00 40.09 207 PHE A C 1
ATOM 1592 O O . PHE A 1 207 ? -76.607 -9.909 103.501 1.00 40.09 207 PHE A O 1
ATOM 1599 N N . ILE A 1 208 ? -74.480 -10.532 103.896 1.00 51.25 208 ILE A N 1
ATOM 1600 C CA . ILE A 1 208 ? -74.407 -11.598 102.888 1.00 51.25 208 ILE A CA 1
ATOM 1601 C C . ILE A 1 208 ? -74.771 -12.923 103.561 1.00 51.25 208 ILE A C 1
ATOM 1603 O O . ILE A 1 208 ? -74.105 -13.337 104.508 1.00 51.25 208 ILE A O 1
ATOM 1607 N N . MET A 1 209 ? -75.784 -13.621 103.048 1.00 40.81 209 MET A N 1
ATOM 1608 C CA . MET A 1 209 ? -76.083 -15.000 103.439 1.0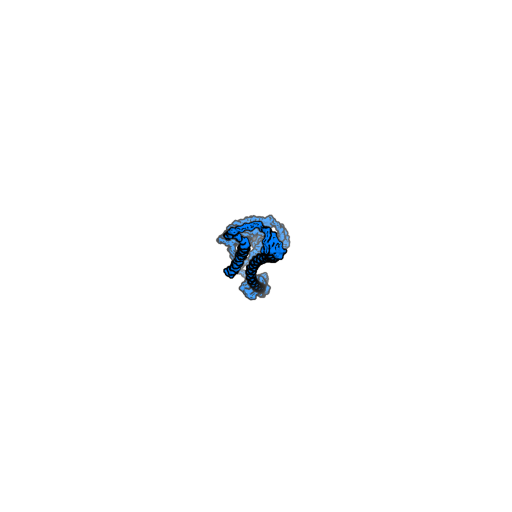0 40.81 209 MET A CA 1
ATOM 1609 C C . MET A 1 209 ? -76.286 -15.880 102.198 1.00 40.81 209 MET A C 1
ATOM 1611 O O . MET A 1 209 ? -77.359 -15.881 101.607 1.00 40.81 209 MET A O 1
ATOM 1615 N N . GLY A 1 210 ? -75.244 -16.654 101.857 1.00 48.59 210 GLY A N 1
ATOM 1616 C CA . GLY A 1 210 ? -75.287 -17.806 100.943 1.00 48.59 210 GLY A CA 1
ATOM 1617 C C . GLY A 1 210 ? -75.049 -17.495 99.459 1.00 48.59 210 GLY A C 1
ATOM 1618 O O . GLY A 1 210 ? -75.780 -16.713 98.863 1.00 48.59 210 GLY A O 1
ATOM 1619 N N . ILE A 1 211 ? -74.057 -18.156 98.848 1.00 56.09 211 ILE A N 1
ATOM 1620 C CA . ILE A 1 211 ? -73.879 -18.217 97.385 1.00 56.09 211 ILE A CA 1
ATOM 1621 C C . ILE A 1 211 ? -74.159 -19.636 96.873 1.00 56.09 211 ILE A C 1
ATOM 1623 O O . ILE A 1 211 ? -73.921 -20.615 97.579 1.00 56.09 211 ILE A O 1
ATOM 1627 N N . THR A 1 212 ? -74.707 -19.741 95.662 1.00 54.97 212 THR A N 1
ATOM 1628 C CA . THR A 1 212 ? -75.233 -20.985 95.062 1.00 54.97 212 THR A CA 1
ATOM 1629 C C . THR A 1 212 ? -74.376 -21.478 93.890 1.00 54.97 212 THR A C 1
ATOM 1631 O O . THR A 1 212 ? -73.605 -20.717 93.312 1.00 54.97 212 THR A O 1
ATOM 1634 N N . SER A 1 213 ? -74.533 -22.746 93.489 1.00 54.72 213 SER A N 1
ATOM 1635 C CA . SER A 1 213 ? -73.740 -23.409 92.434 1.00 54.72 213 SER A CA 1
ATOM 1636 C C . SER A 1 213 ? -73.779 -22.718 91.062 1.00 54.72 213 SER A C 1
ATOM 1638 O O . SER A 1 213 ? -72.809 -22.802 90.317 1.00 54.72 213 SER A O 1
ATOM 1640 N N . ASN A 1 214 ? -74.836 -21.964 90.745 1.00 54.91 214 ASN A N 1
ATOM 1641 C CA . ASN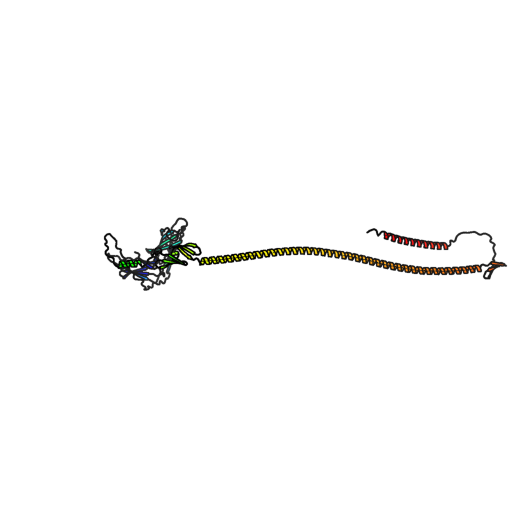 A 1 214 ? -74.890 -21.161 89.516 1.00 54.91 214 ASN A CA 1
ATOM 1642 C C . ASN A 1 214 ? -73.889 -19.997 89.531 1.00 54.91 214 ASN A C 1
ATOM 1644 O O . ASN A 1 214 ? -73.375 -19.621 88.482 1.00 54.91 214 ASN A O 1
ATOM 1648 N N . GLN A 1 215 ? -73.576 -19.460 90.713 1.00 49.91 215 GLN A N 1
ATOM 1649 C CA . GLN A 1 215 ? -72.554 -18.423 90.870 1.00 49.91 215 GLN A CA 1
ATOM 1650 C C . GLN A 1 215 ? -71.136 -19.003 90.748 1.00 49.91 215 GLN A C 1
ATOM 1652 O O . GLN A 1 215 ? -70.216 -18.261 90.436 1.00 49.91 215 GLN A O 1
ATOM 1657 N N . ILE A 1 216 ? -70.958 -20.320 90.922 1.00 57.97 216 ILE A N 1
ATOM 1658 C CA . ILE A 1 216 ? -69.696 -21.029 90.646 1.00 57.97 216 ILE A CA 1
ATOM 1659 C C . ILE A 1 216 ? -69.566 -21.331 89.142 1.00 57.97 216 ILE A C 1
ATOM 1661 O O . ILE A 1 216 ? -68.525 -21.056 88.556 1.00 57.97 216 ILE A O 1
ATOM 1665 N N . ALA A 1 217 ? -70.637 -21.793 88.485 1.00 56.25 217 ALA A N 1
ATOM 1666 C CA . ALA A 1 217 ? -70.634 -22.092 87.046 1.00 56.25 217 ALA A CA 1
ATOM 1667 C C . ALA A 1 217 ? -70.409 -20.847 86.160 1.00 56.25 217 ALA A C 1
ATOM 1669 O O . ALA A 1 217 ? -69.787 -20.935 85.105 1.00 56.25 217 ALA A O 1
ATOM 1670 N N . GLN A 1 218 ? -70.867 -19.668 86.598 1.00 58.22 218 GLN A N 1
ATOM 1671 C CA . GLN A 1 218 ? -70.567 -18.397 85.925 1.00 58.22 218 GLN A CA 1
ATOM 1672 C C . GLN A 1 218 ? -69.097 -17.971 86.070 1.00 58.22 218 GLN A C 1
ATOM 1674 O O . GLN A 1 218 ? -68.581 -17.280 85.196 1.00 58.22 218 GLN A O 1
ATOM 1679 N N . ILE A 1 219 ? -68.415 -18.400 87.138 1.00 57.66 219 ILE A N 1
ATOM 1680 C CA . ILE A 1 219 ? -66.976 -18.168 87.318 1.00 57.66 219 ILE A CA 1
ATOM 1681 C C . ILE A 1 219 ? -66.172 -19.112 86.411 1.00 57.66 219 ILE A C 1
ATOM 1683 O O . ILE A 1 219 ? -65.237 -18.653 85.763 1.00 57.66 219 ILE A O 1
ATOM 1687 N N . GLU A 1 220 ? -66.559 -20.388 86.291 1.00 55.31 220 GLU A N 1
ATOM 1688 C CA . GLU A 1 220 ? -65.918 -21.337 85.358 1.00 55.31 220 GLU A CA 1
ATOM 1689 C C . GLU A 1 220 ? -66.104 -20.930 83.886 1.00 55.31 220 GLU A C 1
ATOM 1691 O O . GLU A 1 220 ? -65.131 -20.870 83.139 1.00 55.31 220 GLU A O 1
ATOM 1696 N N . ALA A 1 221 ? -67.321 -20.564 83.469 1.00 56.38 221 ALA A N 1
ATOM 1697 C CA . ALA A 1 221 ? -67.596 -20.169 82.083 1.00 56.38 221 ALA A CA 1
ATOM 1698 C C . ALA A 1 221 ? -66.903 -18.855 81.665 1.00 56.38 221 ALA A C 1
ATOM 1700 O O . ALA A 1 221 ? -66.617 -18.653 80.486 1.00 56.38 221 ALA A O 1
ATOM 1701 N N . GLY A 1 222 ? -66.600 -17.970 82.622 1.00 57.34 222 GLY A N 1
ATOM 1702 C CA . GLY A 1 222 ? -65.824 -16.751 82.374 1.00 57.34 222 GLY A CA 1
ATOM 1703 C C . GLY A 1 222 ? -64.329 -16.999 82.141 1.00 57.34 222 GLY A C 1
ATOM 1704 O O . GLY A 1 222 ? -63.667 -16.152 81.545 1.00 57.34 222 GLY A O 1
ATOM 1705 N N . ILE A 1 223 ? -63.795 -18.145 82.579 1.00 57.59 223 ILE A N 1
ATOM 1706 C CA . ILE A 1 223 ? -62.381 -18.510 82.399 1.00 57.59 223 ILE A CA 1
ATOM 1707 C C . ILE A 1 223 ? -62.139 -19.143 81.013 1.00 57.59 223 ILE A C 1
ATOM 1709 O O . ILE A 1 223 ? -61.060 -18.962 80.451 1.00 57.59 223 ILE A O 1
ATOM 1713 N N . ASP A 1 224 ? -63.141 -19.808 80.426 1.00 52.28 224 ASP A N 1
ATOM 1714 C CA . ASP A 1 224 ? -62.978 -20.633 79.214 1.00 52.28 224 ASP A CA 1
ATOM 1715 C C . ASP A 1 224 ? -63.243 -19.910 77.872 1.00 52.28 224 ASP A C 1
ATOM 1717 O O . ASP A 1 224 ? -62.858 -20.413 76.818 1.00 52.28 224 ASP A O 1
ATOM 1721 N N . ALA A 1 225 ? -63.881 -18.730 77.858 1.00 55.59 225 ALA A N 1
ATOM 1722 C CA . ALA A 1 225 ? -64.393 -18.154 76.604 1.00 55.59 225 ALA A CA 1
ATOM 1723 C C . ALA A 1 225 ? -63.381 -17.340 75.769 1.00 55.59 225 ALA A C 1
ATOM 1725 O O . ALA A 1 225 ? -63.515 -17.317 74.553 1.00 55.59 225 ALA A O 1
ATOM 1726 N N . THR A 1 226 ? -62.351 -16.720 76.355 1.00 56.53 226 THR A N 1
ATOM 1727 C CA . THR A 1 226 ? -61.239 -16.088 75.606 1.00 56.53 226 THR A CA 1
ATOM 1728 C C . THR A 1 226 ? -60.122 -15.704 76.570 1.00 56.53 226 THR A C 1
ATOM 1730 O O . THR A 1 226 ? -60.083 -14.584 77.086 1.00 56.53 226 THR A O 1
ATOM 1733 N N . LEU A 1 227 ? -59.173 -16.606 76.805 1.00 52.03 227 LEU A N 1
ATOM 1734 C CA . LEU A 1 227 ? -57.939 -16.235 77.487 1.00 52.03 227 LEU A CA 1
ATOM 1735 C C . LEU A 1 227 ? -57.015 -15.547 76.467 1.00 52.03 227 LEU A C 1
ATOM 1737 O O . LEU A 1 227 ? -56.200 -16.188 75.807 1.00 52.03 227 LEU A O 1
ATOM 1741 N N . SER A 1 228 ? -57.155 -14.229 76.302 1.00 54.69 228 SER A N 1
ATOM 1742 C CA . SER A 1 228 ? -56.147 -13.413 75.612 1.00 54.69 228 SER A CA 1
ATOM 1743 C C . SER A 1 228 ? -54.937 -13.270 76.530 1.00 54.69 228 SER A C 1
ATOM 1745 O O . SER A 1 228 ? -54.748 -12.246 77.184 1.00 54.69 228 SER A O 1
ATOM 1747 N N . VAL A 1 229 ? -54.140 -14.331 76.621 1.00 60.28 229 VAL A N 1
ATOM 1748 C CA . VAL A 1 229 ? -52.876 -14.321 77.354 1.00 60.28 229 VAL A CA 1
ATOM 1749 C C . VAL A 1 229 ? -51.843 -13.627 76.466 1.00 60.28 229 VAL A C 1
ATOM 1751 O O . VAL A 1 229 ? -51.572 -14.115 75.365 1.00 60.28 229 VAL A O 1
ATOM 1754 N N . PRO A 1 230 ? -51.253 -12.497 76.892 1.00 64.75 230 PRO A N 1
ATOM 1755 C CA . PRO A 1 230 ? -50.090 -11.939 76.219 1.00 64.75 230 PRO A CA 1
ATOM 1756 C C . PRO A 1 230 ? -49.037 -13.034 76.012 1.00 64.75 230 PRO A C 1
ATOM 1758 O O . PRO A 1 230 ? -48.828 -13.855 76.902 1.00 64.75 230 PRO A O 1
ATOM 1761 N N . LEU A 1 231 ? -48.326 -13.045 74.880 1.00 64.50 231 LEU A N 1
ATOM 1762 C CA . LEU A 1 231 ? -47.258 -14.031 74.633 1.00 64.50 231 LEU A CA 1
ATOM 1763 C C . LEU A 1 231 ? -46.194 -14.047 75.750 1.00 64.50 231 LEU A C 1
ATOM 1765 O O . LEU A 1 231 ? -45.605 -15.090 76.021 1.00 64.50 231 LEU A O 1
ATOM 1769 N N . SER A 1 232 ? -46.003 -12.920 76.446 1.00 65.38 232 SER A N 1
ATOM 1770 C CA . SER A 1 232 ? -45.147 -12.804 77.636 1.00 65.38 232 SER A CA 1
ATOM 1771 C C . SER A 1 232 ? -45.614 -13.640 78.835 1.00 65.38 232 SER A C 1
ATOM 1773 O O . SER A 1 232 ? -44.822 -13.913 79.729 1.00 65.38 232 SER A O 1
ATOM 1775 N N . GLN A 1 233 ? -46.880 -14.053 78.861 1.00 68.31 233 GLN A N 1
ATOM 1776 C CA . GLN A 1 233 ? -47.482 -14.893 79.897 1.00 68.31 233 GLN A CA 1
ATOM 1777 C C . GLN A 1 233 ? -47.549 -16.380 79.501 1.00 68.31 233 GLN A C 1
ATOM 1779 O O . GLN A 1 233 ? -47.935 -17.205 80.323 1.00 68.31 233 GLN A O 1
ATOM 1784 N N . LEU A 1 234 ? -47.163 -16.738 78.269 1.00 71.38 234 LEU A N 1
ATOM 1785 C CA . LEU A 1 234 ? -47.235 -18.109 77.738 1.00 71.38 234 LEU A CA 1
ATOM 1786 C C . LEU A 1 234 ? -45.915 -18.894 77.842 1.00 71.38 234 LEU A C 1
ATOM 1788 O O . LEU A 1 234 ? -45.846 -20.022 77.346 1.00 71.38 234 LEU A O 1
ATOM 1792 N N . ASP A 1 235 ? -44.881 -18.298 78.451 1.00 74.31 235 ASP A N 1
ATOM 1793 C CA . ASP A 1 235 ? -43.494 -18.794 78.417 1.00 74.31 235 ASP A CA 1
ATOM 1794 C C . ASP A 1 235 ? -43.095 -19.200 76.983 1.00 74.31 235 ASP A C 1
ATOM 1796 O O . ASP A 1 235 ? -42.720 -20.333 76.675 1.00 74.31 235 ASP A O 1
ATOM 1800 N N . ALA A 1 236 ? -43.351 -18.277 76.053 1.00 79.38 236 ALA A N 1
ATOM 1801 C CA . ALA A 1 236 ? -43.254 -18.510 74.625 1.00 79.38 236 ALA A CA 1
ATOM 1802 C C . ALA A 1 236 ? -41.829 -18.259 74.117 1.00 79.38 236 ALA A C 1
ATOM 1804 O O . ALA A 1 236 ? -41.235 -17.223 74.408 1.00 79.38 236 ALA A O 1
ATOM 1805 N N . SER A 1 237 ? -41.316 -19.160 73.279 1.00 81.69 237 SER A N 1
ATOM 1806 C CA . SER A 1 237 ? -40.030 -18.997 72.588 1.00 81.69 237 SER A CA 1
ATOM 1807 C C . SER A 1 237 ? -40.169 -19.241 71.087 1.00 81.69 237 SER A C 1
ATOM 1809 O O . SER A 1 237 ? -40.912 -20.122 70.637 1.00 81.69 237 SER A O 1
ATOM 1811 N N . VAL A 1 238 ? -39.452 -18.455 70.281 1.00 83.19 238 VAL A N 1
ATOM 1812 C CA . VAL A 1 238 ? -39.380 -18.679 68.831 1.00 83.19 238 VAL A CA 1
ATOM 1813 C C . VAL A 1 238 ? -38.411 -19.824 68.561 1.00 83.19 238 VAL A C 1
ATOM 1815 O O . VAL A 1 238 ? -37.267 -19.802 68.995 1.00 83.19 238 VAL A O 1
ATOM 1818 N N . THR A 1 239 ? -38.872 -20.830 67.822 1.00 81.06 239 THR A N 1
ATOM 1819 C CA . THR A 1 239 ? -38.091 -22.047 67.535 1.00 81.06 239 THR A CA 1
ATOM 1820 C C . THR A 1 239 ? -37.528 -22.089 66.122 1.00 81.06 239 THR A C 1
ATOM 1822 O O . THR A 1 239 ? -36.539 -22.769 65.874 1.00 81.06 239 THR A O 1
ATOM 1825 N N . SER A 1 240 ? -38.167 -21.404 65.174 1.00 82.81 240 SER A N 1
ATOM 1826 C CA . SER A 1 240 ? -37.673 -21.238 63.802 1.00 82.81 240 SER A CA 1
ATOM 1827 C C . SER A 1 240 ? -38.427 -20.107 63.109 1.00 82.81 240 SER A C 1
ATOM 1829 O O . SER A 1 240 ? -39.572 -19.814 63.460 1.00 82.81 240 SER A O 1
ATOM 1831 N N . ILE A 1 241 ? -37.793 -19.496 62.112 1.00 81.19 241 ILE A N 1
ATOM 1832 C CA . ILE A 1 241 ? -38.409 -18.518 61.212 1.00 81.19 241 ILE A CA 1
ATOM 1833 C C . ILE A 1 241 ? -38.322 -19.062 59.792 1.00 81.19 241 ILE A C 1
ATOM 1835 O O . ILE A 1 241 ? -37.252 -19.500 59.365 1.00 81.19 241 ILE A O 1
ATOM 1839 N N . ASN A 1 242 ? -39.431 -19.006 59.062 1.00 80.06 242 ASN A N 1
ATOM 1840 C CA . ASN A 1 242 ? -39.481 -19.314 57.640 1.00 80.06 242 ASN A CA 1
ATOM 1841 C C . ASN A 1 242 ? -40.269 -18.212 56.925 1.00 80.06 242 ASN A C 1
ATOM 1843 O O . ASN A 1 242 ? -41.463 -18.041 57.182 1.00 80.06 242 ASN A O 1
ATOM 1847 N N . ASN A 1 243 ? -39.586 -17.471 56.048 1.00 79.38 243 ASN A N 1
ATOM 1848 C CA . ASN A 1 243 ? -40.097 -16.244 55.434 1.00 79.38 243 ASN A CA 1
ATOM 1849 C C . ASN A 1 243 ? -40.664 -15.305 56.515 1.00 79.38 243 ASN A C 1
ATOM 1851 O O . ASN A 1 243 ? -39.995 -15.052 57.514 1.00 79.38 243 ASN A O 1
ATOM 1855 N N . ASP A 1 244 ? -41.911 -14.862 56.362 1.00 81.19 244 ASP A N 1
ATOM 1856 C CA . ASP A 1 244 ? -42.546 -13.888 57.254 1.00 81.19 244 ASP A CA 1
ATOM 1857 C C . ASP A 1 244 ? -43.236 -14.530 58.471 1.00 81.19 244 ASP A C 1
ATOM 1859 O O . ASP A 1 244 ? -43.944 -13.854 59.223 1.00 81.19 244 ASP A O 1
ATOM 1863 N N . THR A 1 245 ? -43.051 -15.840 58.682 1.00 80.50 245 THR A N 1
ATOM 1864 C CA . THR A 1 245 ? -43.706 -16.600 59.757 1.00 80.50 245 THR A CA 1
ATOM 1865 C C . THR A 1 245 ? -42.700 -17.145 60.769 1.00 80.50 245 THR A C 1
ATOM 1867 O O . THR A 1 245 ? -41.763 -17.869 60.425 1.00 80.50 245 THR A O 1
ATOM 1870 N N . ALA A 1 246 ? -42.940 -16.855 62.047 1.00 84.12 246 ALA A N 1
ATOM 1871 C CA . ALA A 1 246 ? -42.246 -17.440 63.184 1.00 84.12 246 ALA A CA 1
ATOM 1872 C C . ALA A 1 246 ? -43.046 -18.604 63.773 1.00 84.12 246 ALA A C 1
ATOM 1874 O O . ALA A 1 246 ? -44.236 -18.483 64.075 1.00 84.12 246 ALA A O 1
ATOM 1875 N N . LYS A 1 247 ? -42.366 -19.727 63.996 1.00 86.12 247 LYS A N 1
ATOM 1876 C CA . LYS A 1 247 ? -42.913 -20.882 64.706 1.00 86.12 247 LYS A CA 1
ATOM 1877 C C . LYS A 1 247 ? -42.590 -20.763 66.191 1.00 86.12 247 LYS A C 1
ATOM 1879 O O . LYS A 1 247 ? -41.420 -20.814 66.583 1.00 86.12 247 LYS A O 1
ATOM 1884 N N . ILE A 1 248 ? -43.622 -20.634 67.012 1.00 85.44 248 ILE A N 1
ATOM 1885 C CA . ILE A 1 248 ? -43.531 -20.369 68.447 1.00 85.44 248 ILE A CA 1
ATOM 1886 C C . ILE A 1 248 ? -43.881 -21.643 69.215 1.00 85.44 248 ILE A C 1
ATOM 1888 O O . ILE A 1 248 ? -44.880 -22.306 68.921 1.00 85.44 248 ILE A O 1
ATOM 1892 N N . SER A 1 249 ? -43.046 -21.989 70.190 1.00 83.69 249 SER A N 1
ATOM 1893 C CA . SER A 1 249 ? -43.341 -23.025 71.175 1.00 83.69 249 SER A CA 1
ATOM 1894 C C . SER A 1 249 ? -43.766 -22.359 72.472 1.00 83.69 249 SER A C 1
ATOM 1896 O O . SER A 1 249 ? -43.056 -21.493 72.977 1.00 83.69 249 SER A O 1
ATOM 1898 N N . THR A 1 250 ? -44.907 -22.774 73.006 1.00 80.50 250 THR A N 1
ATOM 1899 C CA . THR A 1 250 ? -45.417 -22.350 74.312 1.00 80.50 250 THR A CA 1
ATOM 1900 C C . THR A 1 250 ? -45.622 -23.578 75.192 1.00 80.50 250 THR A C 1
ATOM 1902 O O . THR A 1 250 ? -45.565 -24.719 74.721 1.00 80.50 250 THR A O 1
ATOM 1905 N N . THR A 1 251 ? -45.918 -23.359 76.469 1.00 77.38 251 THR A N 1
ATOM 1906 C CA . THR A 1 251 ? -46.323 -24.427 77.400 1.00 77.38 251 THR A CA 1
ATOM 1907 C C . THR A 1 251 ? -47.626 -25.140 76.996 1.00 77.38 251 THR A C 1
ATOM 1909 O O . THR A 1 251 ? -47.885 -26.242 77.474 1.00 77.38 251 THR A O 1
ATOM 1912 N N . PHE A 1 252 ? -48.403 -24.572 76.065 1.00 71.44 252 PHE A N 1
ATOM 1913 C CA . PHE A 1 252 ? -49.689 -25.103 75.590 1.00 71.44 252 PHE A CA 1
ATOM 1914 C C . PHE A 1 252 ? -49.630 -25.716 74.182 1.00 71.44 252 PHE A C 1
ATOM 1916 O O . PHE A 1 252 ? -50.629 -26.253 73.704 1.00 71.44 252 PHE A O 1
ATOM 1923 N N . GLY A 1 253 ? -48.479 -25.662 73.501 1.00 77.56 253 GLY A N 1
ATOM 1924 C CA . GLY A 1 253 ? -48.295 -26.280 72.187 1.00 77.56 253 GLY A CA 1
ATOM 1925 C C . GLY A 1 253 ? -47.491 -25.434 71.201 1.00 77.56 253 GLY A C 1
ATOM 1926 O O . GLY A 1 253 ? -46.769 -24.509 71.568 1.00 77.56 253 GLY A O 1
ATOM 1927 N N . ARG A 1 254 ? -47.583 -25.787 69.913 1.00 81.81 254 ARG A N 1
ATOM 1928 C CA . ARG A 1 254 ? -46.926 -25.062 68.815 1.00 81.81 254 ARG A CA 1
ATOM 1929 C C . ARG A 1 254 ? -47.931 -24.184 68.088 1.00 81.81 254 ARG A C 1
ATOM 1931 O O . ARG A 1 254 ? -48.980 -24.673 67.679 1.00 81.81 254 ARG A O 1
ATOM 1938 N N . MET A 1 255 ? -47.560 -22.934 67.851 1.00 84.38 255 MET A N 1
ATOM 1939 C CA . MET A 1 255 ? -48.352 -21.973 67.085 1.00 84.38 255 MET A CA 1
ATOM 1940 C C . MET A 1 255 ? -47.473 -21.206 66.091 1.00 84.38 255 MET A C 1
ATOM 1942 O O . MET A 1 255 ? -46.247 -21.218 66.198 1.00 84.38 255 MET A O 1
ATOM 1946 N N . ASN A 1 256 ? -48.097 -20.547 65.117 1.00 84.50 256 ASN A N 1
ATOM 1947 C CA . ASN A 1 256 ? -47.421 -19.687 64.147 1.00 84.50 256 ASN A CA 1
ATOM 1948 C C . ASN A 1 256 ? -47.846 -18.236 64.382 1.00 84.50 256 ASN A C 1
ATOM 1950 O O . ASN A 1 256 ? -49.016 -17.979 64.659 1.00 84.50 256 ASN A O 1
ATOM 1954 N N . SER A 1 257 ? -46.912 -17.301 64.248 1.00 81.50 257 SER A N 1
ATOM 1955 C CA . SER A 1 257 ? -47.187 -15.862 64.293 1.00 81.50 257 SER A CA 1
ATOM 1956 C C . SER A 1 257 ? -46.394 -15.149 63.205 1.00 81.50 257 SER A C 1
ATOM 1958 O O . SER A 1 257 ? -45.366 -15.659 62.754 1.00 81.50 257 SER A O 1
ATOM 1960 N N . SER A 1 258 ? -46.856 -13.981 62.769 1.00 82.75 258 SER A N 1
ATOM 1961 C CA . SER A 1 258 ? -46.095 -13.174 61.814 1.00 82.75 258 SER A CA 1
ATOM 1962 C C . SER A 1 258 ? -44.875 -12.540 62.489 1.00 82.75 258 SER A C 1
ATOM 1964 O O . SER A 1 258 ? -44.899 -12.252 63.689 1.00 82.75 258 SER A O 1
ATOM 1966 N N . LEU A 1 259 ? -43.817 -12.280 61.719 1.00 79.31 259 LEU A N 1
ATOM 1967 C CA . LEU A 1 259 ? -42.642 -11.543 62.201 1.00 79.31 259 LEU A CA 1
ATOM 1968 C C . LEU A 1 259 ? -42.996 -10.138 62.709 1.00 79.31 259 LEU A C 1
ATOM 1970 O O . LEU A 1 259 ? -42.437 -9.682 63.705 1.00 79.31 259 LEU A O 1
ATOM 1974 N N . THR A 1 260 ? -43.983 -9.492 62.089 1.00 79.31 260 THR A N 1
ATOM 1975 C CA . THR A 1 260 ? -44.512 -8.192 62.520 1.00 79.31 260 THR A CA 1
ATOM 1976 C C . THR A 1 260 ? -45.187 -8.286 63.891 1.00 79.31 260 THR A C 1
ATOM 1978 O O . THR A 1 260 ? -44.945 -7.449 64.758 1.00 79.31 260 THR A O 1
ATOM 1981 N N . SER A 1 261 ? -45.972 -9.342 64.130 1.00 80.12 261 SER A N 1
ATOM 1982 C CA . SER A 1 261 ? -46.699 -9.565 65.390 1.00 80.12 261 SER A CA 1
ATOM 1983 C C . SER A 1 261 ? -45.790 -9.843 66.594 1.00 80.12 261 SER A C 1
ATOM 1985 O O . SER A 1 261 ? -46.233 -9.692 67.728 1.00 80.12 261 SER A O 1
ATOM 1987 N N . ILE A 1 262 ? -44.535 -10.242 66.372 1.00 80.56 262 ILE A N 1
ATOM 1988 C CA . ILE A 1 262 ? -43.538 -10.476 67.434 1.00 80.56 262 ILE A CA 1
ATOM 1989 C C . ILE A 1 262 ? -42.399 -9.448 67.421 1.00 80.56 262 ILE A C 1
ATOM 1991 O O . ILE A 1 262 ? -41.338 -9.698 67.995 1.00 80.56 262 ILE A O 1
ATOM 1995 N N . ASN A 1 263 ? -42.596 -8.310 66.744 1.00 81.69 263 ASN A N 1
ATOM 1996 C CA . ASN A 1 263 ? -41.615 -7.230 66.624 1.00 81.69 263 ASN A CA 1
ATOM 1997 C C . ASN A 1 263 ? -40.213 -7.733 66.215 1.00 81.69 263 ASN A C 1
ATOM 1999 O O . ASN A 1 263 ? -39.203 -7.412 66.846 1.00 81.69 263 ASN A O 1
ATOM 2003 N N . ALA A 1 264 ? -40.163 -8.610 65.208 1.00 80.75 264 ALA A N 1
ATOM 2004 C CA . ALA A 1 264 ? -38.920 -9.205 64.745 1.00 80.75 264 ALA A CA 1
ATOM 2005 C C . ALA A 1 264 ? -38.081 -8.204 63.935 1.00 80.75 264 ALA A C 1
ATOM 2007 O O . ALA A 1 264 ? -38.572 -7.576 63.000 1.00 80.75 264 ALA A O 1
ATOM 2008 N N . SER A 1 265 ? -36.791 -8.103 64.249 1.00 83.31 265 SER A N 1
ATOM 2009 C CA . SER A 1 265 ? -35.808 -7.298 63.520 1.00 83.31 265 SER A CA 1
ATOM 2010 C C . SER A 1 265 ? -34.477 -8.040 63.421 1.00 83.31 265 SER A C 1
ATOM 2012 O O . SER A 1 265 ? -34.112 -8.811 64.308 1.00 83.31 265 SER A O 1
ATOM 2014 N N . ILE A 1 266 ? -33.729 -7.842 62.334 1.00 83.75 266 ILE A N 1
ATOM 2015 C CA . ILE A 1 266 ? -32.394 -8.439 62.212 1.00 83.75 266 ILE A CA 1
ATOM 2016 C C . ILE A 1 266 ? -31.446 -7.715 63.169 1.00 83.75 266 ILE A C 1
ATOM 2018 O O . ILE A 1 266 ? -31.221 -6.514 63.038 1.00 83.75 266 ILE A O 1
ATOM 2022 N N . LYS A 1 267 ? -30.865 -8.467 64.106 1.00 83.56 267 LYS A N 1
ATOM 2023 C CA . LYS A 1 267 ? -29.869 -7.976 65.063 1.00 83.56 267 LYS A CA 1
ATOM 2024 C C . LYS A 1 267 ? -28.454 -8.053 64.494 1.00 83.56 267 LYS A C 1
ATOM 2026 O O . LYS A 1 267 ? -27.669 -7.122 64.651 1.00 83.56 267 LYS A O 1
ATOM 2031 N N . SER A 1 268 ? -28.119 -9.159 63.832 1.00 82.62 268 SER A N 1
ATOM 2032 C CA . SER A 1 268 ? -26.809 -9.364 63.205 1.00 82.62 268 SER A CA 1
ATOM 2033 C C . SER A 1 268 ? -26.871 -10.409 62.099 1.00 82.62 268 SER A C 1
ATOM 2035 O O . SER A 1 268 ? -27.738 -11.276 62.102 1.00 82.62 268 SER A O 1
ATOM 2037 N N . ILE A 1 269 ? -25.928 -10.346 61.159 1.00 79.19 269 ILE A N 1
ATOM 2038 C CA . ILE A 1 269 ? -25.740 -11.361 60.118 1.00 79.19 269 ILE A CA 1
ATOM 2039 C C . ILE A 1 269 ? -24.299 -11.855 60.200 1.00 79.19 269 ILE A C 1
ATOM 2041 O O . ILE A 1 269 ? -23.367 -11.051 60.173 1.00 79.19 269 ILE A O 1
ATOM 2045 N N . ASN A 1 270 ? -24.113 -13.169 60.304 1.00 74.06 270 ASN A N 1
ATOM 2046 C CA . ASN A 1 270 ? -22.796 -13.797 60.362 1.00 74.06 270 ASN A CA 1
ATOM 2047 C C . ASN A 1 270 ? -22.845 -15.184 59.702 1.00 74.06 270 ASN A C 1
ATOM 2049 O O . ASN A 1 270 ? -23.793 -15.935 59.914 1.00 74.06 270 ASN A O 1
ATOM 2053 N N . ASN A 1 271 ? -21.844 -15.515 58.878 1.00 69.88 271 ASN A N 1
ATOM 2054 C CA . ASN A 1 271 ? -21.672 -16.833 58.250 1.00 69.88 271 ASN A CA 1
ATOM 2055 C C . ASN A 1 271 ? -22.933 -17.407 57.566 1.00 69.88 271 ASN A C 1
ATOM 2057 O O . ASN A 1 271 ? -23.206 -18.602 57.644 1.00 69.88 271 ASN A O 1
ATOM 2061 N N . GLY A 1 272 ? -23.711 -16.562 56.882 1.00 69.38 272 GLY A N 1
ATOM 2062 C CA . GLY A 1 272 ? -24.914 -17.001 56.165 1.00 69.38 272 GLY A CA 1
ATOM 2063 C C . GLY A 1 272 ? -26.119 -17.289 57.064 1.00 69.38 272 GLY A C 1
ATOM 2064 O O . GLY A 1 272 ? -27.097 -17.864 56.591 1.00 69.38 272 GLY A O 1
ATOM 2065 N N . MET A 1 273 ? -26.079 -16.871 58.330 1.00 77.44 273 MET A N 1
ATOM 2066 C CA . MET A 1 273 ? -27.237 -16.836 59.217 1.00 77.44 273 MET A CA 1
ATOM 2067 C C . MET A 1 273 ? -27.552 -15.407 59.649 1.00 77.44 273 MET A C 1
ATOM 2069 O O . MET A 1 273 ? -26.653 -14.603 59.904 1.00 77.44 273 MET A O 1
ATOM 2073 N N . ALA A 1 274 ? -28.843 -15.099 59.725 1.00 81.88 274 ALA A N 1
ATOM 2074 C CA . ALA A 1 274 ? -29.349 -13.890 60.349 1.00 81.88 274 ALA A CA 1
ATOM 2075 C C . ALA A 1 274 ? -29.803 -14.223 61.772 1.00 81.88 274 ALA A C 1
ATOM 2077 O O . ALA A 1 274 ? -30.668 -15.076 61.970 1.00 81.88 274 ALA A O 1
ATOM 2078 N N . THR A 1 275 ? -29.242 -13.527 62.754 1.00 83.69 275 THR A N 1
ATOM 2079 C CA . THR A 1 275 ? -29.782 -13.465 64.110 1.00 83.69 275 THR A CA 1
ATOM 2080 C C . THR A 1 275 ? -30.915 -12.449 64.105 1.00 83.69 275 THR A C 1
ATOM 2082 O O . THR A 1 275 ? -30.698 -11.259 63.858 1.00 83.69 275 THR A O 1
ATOM 2085 N N . VAL A 1 276 ? -32.130 -12.914 64.358 1.00 82.25 276 VAL A N 1
ATOM 2086 C CA . VAL A 1 276 ? -33.346 -12.105 64.406 1.00 82.25 276 VAL A CA 1
ATOM 2087 C C . VAL A 1 276 ? -33.724 -11.903 65.870 1.00 82.25 276 VAL A C 1
ATOM 2089 O O . VAL A 1 276 ? -34.012 -12.865 66.580 1.00 82.25 276 VAL A O 1
ATOM 2092 N N . SER A 1 277 ? -33.714 -10.653 66.327 1.00 84.00 277 SER A N 1
ATOM 2093 C CA . SER A 1 277 ? -34.273 -10.259 67.621 1.00 84.00 277 SER A CA 1
ATOM 2094 C C . SER A 1 277 ? -35.785 -10.174 67.514 1.00 84.00 277 SER A C 1
ATOM 2096 O O . SER A 1 277 ? -36.297 -9.485 66.639 1.00 84.00 277 SER A O 1
ATOM 2098 N N . THR A 1 278 ? -36.494 -10.821 68.429 1.00 80.00 278 THR A N 1
ATOM 2099 C CA . THR A 1 278 ? -37.955 -10.753 68.552 1.00 80.00 278 THR A CA 1
ATOM 2100 C C . THR A 1 278 ? -38.335 -10.358 69.978 1.00 80.00 278 THR A C 1
ATOM 2102 O O . THR A 1 278 ? -37.504 -10.427 70.889 1.00 80.00 278 THR A O 1
ATOM 2105 N N . SER A 1 279 ? -39.602 -10.016 70.217 1.00 80.38 279 SER A N 1
ATOM 2106 C CA . SER A 1 279 ? -40.132 -9.784 71.569 1.00 80.38 279 SER A CA 1
ATOM 2107 C C . SER A 1 279 ? -40.093 -11.028 72.472 1.00 80.38 279 SER A C 1
ATOM 2109 O O . SER A 1 279 ? -40.373 -10.919 73.662 1.00 80.38 279 SER A O 1
ATOM 2111 N N . LEU A 1 280 ? -39.767 -12.201 71.915 1.00 76.44 280 LEU A N 1
ATOM 2112 C CA . LEU A 1 280 ? -39.710 -13.501 72.593 1.00 76.44 280 LEU A CA 1
ATOM 2113 C C . LEU A 1 280 ? -38.285 -14.088 72.636 1.00 76.44 280 LEU A C 1
ATOM 2115 O O . LEU A 1 280 ? -38.112 -15.266 72.943 1.00 76.44 280 LEU A O 1
ATOM 2119 N N . GLY A 1 281 ? -37.268 -13.285 72.301 1.00 76.12 281 GLY A N 1
ATOM 2120 C CA . GLY A 1 281 ? -35.859 -13.688 72.289 1.00 76.12 281 GLY A CA 1
ATOM 2121 C C . GLY A 1 281 ? -35.208 -13.643 70.904 1.00 76.12 281 GLY A C 1
ATOM 2122 O O . GLY A 1 281 ? -35.815 -13.222 69.917 1.00 76.12 281 GLY A O 1
ATOM 2123 N N . GLU A 1 282 ? -33.940 -14.051 70.842 1.00 82.31 282 GLU A N 1
ATOM 2124 C CA . GLU A 1 282 ? -33.160 -14.146 69.603 1.00 82.31 282 GLU A CA 1
ATOM 2125 C C . GLU A 1 282 ? -33.289 -15.530 68.973 1.00 82.31 282 GLU A C 1
ATOM 2127 O O . GLU A 1 282 ? -33.203 -16.545 69.662 1.00 82.31 282 GLU A O 1
ATOM 2132 N N . VAL A 1 283 ? -33.460 -15.568 67.654 1.00 78.38 283 VAL A N 1
ATOM 2133 C CA . VAL A 1 283 ? -33.477 -16.809 66.877 1.00 78.38 283 VAL A CA 1
ATOM 2134 C C . VAL A 1 283 ? -32.598 -16.660 65.645 1.00 78.38 283 VAL A C 1
ATOM 2136 O O . VAL A 1 283 ? -32.505 -15.584 65.058 1.00 78.38 283 VAL A O 1
ATOM 2139 N N . GLU A 1 284 ? -31.954 -17.742 65.233 1.00 79.06 284 GLU A N 1
ATOM 2140 C CA . GLU A 1 284 ? -31.136 -17.764 64.027 1.00 79.06 284 GLU A CA 1
ATOM 2141 C C . GLU A 1 284 ? -31.926 -18.359 62.856 1.00 79.06 284 GLU A C 1
ATOM 2143 O O . GLU A 1 284 ? -32.585 -19.393 62.992 1.00 79.06 284 GLU A O 1
ATOM 2148 N N . THR A 1 285 ? -31.872 -17.703 61.696 1.00 76.44 285 THR A N 1
ATOM 2149 C CA . THR A 1 285 ? -32.454 -18.211 60.448 1.00 76.44 285 THR A CA 1
ATOM 2150 C C . THR A 1 285 ? -31.445 -18.178 59.306 1.00 76.44 285 THR A C 1
ATOM 2152 O O . THR A 1 285 ? -30.538 -17.346 59.264 1.00 76.44 285 THR A O 1
ATOM 2155 N N . SER A 1 286 ? -31.580 -19.122 58.379 1.00 77.88 286 SER A N 1
ATOM 2156 C CA . SER A 1 286 ? -30.612 -19.349 57.310 1.00 77.88 286 SER A CA 1
ATOM 2157 C C . SER A 1 286 ? -30.820 -18.401 56.125 1.00 77.88 286 SER A C 1
ATOM 2159 O O . SER A 1 286 ? -31.930 -18.248 55.624 1.00 77.88 286 SER A O 1
ATOM 2161 N N . LEU A 1 287 ? -29.722 -17.839 55.612 1.00 73.31 287 LEU A N 1
ATOM 2162 C CA . LEU A 1 287 ? -29.654 -17.033 54.386 1.00 73.31 287 LEU A CA 1
ATOM 2163 C C . LEU A 1 287 ? -29.094 -17.837 53.195 1.00 73.31 287 LEU A C 1
ATOM 2165 O O . LEU A 1 287 ? -28.487 -17.266 52.287 1.00 73.31 287 LEU A O 1
ATOM 2169 N N . ASN A 1 288 ? -29.248 -19.167 53.189 1.00 76.69 288 ASN A N 1
ATOM 2170 C CA . ASN A 1 288 ? -28.611 -20.056 52.205 1.00 76.69 288 ASN A CA 1
ATOM 2171 C C . ASN A 1 288 ? -28.855 -19.648 50.738 1.00 76.69 288 ASN A C 1
ATOM 2173 O O . ASN A 1 288 ? -27.946 -19.766 49.917 1.00 76.69 288 ASN A O 1
ATOM 2177 N N . SER A 1 289 ? -30.044 -19.135 50.402 1.00 69.69 289 SER A N 1
ATOM 2178 C CA . SER A 1 289 ? -30.379 -18.656 49.049 1.00 69.69 289 SER A CA 1
ATOM 2179 C C . SER A 1 289 ? -29.584 -17.409 48.638 1.00 69.69 289 SER A C 1
ATOM 2181 O O . SER A 1 289 ? -29.111 -17.314 47.501 1.00 69.69 289 SER A O 1
ATOM 2183 N N . LEU A 1 290 ? -29.373 -16.473 49.566 1.00 72.50 290 LEU A N 1
ATOM 2184 C CA . LEU A 1 290 ? -28.547 -15.286 49.347 1.00 72.50 290 LEU A CA 1
ATOM 2185 C C . LEU A 1 290 ? -27.070 -15.675 49.199 1.00 72.50 290 LEU A C 1
ATOM 2187 O O . LEU A 1 290 ? -26.395 -15.190 48.294 1.00 72.50 290 LEU A O 1
ATOM 2191 N N . ASN A 1 291 ? -26.586 -16.605 50.029 1.00 76.38 291 ASN A N 1
ATOM 2192 C CA . ASN A 1 291 ? -25.213 -17.106 49.948 1.00 76.38 291 ASN A CA 1
ATOM 2193 C C . ASN A 1 291 ? -24.937 -17.807 48.605 1.00 76.38 291 ASN A C 1
ATOM 2195 O O . ASN A 1 291 ? -23.922 -17.542 47.965 1.00 76.38 291 ASN A O 1
ATOM 2199 N N . ALA A 1 292 ? -25.872 -18.636 48.126 1.00 72.75 292 ALA A N 1
ATOM 2200 C CA . ALA A 1 292 ? -25.775 -19.268 46.809 1.00 72.75 292 ALA A CA 1
ATOM 2201 C C . ALA 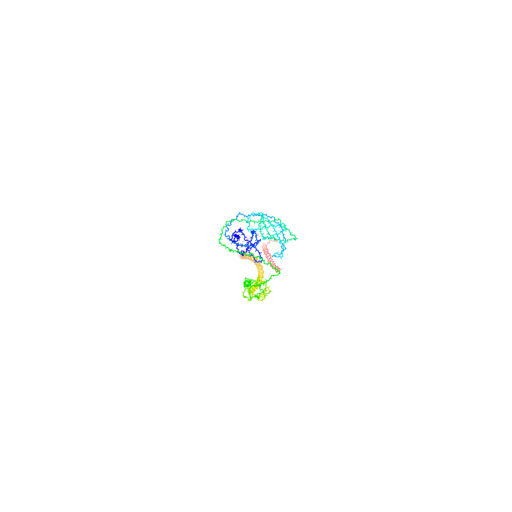A 1 292 ? -25.733 -18.235 45.667 1.00 72.75 292 ALA A C 1
ATOM 2203 O O . ALA A 1 292 ? -24.929 -18.368 44.744 1.00 72.75 292 ALA A O 1
ATOM 2204 N N . SER A 1 293 ? -26.543 -17.174 45.758 1.00 75.88 293 SER A N 1
ATOM 2205 C CA . SER A 1 293 ? -26.555 -16.082 44.772 1.00 75.88 293 SER A CA 1
ATOM 2206 C C . SER A 1 293 ? -25.228 -15.313 44.751 1.00 75.88 293 SER A C 1
ATOM 2208 O O . SER A 1 293 ? -24.682 -15.050 43.682 1.00 75.88 293 SER A O 1
ATOM 2210 N N . ILE A 1 294 ? -24.660 -15.007 45.923 1.00 82.69 294 ILE A N 1
ATOM 2211 C CA . ILE A 1 294 ? -23.357 -14.332 46.045 1.00 82.69 294 ILE A CA 1
ATOM 2212 C C . ILE A 1 294 ? -22.233 -15.195 45.460 1.00 82.69 294 ILE A C 1
ATOM 2214 O O . ILE A 1 294 ? -21.407 -14.683 44.706 1.00 82.69 294 ILE A O 1
ATOM 2218 N N . ILE A 1 295 ? -22.212 -16.497 45.765 1.00 83.31 295 ILE A N 1
ATOM 2219 C CA . ILE A 1 295 ? -21.227 -17.435 45.206 1.00 83.31 295 ILE A CA 1
ATOM 2220 C C . ILE A 1 295 ? -21.345 -17.489 43.675 1.00 83.31 295 ILE A C 1
ATOM 2222 O O . ILE A 1 295 ? -20.323 -17.466 42.988 1.00 83.31 295 ILE A O 1
ATOM 2226 N N . SER A 1 296 ? -22.569 -17.500 43.133 1.00 85.94 296 SER A N 1
ATOM 2227 C CA . SER A 1 296 ? -22.800 -17.456 41.682 1.00 85.94 296 SER A CA 1
ATOM 2228 C C . SER A 1 296 ? -22.227 -16.182 41.056 1.00 85.94 296 SER A C 1
ATOM 2230 O O . SER A 1 296 ? -21.455 -16.263 40.103 1.00 85.94 296 SER A O 1
ATOM 2232 N N . ILE A 1 297 ? -22.524 -15.013 41.634 1.00 89.06 297 ILE A N 1
ATOM 2233 C CA . ILE A 1 297 ? -22.006 -13.717 41.163 1.00 89.06 297 ILE A CA 1
ATOM 2234 C C . ILE A 1 297 ? -20.474 -13.672 41.237 1.00 89.06 297 ILE A C 1
ATOM 2236 O O . ILE A 1 297 ? -19.821 -13.181 40.315 1.00 89.06 297 ILE A O 1
ATOM 2240 N N . GLN A 1 298 ? -19.869 -14.195 42.308 1.00 88.31 298 GLN A N 1
ATOM 2241 C CA . GLN A 1 298 ? -18.410 -14.297 42.419 1.00 88.31 298 GLN A CA 1
ATOM 2242 C C . GLN A 1 298 ? -17.830 -15.195 41.321 1.00 88.31 298 GLN A C 1
ATOM 2244 O O . GLN A 1 298 ? -16.838 -14.822 40.693 1.00 88.31 298 GLN A O 1
ATOM 2249 N N . GLY A 1 299 ? -18.468 -16.336 41.043 1.00 90.94 299 GLY A N 1
ATOM 2250 C CA . GLY A 1 299 ? -18.094 -17.225 39.944 1.00 90.94 299 GLY A CA 1
ATOM 2251 C C . GLY A 1 299 ? -18.155 -16.530 38.582 1.00 90.94 299 GLY A C 1
ATOM 2252 O O . GLY A 1 299 ? -17.178 -16.557 37.830 1.00 90.94 299 GLY A O 1
ATOM 2253 N N . GLU A 1 300 ? -19.255 -15.836 38.286 1.00 94.06 300 GLU A N 1
ATOM 2254 C CA . GLU A 1 300 ? -19.407 -15.038 37.062 1.00 94.06 300 GLU A CA 1
ATOM 2255 C C . GLU A 1 300 ? -18.346 -13.935 36.966 1.00 94.06 300 GLU A C 1
ATOM 2257 O O . GLU A 1 300 ? -17.725 -13.755 35.918 1.00 94.06 300 GLU A O 1
ATOM 2262 N N . THR A 1 301 ? -18.057 -13.250 38.073 1.00 91.81 301 THR A N 1
ATOM 2263 C CA . THR A 1 301 ? -17.028 -12.201 38.133 1.00 91.81 301 THR A CA 1
ATOM 2264 C C . THR A 1 301 ? -15.634 -12.760 37.823 1.00 91.81 301 THR A C 1
ATOM 2266 O O . THR A 1 301 ? -14.874 -12.151 37.065 1.00 91.81 301 THR A O 1
ATOM 2269 N N . ILE A 1 302 ? -15.293 -13.943 38.346 1.00 94.19 302 ILE A N 1
ATOM 2270 C CA . ILE A 1 302 ? -14.027 -14.635 38.041 1.00 94.19 302 ILE A CA 1
ATOM 2271 C C . ILE A 1 302 ? -13.956 -15.011 36.555 1.00 94.19 302 ILE A C 1
ATOM 2273 O O . ILE A 1 302 ? -12.913 -14.827 35.917 1.00 94.19 302 ILE A O 1
ATOM 2277 N N . MET A 1 303 ? -15.059 -15.499 35.982 1.00 95.81 303 MET A N 1
ATOM 2278 C CA . MET A 1 303 ? -15.145 -15.849 34.560 1.00 95.81 303 MET A CA 1
ATOM 2279 C C . MET A 1 303 ? -14.969 -14.623 33.658 1.00 95.81 303 MET A C 1
ATOM 2281 O O . MET A 1 303 ? -14.232 -14.686 32.667 1.00 95.81 303 MET A O 1
ATOM 2285 N N . ILE A 1 304 ? -15.584 -13.495 34.020 1.00 95.25 304 ILE A N 1
ATOM 2286 C CA . ILE A 1 304 ? -15.417 -12.211 33.327 1.00 95.25 304 ILE A CA 1
ATOM 2287 C C . ILE A 1 304 ? -13.958 -11.753 33.411 1.00 95.25 304 ILE A C 1
ATOM 2289 O O . ILE A 1 304 ? -13.362 -11.446 32.380 1.00 95.25 304 ILE A O 1
ATOM 2293 N N . SER A 1 305 ? -13.353 -11.772 34.601 1.00 94.31 305 SER A N 1
ATOM 2294 C CA . SER A 1 305 ? -11.949 -11.381 34.805 1.00 94.31 305 SER A CA 1
ATOM 2295 C C . SER A 1 305 ? -10.981 -12.244 33.984 1.00 94.31 305 SER A C 1
ATOM 2297 O O . SER A 1 305 ? -10.103 -11.733 33.287 1.00 94.31 305 SER A O 1
ATOM 2299 N N . THR A 1 306 ? -11.204 -13.560 33.964 1.00 96.00 306 THR A N 1
ATOM 2300 C CA . THR A 1 306 ? -10.424 -14.506 33.148 1.00 96.00 306 THR A CA 1
ATOM 2301 C C . THR A 1 306 ? -10.572 -14.209 31.657 1.00 96.00 306 THR A C 1
ATOM 2303 O O . THR A 1 306 ? -9.587 -14.197 30.914 1.00 96.00 306 THR A O 1
ATOM 2306 N N . SER A 1 307 ? -11.799 -13.940 31.208 1.00 97.19 307 SER A N 1
ATOM 2307 C CA . SER A 1 307 ? -12.081 -13.586 29.814 1.00 97.19 307 SER A CA 1
ATOM 2308 C C . SER A 1 307 ? -11.401 -12.274 29.423 1.00 97.19 307 SER A C 1
ATOM 2310 O O . SER A 1 307 ? -10.782 -12.199 28.361 1.00 97.19 307 SER A O 1
ATOM 2312 N N . LEU A 1 308 ? -11.431 -11.270 30.302 1.00 95.94 308 LEU A N 1
ATOM 2313 C CA . LEU A 1 308 ? -10.757 -9.990 30.102 1.00 95.94 308 LEU A CA 1
ATOM 2314 C C . LEU A 1 308 ? -9.232 -10.159 30.007 1.00 95.94 308 LEU A C 1
ATOM 2316 O O . LEU A 1 308 ? -8.612 -9.613 29.095 1.00 95.94 308 LEU A O 1
ATOM 2320 N N . GLY A 1 309 ? -8.632 -10.983 30.872 1.00 97.31 309 GLY A N 1
ATOM 2321 C CA . GLY A 1 309 ? -7.202 -11.308 30.805 1.00 97.31 309 GLY A CA 1
ATOM 2322 C C . GLY A 1 309 ? -6.800 -11.985 29.487 1.00 97.31 309 GLY A C 1
ATOM 2323 O O . GLY A 1 309 ? -5.765 -11.655 28.895 1.00 97.31 309 GLY A O 1
ATOM 2324 N N . ARG A 1 310 ? -7.648 -12.883 28.962 1.00 97.62 310 ARG A N 1
ATOM 2325 C CA . ARG A 1 310 ? -7.448 -13.488 27.632 1.00 97.62 310 ARG A CA 1
ATOM 2326 C C . ARG A 1 310 ? -7.529 -12.443 26.523 1.00 97.62 310 ARG A C 1
ATOM 2328 O O . ARG A 1 310 ? -6.640 -12.415 25.677 1.00 97.62 310 ARG A O 1
ATOM 2335 N N . PHE A 1 311 ? -8.527 -11.557 26.559 1.00 97.25 311 PHE A N 1
ATOM 2336 C CA . PHE A 1 311 ? -8.636 -10.452 25.602 1.00 97.25 311 PHE A CA 1
ATOM 2337 C C . PHE A 1 311 ? -7.402 -9.552 25.618 1.00 97.25 311 PHE A C 1
ATOM 2339 O O . PHE A 1 311 ? -6.882 -9.217 24.556 1.00 97.25 311 PHE A O 1
ATOM 2346 N N . GLN A 1 312 ? -6.887 -9.209 26.797 1.00 97.81 312 GLN A N 1
ATOM 2347 C CA . GLN A 1 312 ? -5.698 -8.368 26.926 1.00 97.81 312 GLN A CA 1
ATOM 2348 C C . GLN A 1 312 ? -4.445 -9.052 26.352 1.00 97.81 312 GLN A C 1
ATOM 2350 O O . GLN A 1 312 ? -3.632 -8.413 25.678 1.00 97.81 312 GLN A O 1
ATOM 2355 N N . THR A 1 313 ? -4.327 -10.369 26.534 1.00 97.75 313 THR A N 1
ATOM 2356 C CA . THR A 1 313 ? -3.254 -11.179 25.936 1.00 97.75 313 THR A CA 1
ATOM 2357 C C . THR A 1 313 ? -3.367 -11.210 24.411 1.00 97.75 313 THR A C 1
ATOM 2359 O O . THR A 1 313 ? -2.382 -10.970 23.711 1.00 97.75 313 THR A O 1
ATOM 2362 N N . THR A 1 314 ? -4.572 -11.441 23.879 1.00 98.19 314 THR A N 1
ATOM 2363 C CA . THR A 1 314 ? -4.835 -11.395 22.433 1.00 98.19 314 THR A CA 1
ATOM 2364 C C . THR A 1 314 ? -4.515 -10.019 21.856 1.00 98.19 314 THR A C 1
ATOM 2366 O O . THR A 1 314 ? -3.825 -9.937 20.844 1.00 98.19 314 THR A O 1
ATOM 2369 N N . LEU A 1 315 ? -4.939 -8.939 22.515 1.00 98.12 315 LEU A N 1
ATOM 2370 C CA . LEU A 1 315 ? -4.660 -7.573 22.075 1.00 98.12 315 LEU A CA 1
ATOM 2371 C C . LEU A 1 315 ? -3.153 -7.281 22.050 1.00 98.12 315 LEU A C 1
ATOM 2373 O O . LEU A 1 315 ? -2.656 -6.688 21.097 1.00 98.12 315 LEU A O 1
ATOM 2377 N N . SER A 1 316 ? -2.416 -7.758 23.054 1.00 98.19 316 SER A N 1
ATOM 2378 C CA . SER A 1 316 ? -0.955 -7.629 23.109 1.00 98.19 316 SER A CA 1
ATOM 2379 C C . SER A 1 316 ? -0.281 -8.370 21.950 1.00 98.19 316 SER A C 1
ATOM 2381 O O . SER A 1 316 ? 0.617 -7.831 21.308 1.00 98.19 316 SER A O 1
ATOM 2383 N N . SER A 1 317 ? -0.753 -9.577 21.624 1.00 98.06 317 SER A N 1
ATOM 2384 C CA . SER A 1 317 ? -0.256 -10.358 20.484 1.00 98.06 317 SER A CA 1
ATOM 2385 C C . SER A 1 317 ? -0.552 -9.686 19.136 1.00 98.06 317 SER A C 1
ATOM 2387 O O . SER A 1 317 ? 0.327 -9.631 18.270 1.00 98.06 317 SER A O 1
ATOM 2389 N N . VAL A 1 318 ? -1.750 -9.116 18.975 1.00 98.12 318 VAL A N 1
ATOM 2390 C CA . VAL A 1 318 ? -2.115 -8.318 17.794 1.00 98.12 318 VAL A CA 1
ATOM 2391 C C . VAL A 1 318 ? -1.209 -7.092 17.673 1.00 98.12 318 VAL A C 1
ATOM 2393 O O . VAL A 1 318 ? -0.680 -6.838 16.594 1.00 98.12 318 VAL A O 1
ATOM 2396 N N . ASN A 1 319 ? -0.959 -6.374 18.771 1.00 97.94 319 ASN A N 1
ATOM 2397 C CA . ASN A 1 319 ? -0.082 -5.203 18.774 1.00 97.94 319 ASN A CA 1
ATOM 2398 C C . ASN A 1 319 ? 1.361 -5.558 18.374 1.00 97.94 319 ASN A C 1
ATOM 2400 O O . ASN A 1 319 ? 1.947 -4.887 17.529 1.00 97.94 319 ASN A O 1
ATOM 2404 N N . SER A 1 320 ? 1.917 -6.650 18.905 1.00 97.88 320 SER A N 1
ATOM 2405 C CA . SER A 1 320 ? 3.244 -7.136 18.498 1.00 97.88 320 SER A CA 1
ATOM 2406 C C . SER A 1 320 ? 3.297 -7.522 17.018 1.00 97.88 320 SER A C 1
ATOM 2408 O O . SER A 1 320 ? 4.276 -7.221 16.335 1.00 97.88 320 SER A O 1
ATOM 2410 N N . SER A 1 321 ? 2.232 -8.143 16.502 1.00 98.44 321 SER A N 1
ATOM 2411 C CA . SER A 1 321 ? 2.125 -8.485 15.078 1.00 98.44 321 SER A CA 1
ATOM 2412 C C . SER A 1 321 ? 2.089 -7.229 14.205 1.00 98.44 321 SER A C 1
ATOM 2414 O O . SER A 1 321 ? 2.763 -7.177 13.181 1.00 98.44 321 SER A O 1
ATOM 2416 N N . LEU A 1 322 ? 1.365 -6.190 14.633 1.00 98.12 322 LEU A N 1
ATOM 2417 C CA . LEU A 1 322 ? 1.303 -4.907 13.933 1.00 98.12 322 LEU A CA 1
ATOM 2418 C C . LEU A 1 322 ? 2.666 -4.201 13.904 1.00 98.12 322 LEU A C 1
ATOM 2420 O O . LEU A 1 322 ? 3.064 -3.695 12.857 1.00 98.12 322 LEU A O 1
ATOM 2424 N N . ILE A 1 323 ? 3.405 -4.215 15.019 1.00 98.31 323 ILE A N 1
ATOM 2425 C CA . ILE A 1 323 ? 4.772 -3.672 15.087 1.00 98.31 323 ILE A CA 1
ATOM 2426 C C . ILE A 1 323 ? 5.693 -4.416 14.111 1.00 98.31 323 ILE A C 1
ATOM 2428 O O . ILE A 1 323 ? 6.433 -3.777 13.366 1.00 98.31 323 ILE A O 1
ATOM 2432 N N . SER A 1 324 ? 5.616 -5.751 14.060 1.00 98.12 324 SER A N 1
ATOM 2433 C CA . SER A 1 324 ? 6.409 -6.550 13.117 1.00 98.12 324 SER A CA 1
ATOM 2434 C C . SER A 1 324 ? 6.052 -6.250 11.660 1.00 98.12 324 SER A C 1
ATOM 2436 O O . SER A 1 324 ? 6.951 -6.058 10.846 1.00 98.12 324 SER A O 1
ATOM 2438 N N . ILE A 1 325 ? 4.761 -6.147 11.331 1.00 98.19 325 ILE A N 1
ATOM 2439 C CA . ILE A 1 325 ? 4.309 -5.771 9.985 1.00 98.19 325 ILE A CA 1
ATOM 2440 C C . ILE A 1 325 ? 4.828 -4.378 9.613 1.00 98.19 325 ILE A C 1
ATOM 2442 O O . ILE A 1 325 ? 5.325 -4.197 8.506 1.00 98.19 325 ILE A O 1
ATOM 2446 N N . SER A 1 326 ? 4.764 -3.408 10.530 1.00 98.00 326 SER A N 1
ATOM 2447 C CA . SER A 1 326 ? 5.298 -2.065 10.291 1.00 98.00 326 SER A CA 1
ATOM 2448 C C . SER A 1 326 ? 6.808 -2.072 10.041 1.00 98.00 326 SER A C 1
ATOM 2450 O O . SER A 1 326 ? 7.271 -1.325 9.184 1.00 98.00 326 SER A O 1
ATOM 2452 N N . GLY A 1 327 ? 7.565 -2.908 10.760 1.00 97.94 327 GLY A N 1
ATOM 2453 C CA . GLY A 1 327 ? 8.998 -3.098 10.521 1.00 97.94 327 GLY A CA 1
ATOM 2454 C C . GLY A 1 327 ? 9.275 -3.667 9.130 1.00 97.94 327 GLY A C 1
ATOM 2455 O O . GLY A 1 327 ? 10.052 -3.093 8.376 1.00 97.94 327 GLY A O 1
ATOM 2456 N N . ASN A 1 328 ? 8.555 -4.723 8.743 1.00 98.25 328 ASN A N 1
ATOM 2457 C CA . ASN A 1 328 ? 8.690 -5.328 7.415 1.00 98.25 328 ASN A CA 1
ATOM 2458 C C . ASN A 1 328 ? 8.330 -4.341 6.289 1.00 98.25 328 ASN A C 1
ATOM 2460 O O . ASN A 1 328 ? 8.965 -4.348 5.239 1.00 98.25 328 ASN A O 1
ATOM 2464 N N . ILE A 1 329 ? 7.317 -3.488 6.488 1.00 98.31 329 ILE A N 1
ATOM 2465 C CA . ILE A 1 329 ? 6.956 -2.443 5.517 1.00 98.31 329 ILE A CA 1
ATOM 2466 C C . ILE A 1 329 ? 8.104 -1.442 5.347 1.00 98.31 329 ILE A C 1
ATOM 2468 O O . ILE A 1 329 ? 8.407 -1.079 4.213 1.00 98.31 329 ILE A O 1
ATOM 2472 N N . ALA A 1 330 ? 8.761 -1.032 6.436 1.00 97.69 330 ALA A N 1
ATOM 2473 C CA . ALA A 1 330 ? 9.916 -0.136 6.362 1.00 97.69 330 ALA A CA 1
ATOM 2474 C C . ALA A 1 330 ? 11.094 -0.781 5.609 1.00 97.69 330 ALA A C 1
ATOM 2476 O O . ALA A 1 330 ? 11.677 -0.149 4.734 1.00 97.69 330 ALA A O 1
ATOM 2477 N N . GLU A 1 331 ? 11.387 -2.061 5.865 1.00 98.38 331 GLU A N 1
ATOM 2478 C CA . GLU A 1 331 ? 12.429 -2.798 5.129 1.00 98.38 331 GLU A CA 1
ATOM 2479 C C . GLU A 1 331 ? 12.121 -2.907 3.626 1.00 98.38 331 GLU A C 1
ATOM 2481 O O . GLU A 1 331 ? 13.018 -2.796 2.783 1.00 98.38 331 GLU A O 1
ATOM 2486 N N . VAL A 1 332 ? 10.849 -3.111 3.269 1.00 98.12 332 VAL A N 1
ATOM 2487 C CA . VAL A 1 332 ? 10.408 -3.121 1.867 1.00 98.12 332 VAL A CA 1
ATOM 2488 C C . VAL A 1 332 ? 10.587 -1.743 1.227 1.00 98.12 332 VAL A C 1
ATOM 2490 O O . VAL A 1 332 ? 11.074 -1.674 0.098 1.00 98.12 332 VAL A O 1
ATOM 2493 N N . ASP A 1 333 ? 10.235 -0.662 1.924 1.00 98.25 333 ASP A N 1
ATOM 2494 C CA . ASP A 1 333 ? 10.383 0.709 1.420 1.00 98.25 333 ASP A CA 1
ATOM 2495 C C . ASP A 1 333 ? 11.860 1.065 1.169 1.00 98.25 333 ASP A C 1
ATOM 2497 O O . ASP A 1 333 ? 12.215 1.522 0.078 1.00 98.25 333 ASP A O 1
ATOM 2501 N N . ASP A 1 334 ? 12.750 0.722 2.105 1.00 97.69 334 ASP A N 1
ATOM 2502 C CA . ASP A 1 334 ? 14.203 0.887 1.953 1.00 97.69 334 ASP A CA 1
ATOM 2503 C C . ASP A 1 334 ? 14.756 0.087 0.756 1.00 97.69 334 ASP A C 1
ATOM 2505 O O . ASP A 1 334 ? 15.583 0.578 -0.033 1.00 97.69 334 ASP A O 1
ATOM 2509 N N . SER A 1 335 ? 14.278 -1.151 0.574 1.00 98.00 335 SER A N 1
ATOM 2510 C CA . SER A 1 335 ? 14.651 -1.992 -0.569 1.00 98.00 335 SER A CA 1
ATOM 2511 C C . SER A 1 335 ? 14.203 -1.374 -1.895 1.00 98.00 335 SER A C 1
ATOM 2513 O O . SER A 1 335 ? 14.990 -1.306 -2.847 1.00 98.00 335 SER A O 1
ATOM 2515 N N . LEU A 1 336 ? 12.966 -0.872 -1.960 1.00 97.88 336 LEU A N 1
ATOM 2516 C CA . LEU A 1 336 ? 12.437 -0.190 -3.140 1.00 97.88 336 LEU A CA 1
ATOM 2517 C C . LEU A 1 336 ? 13.227 1.087 -3.443 1.00 97.88 336 LEU A C 1
ATOM 2519 O O . LEU A 1 336 ? 13.607 1.299 -4.597 1.00 97.88 336 LEU A O 1
ATOM 2523 N N . GLY A 1 337 ? 13.559 1.896 -2.433 1.00 98.00 337 GLY A N 1
ATOM 2524 C CA . GLY A 1 337 ? 14.401 3.086 -2.595 1.00 98.00 337 GLY A CA 1
ATOM 2525 C C . GLY A 1 337 ? 15.781 2.767 -3.189 1.00 98.00 337 GLY A C 1
ATOM 2526 O O . GLY A 1 337 ? 16.258 3.445 -4.111 1.00 98.00 337 GLY A O 1
ATOM 2527 N N . THR A 1 338 ? 16.399 1.673 -2.738 1.00 98.00 338 THR A N 1
ATOM 2528 C CA . THR A 1 338 ? 17.677 1.181 -3.282 1.00 98.00 338 THR A CA 1
ATOM 2529 C C . THR A 1 338 ? 17.540 0.724 -4.740 1.00 98.00 338 THR A C 1
ATOM 2531 O O . THR A 1 338 ? 18.385 1.048 -5.586 1.00 98.00 338 THR A O 1
ATOM 2534 N N . GLN A 1 339 ? 16.458 0.016 -5.075 1.00 98.31 339 GLN A N 1
ATOM 2535 C CA . GLN A 1 339 ? 16.178 -0.419 -6.448 1.00 98.31 339 GLN A CA 1
ATOM 2536 C C . GLN A 1 339 ? 15.941 0.766 -7.394 1.00 98.31 339 GLN A C 1
ATOM 2538 O O . GLN A 1 339 ? 16.511 0.782 -8.487 1.00 98.31 339 GLN A O 1
ATOM 2543 N N . TYR A 1 340 ? 15.194 1.793 -6.974 1.00 98.06 340 TYR A N 1
ATOM 2544 C CA . TYR A 1 340 ? 15.005 3.020 -7.762 1.00 98.06 340 TYR A CA 1
ATOM 2545 C C . TYR A 1 340 ? 16.332 3.720 -8.070 1.00 98.06 340 TYR A C 1
ATOM 2547 O O . TYR A 1 340 ? 16.588 4.110 -9.213 1.00 98.06 340 TYR A O 1
ATOM 2555 N N . THR A 1 341 ? 17.210 3.832 -7.073 1.00 97.62 341 THR A N 1
ATOM 2556 C CA . THR A 1 341 ? 18.540 4.440 -7.241 1.00 97.62 341 THR A CA 1
ATOM 2557 C C . THR A 1 341 ? 19.409 3.640 -8.218 1.00 97.62 341 THR A C 1
ATOM 2559 O O . THR A 1 341 ? 20.085 4.209 -9.084 1.00 97.62 341 THR A O 1
ATOM 2562 N N . THR A 1 342 ? 19.348 2.309 -8.126 1.00 98.19 342 THR A N 1
ATOM 2563 C CA . THR A 1 342 ? 20.053 1.394 -9.034 1.00 98.19 342 THR A CA 1
ATOM 2564 C C . THR A 1 342 ? 19.544 1.541 -10.467 1.00 98.19 342 THR A C 1
ATOM 2566 O O . THR A 1 342 ? 20.338 1.691 -11.395 1.00 98.19 342 THR A O 1
ATOM 2569 N N . LEU A 1 343 ? 18.223 1.577 -10.655 1.00 98.50 343 LEU A N 1
ATOM 2570 C CA . LEU A 1 343 ? 17.597 1.741 -11.966 1.00 98.50 343 LEU A CA 1
ATOM 2571 C C . LEU A 1 343 ? 17.954 3.088 -12.608 1.00 98.50 343 LEU A C 1
ATOM 2573 O O . LEU A 1 343 ? 18.267 3.139 -13.797 1.00 98.50 343 LEU A O 1
ATOM 2577 N N . SER A 1 344 ? 17.963 4.166 -11.822 1.00 98.31 344 SER A N 1
ATOM 2578 C CA . SER A 1 344 ? 18.387 5.493 -12.285 1.00 98.31 344 SER A CA 1
ATOM 2579 C C . SER A 1 344 ? 19.839 5.479 -12.780 1.00 98.31 344 SER A C 1
ATOM 2581 O O . SER A 1 344 ? 20.143 5.991 -13.861 1.00 98.31 344 SER A O 1
ATOM 2583 N N . SER A 1 345 ? 20.724 4.806 -12.038 1.00 98.06 345 SER A N 1
ATOM 2584 C CA . SER A 1 345 ? 22.136 4.652 -12.410 1.00 98.06 345 SER A CA 1
ATOM 2585 C C . SER A 1 345 ? 22.308 3.840 -13.700 1.00 98.06 345 SER A C 1
ATOM 2587 O O . SER A 1 345 ? 23.054 4.251 -14.588 1.00 98.06 345 SER A O 1
ATOM 2589 N N . ILE A 1 346 ? 21.563 2.737 -13.853 1.00 98.25 346 ILE A N 1
ATOM 2590 C CA . ILE A 1 346 ? 21.537 1.932 -15.088 1.00 98.25 346 ILE A CA 1
ATOM 2591 C C . ILE A 1 346 ? 21.075 2.781 -16.277 1.00 98.25 346 ILE A C 1
ATOM 2593 O O . ILE A 1 346 ? 21.696 2.738 -17.340 1.00 98.25 346 ILE A O 1
ATOM 2597 N N . ASN A 1 347 ? 20.020 3.580 -16.105 1.00 98.38 347 ASN A N 1
ATOM 2598 C CA . ASN A 1 347 ? 19.507 4.444 -17.165 1.00 98.38 347 ASN A CA 1
ATOM 2599 C C . ASN A 1 347 ? 20.541 5.498 -17.600 1.00 98.38 347 ASN A C 1
ATOM 2601 O O . ASN A 1 347 ? 20.739 5.720 -18.794 1.00 98.38 347 ASN A O 1
ATOM 2605 N N . ALA A 1 348 ? 21.258 6.102 -16.648 1.00 97.94 348 ALA A N 1
ATOM 2606 C CA . ALA A 1 348 ? 22.345 7.031 -16.951 1.00 97.94 348 ALA A CA 1
ATOM 2607 C C . ALA A 1 348 ? 23.495 6.350 -17.718 1.00 97.94 348 ALA A C 1
ATOM 2609 O O . ALA A 1 348 ? 23.991 6.898 -18.708 1.00 97.94 348 ALA A O 1
ATOM 2610 N N . SER A 1 349 ? 23.891 5.137 -17.315 1.00 98.44 349 SER A N 1
ATOM 2611 C CA . SER A 1 349 ? 24.890 4.348 -18.047 1.00 98.44 349 SER A CA 1
ATOM 2612 C C . SER A 1 349 ? 24.432 4.008 -19.467 1.00 98.44 349 SER A C 1
ATOM 2614 O O . SER A 1 349 ? 25.223 4.124 -20.402 1.00 98.44 349 SER A O 1
ATOM 2616 N N . LEU A 1 350 ? 23.159 3.648 -19.654 1.00 98.44 350 LEU A N 1
ATOM 2617 C CA . LEU A 1 350 ? 22.598 3.355 -20.972 1.00 98.44 350 LEU A CA 1
ATOM 2618 C C . LEU A 1 350 ? 22.627 4.585 -21.888 1.00 98.44 350 LEU A C 1
ATOM 2620 O O . LEU A 1 350 ? 23.067 4.478 -23.032 1.00 98.44 350 LEU A O 1
ATOM 2624 N N . LEU A 1 351 ? 22.222 5.756 -21.387 1.00 98.38 351 LEU A N 1
ATOM 2625 C CA . LEU A 1 351 ? 22.291 7.011 -22.145 1.00 98.38 351 LEU A CA 1
ATOM 2626 C C . LEU A 1 351 ? 23.728 7.345 -22.570 1.00 98.38 351 LEU A C 1
ATOM 2628 O O . LEU A 1 351 ? 23.949 7.768 -23.705 1.00 98.38 351 LEU A O 1
ATOM 2632 N N . SER A 1 352 ? 24.706 7.101 -21.694 1.00 98.31 352 SER A N 1
ATOM 2633 C CA . SER A 1 352 ? 26.129 7.269 -22.016 1.00 98.31 352 SER A CA 1
ATOM 2634 C C . SER A 1 352 ? 26.588 6.318 -23.129 1.00 98.31 352 SER A C 1
ATOM 2636 O O . SER A 1 352 ? 27.230 6.748 -24.086 1.00 98.31 352 SER A O 1
ATOM 2638 N N . ILE A 1 353 ? 26.198 5.039 -23.069 1.00 98.38 353 ILE A N 1
ATOM 2639 C CA . ILE A 1 353 ? 26.506 4.050 -24.118 1.00 98.38 353 ILE A CA 1
ATOM 2640 C C . ILE A 1 353 ? 25.890 4.461 -25.461 1.00 98.38 353 ILE A C 1
ATOM 2642 O O . ILE A 1 353 ? 26.573 4.413 -26.483 1.00 98.38 353 ILE A O 1
ATOM 2646 N N . VAL A 1 354 ? 24.628 4.900 -25.469 1.00 98.50 354 VAL A N 1
ATOM 2647 C CA . VAL A 1 354 ? 23.956 5.388 -26.685 1.00 98.50 354 VAL A CA 1
ATOM 2648 C C . VAL A 1 354 ? 24.705 6.585 -27.276 1.00 98.50 354 VAL A C 1
ATOM 2650 O O . VAL A 1 354 ? 24.955 6.611 -28.481 1.00 98.50 354 VAL A O 1
ATOM 2653 N N . GLY A 1 355 ? 25.118 7.540 -26.438 1.00 97.94 355 GLY A N 1
ATOM 2654 C CA . GLY A 1 355 ? 25.925 8.683 -26.870 1.00 97.94 355 GLY A CA 1
ATOM 2655 C C . GLY A 1 355 ? 27.272 8.269 -27.471 1.00 97.94 355 GLY A C 1
ATOM 2656 O O . GLY A 1 355 ? 27.645 8.750 -28.541 1.00 97.94 355 GLY A O 1
ATOM 2657 N N . ASN A 1 356 ? 27.973 7.331 -26.831 1.00 98.38 356 ASN A N 1
ATOM 2658 C CA . ASN A 1 356 ? 29.250 6.812 -27.325 1.00 98.38 356 ASN A CA 1
ATOM 2659 C C . ASN A 1 356 ? 29.100 6.074 -28.663 1.00 98.38 356 ASN A C 1
ATOM 2661 O O . ASN A 1 356 ? 29.931 6.255 -29.550 1.00 98.38 356 ASN A O 1
ATOM 2665 N N . ASN A 1 357 ? 28.035 5.290 -28.844 1.00 98.19 357 ASN A N 1
ATOM 2666 C CA . ASN A 1 357 ? 27.764 4.618 -30.116 1.00 98.19 357 ASN A CA 1
ATOM 2667 C C . ASN A 1 357 ? 27.492 5.626 -31.239 1.00 98.19 357 ASN A C 1
ATOM 2669 O O . ASN A 1 357 ? 28.078 5.509 -32.309 1.00 98.19 357 ASN A O 1
ATOM 2673 N N . ALA A 1 358 ? 26.694 6.667 -30.979 1.00 98.12 358 ALA A N 1
ATOM 2674 C CA . ALA A 1 358 ? 26.453 7.724 -31.962 1.00 98.12 358 ALA A CA 1
ATOM 2675 C C . ALA A 1 358 ? 27.748 8.463 -32.355 1.00 98.12 358 ALA A C 1
ATOM 2677 O O . ALA A 1 358 ? 27.942 8.824 -33.519 1.00 98.12 358 ALA A O 1
ATOM 2678 N N . PHE A 1 359 ? 28.658 8.667 -31.397 1.00 98.25 359 PHE A N 1
ATOM 2679 C CA . PHE A 1 359 ? 29.984 9.215 -31.676 1.00 98.25 359 PHE A CA 1
ATOM 2680 C C . PHE A 1 359 ? 30.813 8.277 -32.566 1.00 98.25 359 PHE A C 1
ATOM 2682 O O . PHE A 1 359 ? 31.371 8.724 -33.568 1.00 98.25 359 PHE A O 1
ATOM 2689 N N . LEU A 1 360 ? 30.855 6.980 -32.244 1.00 98.50 360 LEU A N 1
ATOM 2690 C CA . LEU A 1 360 ? 31.567 5.978 -33.043 1.00 98.50 360 LEU A CA 1
ATOM 2691 C C . LEU A 1 360 ? 31.022 5.880 -34.473 1.00 98.50 360 LEU A C 1
ATOM 2693 O O . LEU A 1 360 ? 31.816 5.832 -35.411 1.00 98.50 360 LEU A O 1
ATOM 2697 N N . ASP A 1 361 ? 29.702 5.919 -34.656 1.00 98.62 361 ASP A N 1
ATOM 2698 C CA . ASP A 1 361 ? 29.071 5.907 -35.981 1.00 98.62 361 ASP A CA 1
ATOM 2699 C C . ASP A 1 361 ? 29.483 7.129 -36.820 1.00 98.62 361 ASP A C 1
ATOM 2701 O O . ASP A 1 361 ? 29.764 7.011 -38.016 1.00 98.62 361 ASP A O 1
ATOM 2705 N N . SER A 1 362 ? 29.582 8.304 -36.191 1.00 98.25 362 SER A N 1
ATOM 2706 C CA . SER A 1 362 ? 30.060 9.530 -36.843 1.00 98.25 362 SER A CA 1
ATOM 2707 C C . SER A 1 362 ? 31.524 9.415 -37.283 1.00 98.25 362 SER A C 1
ATOM 2709 O O . SER A 1 362 ? 31.863 9.736 -38.427 1.00 98.25 362 SER A O 1
ATOM 2711 N N . GLU A 1 363 ? 32.395 8.906 -36.408 1.00 98.56 363 GLU A N 1
ATOM 2712 C CA . GLU A 1 363 ? 33.809 8.686 -36.732 1.00 98.56 363 GLU A CA 1
ATOM 2713 C C . GLU A 1 363 ? 33.989 7.626 -37.829 1.00 98.56 363 GLU A C 1
ATOM 2715 O O . GLU A 1 363 ? 34.779 7.824 -38.756 1.00 98.56 363 GLU A O 1
ATOM 2720 N N . LEU A 1 364 ? 33.200 6.547 -37.799 1.00 98.50 364 LEU A N 1
ATOM 2721 C CA . LEU A 1 364 ? 33.164 5.542 -38.864 1.00 98.50 364 LEU A CA 1
ATOM 2722 C C . LEU A 1 364 ? 32.741 6.168 -40.203 1.00 98.50 364 LEU A C 1
ATOM 2724 O O . LEU A 1 364 ? 33.344 5.889 -41.242 1.00 98.50 364 LEU A O 1
ATOM 2728 N N . GLY A 1 365 ? 31.745 7.058 -40.184 1.00 98.31 365 GLY A N 1
ATOM 2729 C CA . GLY A 1 365 ? 31.321 7.825 -41.355 1.00 98.31 365 GLY A CA 1
ATOM 2730 C C . GLY A 1 365 ? 32.458 8.660 -41.952 1.00 98.31 365 GLY A C 1
ATOM 2731 O O . GLY A 1 365 ? 32.715 8.584 -43.156 1.00 98.31 365 GLY A O 1
ATOM 2732 N N . LYS A 1 366 ? 33.204 9.395 -41.116 1.00 98.38 366 LYS A N 1
ATOM 2733 C CA . LYS A 1 366 ? 34.383 10.170 -41.553 1.00 98.38 366 LYS A CA 1
ATOM 2734 C C . LYS A 1 366 ? 35.481 9.281 -42.136 1.00 98.38 366 LYS A C 1
ATOM 2736 O O . LYS A 1 366 ? 36.095 9.642 -43.146 1.00 98.38 366 LYS A O 1
ATOM 2741 N N . PHE A 1 367 ? 35.723 8.122 -41.525 1.00 98.25 367 PHE A N 1
ATOM 2742 C CA . PHE A 1 367 ? 36.696 7.155 -42.025 1.00 98.25 367 PHE A CA 1
ATOM 2743 C C . PHE A 1 367 ? 36.301 6.625 -43.410 1.00 98.25 367 PHE A C 1
ATOM 2745 O O . PHE A 1 367 ? 37.132 6.604 -44.317 1.00 98.25 367 PHE A O 1
ATOM 2752 N N . ASN A 1 368 ? 35.025 6.286 -43.611 1.00 98.56 368 ASN A N 1
ATOM 2753 C CA . ASN A 1 368 ? 34.511 5.832 -44.904 1.00 98.56 368 ASN A CA 1
ATOM 2754 C C . ASN A 1 368 ? 34.643 6.902 -45.999 1.00 98.56 368 ASN A C 1
ATOM 2756 O O . ASN A 1 368 ? 35.054 6.575 -47.113 1.00 98.56 368 ASN A O 1
ATOM 2760 N N . CYS A 1 369 ? 34.363 8.173 -45.691 1.00 98.19 369 CYS A N 1
ATOM 2761 C CA . CYS A 1 369 ? 34.603 9.279 -46.626 1.00 98.19 369 CYS A CA 1
ATOM 2762 C C . CYS A 1 369 ? 36.089 9.393 -46.992 1.00 98.19 369 CYS A C 1
ATOM 2764 O O . CYS A 1 369 ? 36.433 9.436 -48.170 1.00 98.19 369 CYS A O 1
ATOM 2766 N N . SER A 1 370 ? 36.974 9.343 -45.992 1.00 98.44 370 SER A N 1
ATOM 2767 C CA . SER A 1 370 ? 38.426 9.397 -46.215 1.00 98.44 370 SER A CA 1
ATOM 2768 C C . SER A 1 370 ? 38.908 8.239 -47.097 1.00 98.44 370 SER A C 1
ATOM 2770 O O . SER A 1 370 ? 39.732 8.424 -47.992 1.00 98.44 370 SER A O 1
ATOM 2772 N N . LEU A 1 371 ? 38.369 7.034 -46.886 1.00 98.62 371 LEU A N 1
ATOM 2773 C CA . LEU A 1 371 ? 38.672 5.866 -47.709 1.00 98.62 371 LEU A CA 1
ATOM 2774 C C . LEU A 1 371 ? 38.171 6.034 -49.154 1.00 98.62 371 LEU A C 1
ATOM 2776 O O . LEU A 1 371 ? 38.868 5.648 -50.096 1.00 98.62 371 LEU A O 1
ATOM 2780 N N . ALA A 1 372 ? 36.989 6.625 -49.346 1.00 98.31 372 ALA A N 1
ATOM 2781 C CA . ALA A 1 372 ? 36.461 6.938 -50.671 1.00 98.31 372 ALA A CA 1
ATOM 2782 C C . ALA A 1 372 ? 37.359 7.942 -51.419 1.00 98.31 372 ALA A C 1
ATOM 2784 O O . ALA A 1 372 ? 37.678 7.713 -52.589 1.00 98.31 372 ALA A O 1
ATOM 2785 N N . ASP A 1 373 ? 37.842 8.982 -50.734 1.00 98.50 373 ASP A N 1
ATOM 2786 C CA . ASP A 1 373 ? 38.766 9.977 -51.297 1.00 98.50 373 ASP A CA 1
ATOM 2787 C C . ASP A 1 373 ? 40.112 9.354 -51.699 1.00 98.50 373 ASP A C 1
ATOM 2789 O O . ASP A 1 373 ? 40.642 9.623 -52.787 1.00 98.50 373 ASP A O 1
ATOM 2793 N N . ILE A 1 374 ? 40.653 8.462 -50.860 1.00 98.44 374 ILE A N 1
ATOM 2794 C CA . ILE A 1 374 ? 41.870 7.695 -51.169 1.00 98.44 374 ILE A CA 1
ATOM 2795 C C . ILE A 1 374 ? 41.661 6.841 -52.425 1.00 98.44 374 ILE A C 1
ATOM 2797 O O . ILE A 1 374 ? 42.494 6.871 -53.336 1.00 98.44 374 ILE A O 1
ATOM 2801 N N . ASN A 1 375 ? 40.543 6.117 -52.518 1.00 98.38 375 ASN A N 1
ATOM 2802 C CA . ASN A 1 375 ? 40.225 5.298 -53.691 1.00 98.38 375 ASN A CA 1
ATOM 2803 C C . ASN A 1 375 ? 40.069 6.145 -54.964 1.00 98.38 375 ASN A C 1
ATOM 2805 O O . ASN A 1 375 ? 40.556 5.756 -56.031 1.00 98.38 375 ASN A O 1
ATOM 2809 N N . GLY A 1 376 ? 39.440 7.320 -54.862 1.00 98.00 376 GLY A N 1
ATOM 2810 C CA . GLY A 1 376 ? 39.348 8.283 -55.961 1.00 98.00 376 GLY A CA 1
ATOM 2811 C C . GLY A 1 376 ? 40.726 8.758 -56.431 1.00 98.00 376 GLY A C 1
ATOM 2812 O O . GLY A 1 376 ? 41.021 8.741 -57.630 1.00 98.00 376 GLY A O 1
ATOM 2813 N N . THR A 1 377 ? 41.603 9.092 -55.483 1.00 98.56 377 THR A N 1
ATOM 2814 C CA . THR A 1 377 ? 42.993 9.488 -55.755 1.00 98.56 377 THR A CA 1
ATOM 2815 C C . THR A 1 377 ? 43.767 8.369 -56.452 1.00 98.56 377 THR A C 1
ATOM 2817 O O . THR A 1 377 ? 44.417 8.610 -57.471 1.00 98.56 377 THR A O 1
ATOM 2820 N N . LEU A 1 378 ? 43.652 7.129 -55.968 1.00 98.50 378 LEU A N 1
ATOM 2821 C CA . LEU A 1 378 ? 44.312 5.967 -56.566 1.00 98.50 378 LEU A CA 1
ATOM 2822 C C . LEU A 1 378 ? 43.846 5.723 -58.010 1.00 98.50 378 LEU A C 1
ATOM 2824 O O . LEU A 1 378 ? 44.666 5.478 -58.896 1.00 98.50 378 LEU A O 1
ATOM 2828 N N . LYS A 1 379 ? 42.539 5.842 -58.273 1.00 98.50 379 LYS A N 1
ATOM 2829 C CA . LYS A 1 379 ? 41.981 5.725 -59.629 1.00 98.50 379 LYS A CA 1
ATOM 2830 C C . LYS A 1 379 ? 42.549 6.794 -60.569 1.00 98.50 379 LYS A C 1
ATOM 2832 O O . LYS A 1 379 ? 42.892 6.474 -61.706 1.00 98.50 379 LYS A O 1
ATOM 2837 N N . SER A 1 380 ? 42.678 8.032 -60.091 1.00 98.25 380 SER A N 1
ATOM 2838 C CA . SER A 1 380 ? 43.281 9.137 -60.848 1.00 98.25 380 SER A CA 1
ATOM 2839 C C . SER A 1 380 ? 44.755 8.871 -61.174 1.00 98.25 380 SER A C 1
ATOM 2841 O O . SER A 1 380 ? 45.164 8.980 -62.330 1.00 98.25 380 SER A O 1
ATOM 2843 N N . ILE A 1 381 ? 45.541 8.419 -60.189 1.00 98.19 381 ILE A N 1
ATOM 2844 C CA . ILE A 1 381 ? 46.948 8.035 -60.384 1.00 98.19 381 ILE A CA 1
ATOM 2845 C C . ILE A 1 381 ? 47.075 6.930 -61.440 1.00 98.19 381 ILE A C 1
ATOM 2847 O O . ILE A 1 381 ? 47.898 7.048 -62.347 1.00 98.19 381 ILE A O 1
ATOM 2851 N N . ASN A 1 382 ? 46.241 5.889 -61.368 1.00 98.06 382 ASN A N 1
ATOM 2852 C CA . ASN A 1 382 ? 46.249 4.806 -62.353 1.00 98.06 382 ASN A CA 1
ATOM 2853 C C . ASN A 1 382 ? 45.914 5.306 -63.767 1.00 98.06 382 ASN A C 1
ATOM 2855 O O . ASN A 1 382 ? 46.571 4.900 -64.726 1.00 98.06 382 ASN A O 1
ATOM 2859 N N . GLY A 1 383 ? 44.940 6.214 -63.897 1.00 98.06 383 GLY A N 1
ATOM 2860 C CA . GLY A 1 383 ? 44.612 6.859 -65.171 1.00 98.06 383 GLY A CA 1
ATOM 2861 C C . GLY A 1 383 ? 45.783 7.668 -65.734 1.00 98.06 383 GLY A C 1
ATOM 2862 O O . GLY A 1 383 ? 46.154 7.494 -66.893 1.00 98.06 383 GLY A O 1
ATOM 2863 N N . ASN A 1 384 ? 46.429 8.484 -64.899 1.00 98.12 384 ASN A N 1
ATOM 2864 C CA . ASN A 1 384 ? 47.616 9.245 -65.294 1.00 98.12 384 ASN A CA 1
ATOM 2865 C C . ASN A 1 384 ? 48.765 8.326 -65.728 1.00 98.12 384 ASN A C 1
ATOM 2867 O O . ASN A 1 384 ? 49.408 8.593 -66.740 1.00 98.12 384 ASN A O 1
ATOM 2871 N N . ASN A 1 385 ? 49.000 7.224 -65.011 1.00 98.00 385 ASN A N 1
ATOM 2872 C CA . ASN A 1 385 ? 50.030 6.255 -65.378 1.00 98.00 385 ASN A CA 1
ATOM 2873 C C . ASN A 1 385 ? 49.745 5.601 -66.742 1.00 98.00 385 ASN A C 1
ATOM 2875 O O . ASN A 1 385 ? 50.658 5.458 -67.551 1.00 98.00 385 ASN A O 1
ATOM 2879 N N . ALA A 1 386 ? 48.485 5.268 -67.044 1.00 97.94 386 ALA A N 1
ATOM 2880 C CA . ALA A 1 386 ? 48.097 4.751 -68.359 1.00 97.94 386 ALA A CA 1
ATOM 2881 C C . ALA A 1 386 ? 48.351 5.772 -69.486 1.00 97.94 386 ALA A C 1
ATOM 2883 O O . ALA A 1 386 ? 48.874 5.410 -70.546 1.00 97.94 386 ALA A O 1
ATOM 2884 N N . THR A 1 387 ? 48.054 7.053 -69.245 1.00 98.12 387 THR A N 1
ATOM 2885 C CA . THR A 1 387 ? 48.384 8.143 -70.177 1.00 98.12 387 THR A CA 1
ATOM 2886 C C . THR A 1 387 ? 49.891 8.245 -70.395 1.00 98.12 387 THR A C 1
ATOM 2888 O O . THR A 1 387 ? 50.337 8.289 -71.538 1.00 98.12 387 THR A O 1
ATOM 2891 N N . VAL A 1 388 ? 50.693 8.210 -69.324 1.00 98.06 388 VAL A N 1
ATOM 2892 C CA . VAL A 1 388 ? 52.162 8.230 -69.421 1.00 98.06 388 VAL A CA 1
ATOM 2893 C C . VAL A 1 388 ? 52.677 7.042 -70.235 1.00 98.06 388 VAL A C 1
ATOM 2895 O O . VAL A 1 388 ? 53.494 7.242 -71.130 1.00 98.06 388 VAL A O 1
ATOM 2898 N N . MET A 1 389 ? 52.181 5.825 -69.987 1.00 98.12 389 MET A N 1
ATOM 2899 C CA . MET A 1 389 ? 52.562 4.637 -70.764 1.00 98.12 389 MET A CA 1
ATOM 2900 C C . MET A 1 389 ? 52.208 4.779 -72.251 1.00 98.12 389 MET A C 1
ATOM 2902 O O . MET A 1 389 ? 53.011 4.418 -73.108 1.00 98.12 389 MET A O 1
ATOM 2906 N N . THR A 1 390 ? 51.044 5.355 -72.564 1.00 98.06 390 THR A N 1
ATOM 2907 C CA . THR A 1 390 ? 50.625 5.620 -73.951 1.00 98.06 390 THR A CA 1
ATOM 2908 C C . THR A 1 390 ? 51.568 6.612 -74.632 1.00 98.06 390 THR A C 1
ATOM 2910 O O . THR A 1 390 ? 52.058 6.344 -75.728 1.00 98.06 390 THR A O 1
ATOM 2913 N N . THR A 1 391 ? 51.880 7.726 -73.964 1.00 98.19 391 THR A N 1
ATOM 2914 C CA . THR A 1 391 ? 52.826 8.732 -74.466 1.00 98.19 391 THR A CA 1
ATOM 2915 C C . THR A 1 391 ? 54.220 8.140 -74.671 1.00 98.19 391 THR A C 1
ATOM 2917 O O . THR A 1 391 ? 54.851 8.398 -75.693 1.00 98.19 391 THR A O 1
ATOM 2920 N N . LEU A 1 392 ? 54.707 7.315 -73.737 1.00 97.62 392 LEU A N 1
ATOM 2921 C CA . LEU A 1 392 ? 55.991 6.623 -73.887 1.00 97.62 392 LEU A CA 1
ATOM 2922 C C . LEU A 1 392 ? 55.994 5.673 -75.092 1.00 97.62 392 LEU A C 1
ATOM 2924 O O . LEU A 1 392 ? 56.985 5.637 -75.820 1.00 97.62 392 LEU A O 1
ATOM 2928 N N . GLY A 1 393 ? 54.889 4.966 -75.347 1.00 97.88 393 GLY A N 1
ATOM 2929 C CA . GLY A 1 393 ? 54.717 4.157 -76.557 1.00 97.88 393 GLY A CA 1
ATOM 2930 C C . GLY A 1 393 ? 54.835 4.991 -77.836 1.00 97.88 393 GLY A C 1
ATOM 2931 O O . GLY A 1 393 ? 55.647 4.677 -78.703 1.00 97.88 393 GLY A O 1
ATOM 2932 N N . GLN A 1 394 ? 54.122 6.119 -77.912 1.00 98.06 394 GLN A N 1
ATOM 2933 C CA . GLN A 1 394 ? 54.182 7.036 -79.061 1.00 98.06 394 GLN A CA 1
ATOM 2934 C C . GLN A 1 394 ? 55.583 7.625 -79.290 1.00 98.06 394 GLN A C 1
ATOM 2936 O O . GLN A 1 394 ? 56.026 7.771 -80.434 1.00 98.06 394 GLN A O 1
ATOM 2941 N N . ILE A 1 395 ? 56.297 7.965 -78.210 1.00 97.56 395 ILE A N 1
ATOM 2942 C CA . ILE A 1 395 ? 57.697 8.404 -78.282 1.00 97.56 395 ILE A CA 1
ATOM 2943 C C . ILE A 1 395 ? 58.573 7.274 -78.834 1.00 97.56 395 ILE A C 1
ATOM 2945 O O . ILE A 1 395 ? 59.402 7.531 -79.708 1.00 97.56 395 ILE A O 1
ATOM 2949 N N . SER A 1 396 ? 58.381 6.035 -78.366 1.00 98.12 396 SER A N 1
ATOM 2950 C CA . SER A 1 396 ? 59.134 4.874 -78.855 1.00 98.12 396 SER A CA 1
ATOM 2951 C C . SER A 1 396 ? 58.919 4.642 -80.352 1.00 98.12 396 SER A C 1
ATOM 2953 O O . SER A 1 396 ? 59.891 4.426 -81.077 1.00 98.12 396 SER A O 1
ATOM 2955 N N . ASP A 1 397 ? 57.679 4.746 -80.835 1.00 98.19 397 ASP A N 1
ATOM 2956 C CA . ASP A 1 397 ? 57.354 4.606 -82.261 1.00 98.19 397 ASP A CA 1
ATOM 2957 C C . ASP A 1 397 ? 57.986 5.728 -83.094 1.00 98.19 397 ASP A C 1
ATOM 2959 O O . ASP A 1 397 ? 58.572 5.495 -84.156 1.00 98.19 397 ASP A O 1
ATOM 2963 N N . SER A 1 398 ? 57.922 6.962 -82.590 1.00 97.75 398 SER A N 1
ATOM 2964 C CA . SER A 1 398 ? 58.543 8.123 -83.237 1.00 97.75 398 SER A CA 1
ATOM 2965 C C . SER A 1 398 ? 60.059 7.957 -83.348 1.00 97.75 398 SER A C 1
ATOM 2967 O O . SER A 1 398 ? 60.640 8.250 -84.395 1.00 97.75 398 SER A O 1
ATOM 2969 N N . LEU A 1 399 ? 60.703 7.438 -82.298 1.00 97.31 399 LEU A N 1
ATOM 2970 C CA . LEU A 1 399 ? 62.132 7.136 -82.298 1.00 97.31 399 LEU A CA 1
ATOM 2971 C C . LEU A 1 399 ? 62.478 6.026 -83.301 1.00 97.31 399 LEU A C 1
ATOM 2973 O O . LEU A 1 399 ? 63.473 6.147 -84.018 1.00 97.31 399 LEU A O 1
ATOM 2977 N N . ALA A 1 400 ? 61.650 4.982 -83.407 1.00 97.31 400 ALA A N 1
ATOM 2978 C CA . ALA A 1 400 ? 61.830 3.927 -84.404 1.00 97.31 400 ALA A CA 1
ATOM 2979 C C . ALA A 1 400 ? 61.756 4.483 -85.840 1.00 97.31 400 ALA A C 1
ATOM 2981 O O . ALA A 1 400 ? 62.639 4.209 -86.657 1.00 97.31 400 ALA A O 1
ATOM 2982 N N . ASN A 1 401 ? 60.769 5.336 -86.129 1.00 97.19 401 ASN A N 1
ATOM 2983 C CA . ASN A 1 401 ? 60.624 5.997 -87.432 1.00 97.19 401 ASN A CA 1
ATOM 2984 C C . ASN A 1 401 ? 61.793 6.944 -87.750 1.00 97.19 401 ASN A C 1
ATOM 2986 O O . ASN A 1 401 ? 62.285 6.981 -88.886 1.00 97.19 401 ASN A O 1
ATOM 2990 N N . LEU A 1 402 ? 62.277 7.690 -86.753 1.00 97.12 402 LEU A N 1
ATOM 2991 C CA . LEU A 1 402 ? 63.471 8.520 -86.900 1.00 97.12 402 LEU A CA 1
ATOM 2992 C C . LEU A 1 402 ? 64.690 7.657 -87.248 1.00 97.12 402 LEU A C 1
ATOM 2994 O O . LEU A 1 402 ? 65.434 8.000 -88.164 1.00 97.12 402 LEU A O 1
ATOM 2998 N N . ASN A 1 403 ? 64.862 6.512 -86.584 1.00 97.12 403 ASN A N 1
ATOM 2999 C CA . ASN A 1 403 ? 65.968 5.595 -86.854 1.00 97.12 403 ASN A CA 1
ATOM 3000 C C . ASN A 1 403 ? 65.930 5.031 -88.292 1.00 97.12 403 ASN A C 1
ATOM 3002 O O . ASN A 1 403 ? 66.967 4.942 -88.956 1.00 97.12 403 ASN A O 1
ATOM 3006 N N . VAL A 1 404 ? 64.736 4.724 -88.819 1.00 97.62 404 VAL A N 1
ATOM 3007 C CA . VAL A 1 404 ? 64.541 4.346 -90.235 1.00 97.62 404 VAL A CA 1
ATOM 3008 C C . VAL A 1 404 ? 64.947 5.487 -91.171 1.00 97.62 404 VAL A C 1
ATOM 3010 O O . VAL A 1 404 ? 65.673 5.267 -92.143 1.00 97.62 404 VAL A O 1
ATOM 3013 N N . THR A 1 405 ? 64.528 6.716 -90.863 1.00 97.19 405 THR A N 1
ATOM 3014 C CA . THR A 1 405 ? 64.862 7.908 -91.660 1.00 97.19 405 THR A CA 1
ATOM 3015 C C . THR A 1 405 ? 66.371 8.157 -91.690 1.00 97.19 405 THR A C 1
ATOM 3017 O O . THR A 1 405 ? 66.940 8.354 -92.764 1.00 97.19 405 THR A O 1
ATOM 3020 N N . VAL A 1 406 ? 67.035 8.082 -90.533 1.00 97.38 406 VAL A N 1
ATOM 3021 C CA . VAL A 1 406 ? 68.496 8.213 -90.409 1.00 97.38 406 VAL A CA 1
ATOM 3022 C C . VAL A 1 406 ? 69.214 7.127 -91.216 1.00 97.38 406 VAL A C 1
ATOM 3024 O O . VAL A 1 406 ? 70.151 7.434 -91.952 1.00 97.38 406 VAL A O 1
ATOM 3027 N N . SER A 1 407 ? 68.743 5.879 -91.149 1.00 97.31 407 SER A N 1
ATOM 3028 C CA . SER A 1 407 ? 69.309 4.763 -91.924 1.00 97.31 407 SER A CA 1
ATOM 3029 C C . SER A 1 407 ? 69.169 4.980 -93.438 1.00 97.31 407 SER A C 1
ATOM 3031 O O . SER A 1 407 ? 70.114 4.752 -94.196 1.00 97.31 407 SER A O 1
ATOM 3033 N N . SER A 1 408 ? 68.014 5.477 -93.889 1.00 96.94 408 SER A N 1
ATOM 3034 C CA . SER A 1 408 ? 67.768 5.823 -95.296 1.00 96.94 408 SER A CA 1
ATOM 3035 C C . SER A 1 408 ? 68.674 6.962 -95.775 1.00 96.94 408 SER A C 1
ATOM 3037 O O . SER A 1 408 ? 69.316 6.854 -96.823 1.00 96.94 408 SER A O 1
ATOM 3039 N N . LEU A 1 409 ? 68.801 8.029 -94.978 1.00 96.50 409 LEU A N 1
ATOM 3040 C CA . LEU A 1 409 ? 69.702 9.141 -95.279 1.00 96.50 409 LEU A CA 1
ATOM 3041 C C . LEU A 1 409 ? 71.158 8.670 -95.366 1.00 96.50 409 LEU A C 1
ATOM 3043 O O . LEU A 1 409 ? 71.853 9.031 -96.313 1.00 96.50 409 LEU A O 1
ATOM 3047 N N . SER A 1 410 ? 71.593 7.818 -94.434 1.00 97.19 410 SER A N 1
ATOM 3048 C CA . SER A 1 410 ? 72.922 7.199 -94.466 1.00 97.19 410 SER A CA 1
ATOM 3049 C C . SER A 1 410 ? 73.161 6.442 -95.781 1.00 97.19 410 SER A C 1
ATOM 3051 O O . SER A 1 410 ? 74.174 6.675 -96.440 1.00 97.19 410 SER A O 1
ATOM 3053 N N . SER A 1 411 ? 72.192 5.636 -96.237 1.00 96.75 411 SER A N 1
ATOM 3054 C CA . SER A 1 411 ? 72.269 4.937 -97.531 1.00 96.75 411 SER A CA 1
ATOM 3055 C C . SER A 1 411 ? 72.368 5.897 -98.724 1.00 96.75 411 SER A C 1
ATOM 3057 O O . SER A 1 411 ? 73.184 5.687 -99.625 1.00 96.75 411 SER A O 1
ATOM 3059 N N . ASN A 1 412 ? 71.574 6.971 -98.734 1.00 96.56 412 ASN A N 1
ATOM 3060 C CA . ASN A 1 412 ? 71.616 7.977 -99.798 1.00 96.56 412 ASN A CA 1
ATOM 3061 C C . ASN A 1 412 ? 72.963 8.708 -99.846 1.00 96.56 412 ASN A C 1
ATOM 3063 O O . ASN A 1 412 ? 73.504 8.903 -100.934 1.00 96.56 412 ASN A O 1
ATOM 3067 N N . VAL A 1 413 ? 73.534 9.057 -98.688 1.00 96.94 413 VAL A N 1
ATOM 3068 C CA . VAL A 1 413 ? 74.882 9.640 -98.598 1.00 96.94 413 VAL A CA 1
ATOM 3069 C C . VAL A 1 413 ? 75.924 8.677 -99.169 1.00 96.94 413 VAL A C 1
ATOM 3071 O O . VAL A 1 413 ? 76.763 9.102 -99.962 1.00 96.94 413 VAL A O 1
ATOM 3074 N N . SER A 1 414 ? 75.851 7.379 -98.854 1.00 95.88 414 SER A N 1
ATOM 3075 C CA . SER A 1 414 ? 76.755 6.382 -99.445 1.00 95.88 414 SER A CA 1
ATOM 3076 C C . SER A 1 414 ? 76.634 6.304 -100.971 1.00 95.88 414 SER A C 1
ATOM 3078 O O . SER A 1 414 ? 77.656 6.242 -101.653 1.00 95.88 414 SER A O 1
ATOM 3080 N N . LYS A 1 415 ? 75.411 6.353 -101.522 1.00 96.25 415 LYS A N 1
ATOM 3081 C CA . LYS A 1 415 ? 75.183 6.372 -102.980 1.00 96.25 415 LYS A CA 1
ATOM 3082 C C . LYS A 1 415 ? 75.758 7.625 -103.634 1.00 96.25 415 LYS A C 1
ATOM 3084 O O . LYS A 1 415 ? 76.466 7.504 -104.627 1.00 96.25 415 LYS A O 1
ATOM 3089 N N . LEU A 1 416 ? 75.492 8.803 -103.066 1.00 95.81 416 LEU A N 1
ATOM 3090 C CA . LEU A 1 416 ? 76.052 10.069 -103.548 1.00 95.81 416 LEU A CA 1
ATOM 3091 C C . LEU A 1 416 ? 77.580 10.046 -103.528 1.00 95.81 416 LEU A C 1
ATOM 3093 O O . LEU A 1 416 ? 78.201 10.478 -104.493 1.00 95.81 416 LEU A O 1
ATOM 3097 N N . ASN A 1 417 ? 78.182 9.503 -102.467 1.00 94.69 417 ASN A N 1
ATOM 3098 C CA . ASN A 1 417 ? 79.630 9.352 -102.386 1.00 94.69 417 ASN A CA 1
ATOM 3099 C C . ASN A 1 417 ? 80.163 8.429 -103.496 1.00 94.69 417 ASN A C 1
ATOM 3101 O O . ASN A 1 417 ? 81.169 8.750 -104.119 1.00 94.69 417 ASN A O 1
ATOM 3105 N N . GLY A 1 418 ? 79.461 7.331 -103.799 1.00 94.38 418 GLY A N 1
ATOM 3106 C CA . GLY A 1 418 ? 79.779 6.468 -104.943 1.00 94.38 418 GLY A CA 1
ATOM 3107 C C . GLY A 1 418 ? 79.701 7.207 -106.283 1.00 94.38 418 GLY A C 1
ATOM 3108 O O . GLY A 1 418 ? 80.670 7.218 -107.033 1.00 94.38 418 GLY A O 1
ATOM 3109 N N . SER A 1 419 ? 78.602 7.917 -106.549 1.00 95.44 419 SER A N 1
ATOM 3110 C CA . SER A 1 419 ? 78.467 8.713 -107.778 1.00 95.44 419 SER A CA 1
ATOM 3111 C C . SER A 1 419 ? 79.507 9.833 -107.884 1.00 95.44 419 SER A C 1
ATOM 3113 O O . SER A 1 419 ? 79.967 10.139 -108.980 1.00 95.44 419 SER A O 1
ATOM 3115 N N . LEU A 1 420 ? 79.903 10.449 -106.767 1.00 94.81 420 LEU A N 1
ATOM 3116 C CA . LEU A 1 420 ? 80.972 11.447 -106.751 1.00 94.81 420 LEU A CA 1
ATOM 3117 C C . LEU A 1 420 ? 82.319 10.828 -107.145 1.00 94.81 420 LEU A C 1
ATOM 3119 O O . LEU A 1 420 ? 83.073 11.454 -107.890 1.00 94.81 420 LEU A O 1
ATOM 3123 N N . VAL A 1 421 ? 82.608 9.607 -106.681 1.00 94.62 421 VAL A N 1
ATOM 3124 C CA . VAL A 1 421 ? 83.779 8.842 -107.131 1.00 94.62 421 VAL A CA 1
ATOM 3125 C C . VAL A 1 421 ? 83.700 8.598 -108.640 1.00 94.62 421 VAL A C 1
ATOM 3127 O O . VAL A 1 421 ? 84.664 8.907 -109.334 1.00 94.62 421 VAL A O 1
ATOM 3130 N N . ASP A 1 422 ? 82.551 8.168 -109.167 1.00 92.56 422 ASP A N 1
ATOM 3131 C CA . ASP A 1 422 ? 82.371 7.937 -110.610 1.00 92.56 422 ASP A CA 1
ATOM 3132 C C . ASP A 1 422 ? 82.579 9.215 -111.445 1.00 92.56 422 ASP A C 1
ATOM 3134 O O . ASP A 1 422 ? 83.261 9.199 -112.477 1.00 92.56 422 ASP A O 1
ATOM 3138 N N . VAL A 1 423 ? 82.024 10.349 -110.998 1.00 91.44 423 VAL A N 1
ATOM 3139 C CA . VAL A 1 423 ? 82.223 11.662 -111.636 1.00 91.44 423 VAL A CA 1
ATOM 3140 C C . VAL A 1 423 ? 83.693 12.053 -111.594 1.00 91.44 423 VAL A C 1
ATOM 3142 O O . VAL A 1 423 ? 84.241 12.471 -112.615 1.00 91.44 423 VAL A O 1
ATOM 3145 N N . ARG A 1 424 ? 84.351 11.895 -110.442 1.00 88.19 424 ARG A N 1
ATOM 3146 C CA . ARG A 1 424 ? 85.778 12.186 -110.299 1.00 88.19 424 ARG A CA 1
ATOM 3147 C C . ARG A 1 424 ? 86.610 11.341 -111.261 1.00 88.19 424 ARG A C 1
ATOM 3149 O O . ARG A 1 424 ? 87.415 11.906 -111.994 1.00 88.19 424 ARG A O 1
ATOM 3156 N N . THR A 1 425 ? 86.379 10.031 -111.323 1.00 86.19 425 THR A N 1
ATOM 3157 C CA . THR A 1 425 ? 87.054 9.133 -112.272 1.00 86.19 425 THR A CA 1
ATOM 3158 C C . THR A 1 425 ? 86.781 9.537 -113.724 1.00 86.19 425 THR A C 1
ATOM 3160 O O . THR A 1 425 ? 87.683 9.512 -114.558 1.00 86.19 425 THR A O 1
ATOM 3163 N N . SER A 1 426 ? 85.560 9.971 -114.042 1.00 85.88 426 SER A N 1
ATOM 3164 C CA . SER A 1 426 ? 85.213 10.463 -115.382 1.00 85.88 426 SER A CA 1
ATOM 3165 C C . SER A 1 426 ? 85.951 11.758 -115.744 1.00 85.88 426 SER A C 1
ATOM 3167 O O . SER A 1 426 ? 86.458 11.875 -116.859 1.00 85.88 426 SER A O 1
ATOM 3169 N N . ILE A 1 427 ? 86.057 12.715 -114.814 1.00 84.81 427 ILE A N 1
ATOM 3170 C CA . ILE A 1 427 ? 86.849 13.944 -114.991 1.00 84.81 427 ILE A CA 1
ATOM 3171 C C . ILE A 1 427 ? 88.330 13.605 -115.165 1.00 84.81 427 ILE A C 1
ATOM 3173 O O . ILE A 1 427 ? 88.965 14.143 -116.067 1.00 84.81 427 ILE A O 1
ATOM 3177 N N . GLU A 1 428 ? 88.878 12.705 -114.346 1.00 80.56 428 GLU A N 1
ATOM 3178 C CA . GLU A 1 428 ? 90.263 12.236 -114.475 1.00 80.56 428 GLU A CA 1
ATOM 3179 C C . GLU A 1 428 ? 90.508 11.612 -115.860 1.00 80.56 428 GLU A C 1
ATOM 3181 O O . GLU A 1 428 ? 91.513 11.919 -116.497 1.00 80.56 428 GLU A O 1
ATOM 3186 N N . ASN A 1 429 ? 89.556 10.832 -116.382 1.00 78.94 429 ASN A N 1
ATOM 3187 C CA . ASN A 1 429 ? 89.622 10.278 -117.735 1.00 78.94 429 ASN A CA 1
ATOM 3188 C C . ASN A 1 429 ? 89.503 11.339 -118.845 1.00 78.94 429 ASN A C 1
ATOM 3190 O O . ASN A 1 429 ? 90.130 11.182 -119.893 1.00 78.94 429 ASN A O 1
ATOM 3194 N N . LEU A 1 430 ? 88.695 12.389 -118.656 1.00 75.25 430 LEU A N 1
ATOM 3195 C CA . LEU A 1 430 ? 88.522 13.496 -119.612 1.00 75.25 430 LEU A CA 1
ATOM 3196 C C . LEU A 1 430 ? 89.680 14.496 -119.587 1.00 75.25 430 LEU A C 1
ATOM 3198 O O . LEU A 1 430 ? 89.952 15.133 -120.606 1.00 75.25 430 LEU A O 1
ATOM 3202 N N . SER A 1 431 ? 90.352 14.639 -118.446 1.00 71.44 431 SER A N 1
ATOM 3203 C CA . SER A 1 431 ? 91.558 15.446 -118.310 1.00 71.44 431 SER A CA 1
ATOM 3204 C C . SER A 1 431 ? 92.633 14.879 -119.235 1.00 71.44 431 SER A C 1
ATOM 3206 O O . SER A 1 431 ? 93.204 13.817 -118.995 1.00 71.44 431 SER A O 1
ATOM 3208 N N . GLY A 1 432 ? 92.851 15.555 -120.360 1.00 65.88 432 GLY A N 1
ATOM 3209 C CA . GLY A 1 432 ? 93.804 15.145 -121.378 1.00 65.88 432 GLY A CA 1
ATOM 3210 C C . GLY A 1 432 ? 95.014 16.057 -121.430 1.00 65.88 432 GLY A C 1
ATOM 3211 O O . GLY A 1 432 ? 94.925 17.255 -121.168 1.00 65.88 432 GLY A O 1
ATOM 3212 N N . GLN A 1 433 ? 96.152 15.495 -121.819 1.00 67.06 433 GLN A N 1
ATOM 3213 C CA . GLN A 1 433 ? 97.350 16.276 -122.106 1.00 67.06 433 GLN A CA 1
ATOM 3214 C C . GLN A 1 433 ? 97.365 16.661 -123.588 1.00 67.06 433 GLN A C 1
ATOM 3216 O O . GLN A 1 433 ? 97.050 15.843 -124.457 1.00 67.06 433 GLN A O 1
ATOM 3221 N N . ILE A 1 434 ? 97.733 17.908 -123.892 1.00 67.62 434 ILE A N 1
ATOM 3222 C CA . ILE A 1 434 ? 97.985 18.338 -125.272 1.00 67.62 434 ILE A CA 1
ATOM 3223 C C . ILE A 1 434 ? 99.250 17.624 -125.739 1.00 67.62 434 ILE A C 1
ATOM 3225 O O . ILE A 1 434 ? 100.336 17.882 -125.226 1.00 67.62 434 ILE A O 1
ATOM 3229 N N . THR A 1 435 ? 99.110 16.723 -126.704 1.00 72.44 435 THR A N 1
ATOM 3230 C CA . THR A 1 435 ? 100.243 15.944 -127.220 1.00 72.44 435 THR A CA 1
ATOM 3231 C C . THR A 1 435 ? 100.808 16.524 -128.510 1.00 72.44 435 THR A C 1
ATOM 3233 O O . THR A 1 435 ? 101.957 16.249 -128.836 1.00 72.44 435 THR A O 1
ATOM 3236 N N . ASN A 1 436 ? 100.019 17.298 -129.265 1.00 68.75 436 ASN A N 1
ATOM 3237 C CA . ASN A 1 436 ? 100.469 17.937 -130.504 1.00 68.75 436 ASN A CA 1
ATOM 3238 C C . ASN A 1 436 ? 99.589 19.144 -130.879 1.00 68.75 436 ASN A C 1
ATOM 3240 O O . ASN A 1 436 ? 98.400 19.150 -130.567 1.00 68.75 436 ASN A O 1
ATOM 3244 N N . VAL A 1 437 ? 100.131 20.136 -131.592 1.00 68.56 437 VAL A N 1
ATOM 3245 C CA . VAL A 1 437 ? 99.373 21.289 -132.121 1.00 68.56 437 VAL A CA 1
ATOM 3246 C C . VAL A 1 437 ? 99.762 21.533 -133.578 1.00 68.56 437 VAL A C 1
ATOM 3248 O O . VAL A 1 437 ? 100.938 21.722 -133.875 1.00 68.56 437 VAL A O 1
ATOM 3251 N N . SER A 1 438 ? 98.787 21.552 -134.491 1.00 65.94 438 SER A N 1
ATOM 3252 C CA . SER A 1 438 ? 99.035 21.812 -135.918 1.00 65.94 438 SER A CA 1
ATOM 3253 C C . SER A 1 438 ? 97.836 22.465 -136.602 1.00 65.94 438 SER A C 1
ATOM 3255 O O . SER A 1 438 ? 96.700 22.090 -136.317 1.00 65.94 438 SER A O 1
ATOM 3257 N N . ASN A 1 439 ? 98.080 23.404 -137.525 1.00 69.44 439 ASN A N 1
ATOM 3258 C CA . ASN A 1 439 ? 97.049 24.103 -138.310 1.00 69.44 439 ASN A CA 1
ATOM 3259 C C . ASN A 1 439 ? 95.906 24.656 -137.444 1.00 69.44 439 ASN A C 1
ATOM 3261 O O . ASN A 1 439 ? 94.730 24.377 -137.677 1.00 69.44 439 ASN A O 1
ATOM 3265 N N . SER A 1 440 ? 96.274 25.390 -136.391 1.00 73.56 440 SER A N 1
ATOM 3266 C CA . SER A 1 440 ? 95.335 25.972 -135.423 1.00 73.56 440 SER A CA 1
ATOM 3267 C C . SER A 1 440 ? 94.408 24.949 -134.755 1.00 73.56 440 SER A C 1
ATOM 3269 O O . SER A 1 440 ? 93.326 25.304 -134.306 1.00 73.56 440 SER A O 1
ATOM 3271 N N . THR A 1 441 ? 94.814 23.680 -134.674 1.00 71.62 441 THR A N 1
ATOM 3272 C CA . THR A 1 441 ? 94.076 22.616 -133.984 1.00 71.62 441 THR A CA 1
ATOM 3273 C C . THR A 1 441 ? 94.997 21.927 -132.976 1.00 71.62 441 THR A C 1
ATOM 3275 O O . THR A 1 441 ? 96.067 21.430 -133.338 1.00 71.62 441 THR A O 1
ATOM 3278 N N . ALA A 1 442 ? 94.601 21.899 -131.702 1.00 75.88 442 ALA A N 1
ATOM 3279 C CA . ALA A 1 442 ? 95.268 21.116 -130.664 1.00 75.88 442 ALA A CA 1
ATOM 3280 C C . ALA A 1 442 ? 94.754 19.673 -130.684 1.00 75.88 442 ALA A C 1
ATOM 3282 O O . ALA A 1 442 ? 93.547 19.443 -130.703 1.00 75.88 442 ALA A O 1
ATOM 3283 N N . THR A 1 443 ? 95.674 18.713 -130.634 1.00 79.50 443 THR A N 1
ATOM 3284 C CA . THR A 1 443 ? 95.400 17.294 -130.386 1.00 79.50 443 THR A CA 1
ATOM 3285 C C . THR A 1 443 ? 95.578 17.022 -128.896 1.00 79.50 443 THR A C 1
ATOM 3287 O O . THR A 1 443 ? 96.679 17.166 -128.358 1.00 79.50 443 THR A O 1
ATOM 3290 N N . ILE A 1 444 ? 94.496 16.635 -128.232 1.00 80.50 444 ILE A N 1
ATOM 3291 C CA . ILE A 1 444 ? 94.445 16.372 -126.794 1.00 80.50 444 ILE A CA 1
ATOM 3292 C C . ILE A 1 444 ? 94.225 14.876 -126.603 1.00 80.50 444 ILE A C 1
ATOM 3294 O O . ILE A 1 444 ? 93.199 14.346 -127.031 1.00 80.50 444 ILE A O 1
ATOM 3298 N N . LYS A 1 445 ? 95.165 14.185 -125.956 1.00 76.31 445 LYS A N 1
ATOM 3299 C CA . LYS A 1 445 ? 95.000 12.771 -125.609 1.00 76.31 445 LYS A CA 1
ATOM 3300 C C . LYS A 1 445 ? 94.406 12.659 -124.211 1.00 76.31 445 LYS A C 1
ATOM 3302 O O . LYS A 1 445 ? 95.024 13.099 -123.244 1.00 76.31 445 LYS A O 1
ATOM 3307 N N . THR A 1 446 ? 93.221 12.076 -124.120 1.00 77.62 446 THR A N 1
ATOM 3308 C CA . THR A 1 446 ? 92.516 11.763 -122.872 1.00 77.62 446 THR A CA 1
ATOM 3309 C C . THR A 1 446 ? 92.618 10.265 -122.571 1.00 77.62 446 THR A C 1
ATOM 3311 O O . THR A 1 446 ? 93.092 9.484 -123.403 1.00 77.62 446 THR A O 1
ATOM 3314 N N . GLY A 1 447 ? 92.150 9.838 -121.395 1.00 67.44 447 GLY A N 1
ATOM 3315 C CA . GLY A 1 447 ? 92.076 8.419 -121.024 1.00 67.44 447 GLY A CA 1
ATOM 3316 C C . GLY A 1 447 ? 91.122 7.593 -121.900 1.00 67.44 447 GLY A C 1
ATOM 3317 O O . GLY A 1 447 ? 91.245 6.373 -121.948 1.00 67.44 447 GLY A O 1
ATOM 3318 N N . ILE A 1 448 ? 90.210 8.245 -122.633 1.00 68.56 448 ILE A N 1
ATOM 3319 C CA . ILE A 1 448 ? 89.204 7.590 -123.491 1.00 68.56 448 ILE A CA 1
ATOM 3320 C C . ILE A 1 448 ? 89.441 7.784 -124.994 1.00 68.56 448 ILE A C 1
ATOM 3322 O O . ILE A 1 448 ? 88.687 7.251 -125.805 1.00 68.56 448 ILE A O 1
ATOM 3326 N N . GLY A 1 449 ? 90.467 8.537 -125.398 1.00 69.00 449 GLY A N 1
ATOM 3327 C CA . GLY A 1 449 ? 90.745 8.741 -126.814 1.00 69.00 449 GLY A CA 1
ATOM 3328 C C . GLY A 1 449 ? 91.513 10.015 -127.116 1.00 69.00 449 GLY A C 1
ATOM 3329 O O . GLY A 1 449 ? 92.232 10.560 -126.287 1.00 69.00 449 GLY A O 1
ATOM 3330 N N . THR A 1 450 ? 91.407 10.469 -128.359 1.00 74.94 450 THR A N 1
ATOM 3331 C CA . THR A 1 450 ? 92.070 11.686 -128.834 1.00 74.94 450 THR A CA 1
ATOM 3332 C C . THR A 1 450 ? 91.008 12.671 -129.296 1.00 74.94 450 THR A C 1
ATOM 3334 O O . THR A 1 450 ? 90.171 12.329 -130.126 1.00 74.94 450 THR A O 1
ATOM 3337 N N . MET A 1 451 ? 91.022 13.878 -128.738 1.00 76.56 451 MET A N 1
ATOM 3338 C CA . MET A 1 451 ? 90.143 14.978 -129.122 1.00 76.56 451 MET A CA 1
ATOM 3339 C C . MET A 1 451 ? 90.922 16.030 -129.905 1.00 76.56 451 MET A C 1
ATOM 3341 O O . MET A 1 451 ? 92.117 16.229 -129.687 1.00 76.56 451 MET A O 1
ATOM 3345 N N . TYR A 1 452 ? 90.220 16.731 -130.789 1.00 70.69 452 TYR A N 1
ATOM 3346 C CA . TYR A 1 452 ? 90.761 17.832 -131.573 1.00 70.69 452 TYR A CA 1
ATOM 3347 C C . TYR A 1 452 ? 89.986 19.098 -131.231 1.00 70.69 452 TYR A C 1
ATOM 3349 O O . TYR A 1 452 ? 88.763 19.124 -131.354 1.00 70.69 452 TYR A O 1
ATOM 3357 N N . ALA A 1 453 ? 90.687 20.134 -130.784 1.00 73.50 453 ALA A N 1
ATOM 3358 C CA . ALA A 1 453 ? 90.083 21.413 -130.434 1.00 73.50 453 ALA A CA 1
ATOM 3359 C C . ALA A 1 453 ? 90.661 22.516 -131.319 1.00 73.50 453 ALA A C 1
ATOM 3361 O O . ALA A 1 453 ? 91.881 22.669 -131.418 1.00 73.50 453 ALA A O 1
ATOM 3362 N N . SER A 1 454 ? 89.787 23.288 -131.963 1.00 70.38 454 SER A N 1
ATOM 3363 C CA . SER A 1 454 ? 90.195 24.462 -132.730 1.00 70.38 454 SER A CA 1
ATOM 3364 C C . SER A 1 454 ? 90.692 25.558 -131.794 1.00 70.38 454 SER A C 1
ATOM 3366 O O . SER A 1 454 ? 90.019 25.951 -130.843 1.00 70.38 454 SER A O 1
ATOM 3368 N N . ILE A 1 455 ? 91.883 26.061 -132.086 1.00 63.22 455 ILE A N 1
ATOM 3369 C CA . ILE A 1 455 ? 92.532 27.157 -131.384 1.00 63.22 455 ILE A CA 1
ATOM 3370 C C . ILE A 1 455 ? 92.160 28.446 -132.119 1.00 63.22 455 ILE A C 1
ATOM 3372 O O . ILE A 1 455 ? 92.863 28.902 -133.023 1.00 63.22 455 ILE A O 1
ATOM 3376 N N . SER A 1 456 ? 91.023 29.029 -131.752 1.00 57.97 456 SER A N 1
ATOM 3377 C CA . SER A 1 456 ? 90.620 30.353 -132.227 1.00 57.97 456 SER A CA 1
ATOM 3378 C C . SER A 1 456 ? 91.460 31.400 -131.502 1.00 57.97 456 SER A C 1
ATOM 3380 O O . SER A 1 456 ? 91.203 31.670 -130.335 1.00 57.97 456 SER A O 1
ATOM 3382 N N . SER A 1 457 ? 92.494 31.922 -132.174 1.00 53.28 457 SER A N 1
ATOM 3383 C CA . SER A 1 457 ? 93.343 33.046 -131.741 1.00 53.28 457 SER A CA 1
ATOM 3384 C C . SER A 1 457 ? 93.603 33.097 -130.230 1.00 53.28 457 SER A C 1
ATOM 3386 O O . SER A 1 457 ? 92.895 33.778 -129.490 1.00 53.28 457 SER A O 1
ATOM 3388 N N . ILE A 1 458 ? 94.668 32.423 -129.785 1.00 47.06 458 ILE A N 1
ATOM 3389 C CA . ILE A 1 458 ? 95.288 32.701 -128.485 1.00 47.06 458 ILE A CA 1
ATOM 3390 C C . ILE A 1 458 ? 95.734 34.169 -128.515 1.00 47.06 458 ILE A C 1
ATOM 3392 O O . ILE A 1 458 ? 96.817 34.499 -128.997 1.00 47.06 458 ILE A O 1
ATOM 3396 N N . GLN A 1 459 ? 94.877 35.070 -128.035 1.00 42.69 459 GLN A N 1
ATOM 3397 C CA . GLN A 1 459 ? 95.318 36.361 -127.542 1.00 42.69 459 GLN A CA 1
ATOM 3398 C C . GLN A 1 459 ? 96.114 36.068 -126.274 1.00 42.69 459 GLN A C 1
ATOM 3400 O O . GLN A 1 459 ? 95.556 35.705 -125.240 1.00 42.69 459 GLN A O 1
ATOM 3405 N N . LEU A 1 460 ? 97.437 36.204 -126.378 1.00 40.34 460 LEU A N 1
ATOM 3406 C CA . LEU A 1 460 ? 98.343 36.373 -125.247 1.00 40.34 460 LEU A CA 1
ATOM 3407 C C . LEU A 1 460 ? 97.973 37.678 -124.524 1.00 40.34 460 LEU A C 1
ATOM 3409 O O . LEU A 1 460 ? 98.629 38.705 -124.665 1.00 40.34 460 LEU A O 1
ATOM 3413 N N . GLY A 1 461 ? 96.886 37.630 -123.758 1.00 38.69 461 GLY A N 1
ATOM 3414 C CA . GLY A 1 461 ? 96.628 38.546 -122.661 1.00 38.69 461 GLY A CA 1
ATOM 3415 C C . GLY A 1 461 ? 97.486 38.118 -121.481 1.00 38.69 461 GLY A C 1
ATOM 3416 O O . GLY A 1 461 ? 97.007 37.470 -120.556 1.00 38.69 461 GLY A O 1
ATOM 3417 N N . VAL A 1 462 ? 98.780 38.430 -121.531 1.00 41.16 462 VAL A N 1
ATOM 3418 C CA . VAL A 1 462 ? 99.546 38.570 -120.291 1.00 41.16 462 VAL A CA 1
ATOM 3419 C C . VAL A 1 462 ? 99.082 39.876 -119.643 1.00 41.16 462 VAL A C 1
ATOM 3421 O O . VAL A 1 462 ? 98.854 40.848 -120.356 1.00 41.16 462 VAL A O 1
ATOM 3424 N N . HIS A 1 463 ? 98.980 39.857 -118.309 1.00 39.94 463 HIS A N 1
ATOM 3425 C CA . HIS A 1 463 ? 98.521 40.887 -117.357 1.00 39.94 463 HIS A CA 1
ATOM 3426 C C . HIS A 1 463 ? 97.069 40.682 -116.884 1.00 39.94 463 HIS A C 1
ATOM 3428 O O . HIS A 1 463 ? 96.143 40.756 -117.676 1.00 39.94 463 HIS A O 1
ATOM 3434 N N . LYS A 1 464 ? 96.769 40.501 -115.594 1.00 35.56 464 LYS A N 1
ATOM 3435 C CA . LYS A 1 464 ? 97.551 40.343 -114.353 1.00 35.56 464 LYS A CA 1
ATOM 3436 C C . LYS A 1 464 ? 96.534 39.825 -113.321 1.00 35.56 464 LYS A C 1
ATOM 3438 O O . LYS A 1 464 ? 95.423 40.346 -113.290 1.00 35.56 464 LYS A O 1
ATOM 3443 N N . GLU A 1 465 ? 96.882 38.824 -112.513 1.00 42.06 465 GLU A N 1
ATOM 3444 C CA . GLU A 1 465 ? 96.059 38.416 -111.366 1.00 42.06 465 GLU A CA 1
ATOM 3445 C C . GLU A 1 465 ? 95.685 39.643 -110.526 1.00 42.06 465 GLU A C 1
ATOM 3447 O O . GLU A 1 465 ? 96.556 40.330 -109.985 1.00 42.06 465 GLU A O 1
ATOM 3452 N N . SER A 1 466 ? 94.387 39.913 -110.406 1.00 34.81 466 SER A N 1
ATOM 3453 C CA . SER A 1 466 ? 93.847 40.657 -109.280 1.00 34.81 466 SER A CA 1
ATOM 3454 C C . SER A 1 466 ? 93.301 39.635 -108.294 1.00 34.81 466 SER A C 1
ATOM 3456 O O . SER A 1 466 ? 92.221 39.082 -108.494 1.00 34.81 466 SER A O 1
ATOM 3458 N N . ASN A 1 467 ? 94.062 39.388 -107.230 1.00 46.78 467 ASN A N 1
ATOM 3459 C CA . ASN A 1 467 ? 93.508 38.880 -105.984 1.00 46.78 467 ASN A CA 1
ATOM 3460 C C . ASN A 1 467 ? 92.317 39.766 -105.595 1.00 46.78 467 ASN A C 1
ATOM 3462 O O . ASN A 1 467 ? 92.506 40.913 -105.191 1.00 46.78 467 ASN A O 1
ATOM 3466 N N . SER A 1 468 ? 91.106 39.228 -105.702 1.00 35.38 468 SER A N 1
ATOM 3467 C CA . SER A 1 468 ? 89.945 39.723 -104.972 1.00 35.38 468 SER A CA 1
ATOM 3468 C C . SER A 1 468 ? 89.474 38.616 -104.039 1.00 35.38 468 SER A C 1
ATOM 3470 O O . SER A 1 468 ? 88.721 37.721 -104.415 1.00 35.38 468 SER A O 1
ATOM 3472 N N . THR A 1 469 ? 89.982 38.671 -102.815 1.00 53.12 469 THR A N 1
ATOM 3473 C CA . THR A 1 469 ? 89.345 38.102 -101.633 1.00 53.12 469 THR A CA 1
ATOM 3474 C C . THR A 1 469 ? 88.033 38.845 -101.380 1.00 53.12 469 THR A C 1
ATOM 3476 O O . THR A 1 469 ? 88.105 40.022 -101.041 1.00 53.12 469 THR A O 1
ATOM 3479 N N . ASP A 1 470 ? 86.876 38.195 -101.542 1.00 42.62 470 ASP A N 1
ATOM 3480 C CA . ASP A 1 470 ? 85.687 38.427 -100.695 1.00 42.62 470 ASP A CA 1
ATOM 3481 C C . ASP A 1 470 ? 84.568 37.392 -100.962 1.00 42.62 470 ASP A C 1
ATOM 3483 O O . ASP A 1 470 ? 84.575 36.745 -102.010 1.00 42.62 470 ASP A O 1
ATOM 3487 N N . PRO A 1 471 ? 83.641 37.128 -100.019 1.00 48.00 471 PRO A N 1
ATOM 3488 C CA . PRO A 1 471 ? 83.543 35.827 -99.383 1.00 48.00 471 PRO A CA 1
ATOM 3489 C C . PRO A 1 471 ? 82.111 35.294 -99.487 1.00 48.00 471 PRO A C 1
ATOM 3491 O O . PRO A 1 471 ? 81.196 35.728 -98.784 1.00 48.00 471 PRO A O 1
ATOM 3494 N N . SER A 1 472 ? 81.892 34.287 -100.318 1.00 50.34 472 SER A N 1
ATOM 3495 C CA . SER A 1 472 ? 80.705 33.453 -100.161 1.00 50.34 472 SER A CA 1
ATOM 3496 C C . SER A 1 472 ? 80.878 32.618 -98.889 1.00 50.34 472 SER A C 1
ATOM 3498 O O . SER A 1 472 ? 81.518 31.567 -98.908 1.00 50.34 472 SER A O 1
ATOM 3500 N N . PHE A 1 473 ? 80.345 33.125 -97.773 1.00 58.75 473 PHE A N 1
ATOM 3501 C CA . PHE A 1 473 ? 80.125 32.365 -96.542 1.00 58.75 473 PHE A CA 1
ATOM 3502 C C . PHE A 1 473 ? 79.498 31.009 -96.900 1.00 58.75 473 PHE A C 1
ATOM 3504 O O . PHE A 1 473 ? 78.471 30.992 -97.586 1.00 58.75 473 PHE A O 1
ATOM 3511 N N . PRO A 1 474 ? 80.062 29.874 -96.453 1.00 62.94 474 PRO A N 1
ATOM 3512 C CA . PRO A 1 474 ? 79.463 28.590 -96.746 1.00 62.94 474 PRO A CA 1
ATOM 3513 C C . PRO A 1 474 ? 78.170 28.489 -95.940 1.00 62.94 474 PRO A C 1
ATOM 3515 O O . PRO A 1 474 ? 78.165 28.458 -94.709 1.00 62.94 474 PRO A O 1
ATOM 3518 N N . TYR A 1 475 ? 77.055 28.432 -96.658 1.00 61.72 475 TYR A N 1
ATOM 3519 C CA . TYR A 1 475 ? 75.720 28.083 -96.162 1.00 61.72 475 TYR A CA 1
ATOM 3520 C C . TYR A 1 475 ? 75.751 26.794 -95.319 1.00 61.72 475 TYR A C 1
ATOM 3522 O O . TYR A 1 475 ? 74.942 26.626 -94.412 1.00 61.72 475 TYR A O 1
ATOM 3530 N N . GLU A 1 476 ? 76.744 25.931 -95.534 1.00 62.81 476 GLU A N 1
ATOM 3531 C CA . GLU A 1 476 ? 77.036 24.750 -94.717 1.00 62.81 476 GLU A CA 1
ATOM 3532 C C . GLU A 1 476 ? 77.383 25.099 -93.257 1.00 62.81 476 GLU A C 1
ATOM 3534 O O . GLU A 1 476 ? 76.909 24.423 -92.344 1.00 62.81 476 GLU A O 1
ATOM 3539 N N . LEU A 1 477 ? 78.121 26.188 -92.997 1.00 62.69 477 LEU A N 1
ATOM 3540 C CA . LEU A 1 477 ? 78.431 26.633 -91.631 1.00 62.69 477 LEU A CA 1
ATOM 3541 C C . LEU A 1 477 ? 77.200 27.243 -90.946 1.00 62.69 477 LEU A C 1
ATOM 3543 O O . LEU A 1 477 ? 77.022 27.072 -89.743 1.00 62.69 477 LEU A O 1
ATOM 3547 N N . LEU A 1 478 ? 76.317 27.900 -91.709 1.00 68.94 478 LEU A N 1
ATOM 3548 C CA . LEU A 1 478 ? 75.038 28.410 -91.204 1.00 68.94 478 LEU A CA 1
ATOM 3549 C C . LEU A 1 478 ? 74.094 27.260 -90.825 1.00 68.94 478 LEU A C 1
ATOM 3551 O O . LEU A 1 478 ? 73.448 27.318 -89.782 1.00 68.94 478 LEU A O 1
ATOM 3555 N N . VAL A 1 479 ? 74.053 26.191 -91.627 1.00 73.38 479 VAL A N 1
ATOM 3556 C CA . VAL A 1 479 ? 73.268 24.985 -91.323 1.00 73.38 479 VAL A CA 1
ATOM 3557 C C . VAL A 1 479 ? 73.812 24.277 -90.079 1.00 73.38 479 VAL A C 1
ATOM 3559 O O . VAL A 1 479 ? 73.032 23.944 -89.188 1.00 73.38 479 VAL A O 1
ATOM 3562 N N . VAL A 1 480 ? 75.133 24.114 -89.951 1.00 76.12 480 VAL A N 1
ATOM 3563 C CA . VAL A 1 480 ? 75.746 23.532 -88.741 1.00 76.12 480 VAL A CA 1
ATOM 3564 C C . VAL A 1 480 ? 75.501 24.413 -87.510 1.00 76.12 480 VAL A C 1
ATOM 3566 O O . VAL A 1 480 ? 75.177 23.890 -86.445 1.00 76.12 480 VAL A O 1
ATOM 3569 N N . LEU A 1 481 ? 75.569 25.741 -87.644 1.00 78.50 481 LEU A N 1
ATOM 3570 C CA . LEU A 1 481 ? 75.263 26.672 -86.555 1.00 78.50 481 LEU A CA 1
ATOM 3571 C C . LEU A 1 481 ? 73.785 26.592 -86.136 1.00 78.50 481 LEU A C 1
ATOM 3573 O O . LEU A 1 481 ? 73.497 26.564 -84.943 1.00 78.50 481 LEU A O 1
ATOM 3577 N N . LEU A 1 482 ? 72.850 26.488 -87.086 1.00 77.12 482 LEU A N 1
ATOM 3578 C CA . LEU A 1 482 ? 71.420 26.320 -86.796 1.00 77.12 482 LEU A CA 1
ATOM 3579 C C . LEU A 1 482 ? 71.119 24.971 -86.122 1.00 77.12 482 LEU A C 1
ATOM 3581 O O . LEU A 1 482 ? 70.294 24.919 -85.206 1.00 77.12 482 LEU A O 1
ATOM 3585 N N . ILE A 1 483 ? 71.817 23.898 -86.509 1.00 82.75 483 ILE A N 1
ATOM 3586 C CA . ILE A 1 483 ? 71.735 22.589 -85.840 1.00 82.75 483 ILE A CA 1
ATOM 3587 C C . ILE A 1 483 ? 72.297 22.675 -84.410 1.00 82.75 483 ILE A C 1
ATOM 3589 O O . ILE A 1 483 ? 71.663 22.210 -83.466 1.00 82.75 483 ILE A O 1
ATOM 3593 N N . LEU A 1 484 ? 73.444 23.329 -84.206 1.00 80.06 484 LEU A N 1
ATOM 3594 C CA . LEU A 1 484 ? 74.026 23.508 -82.869 1.00 80.06 484 LEU A CA 1
ATOM 3595 C C . LEU A 1 484 ? 73.147 24.380 -81.959 1.00 80.06 484 LEU A C 1
ATOM 3597 O O . LEU A 1 484 ? 72.980 24.061 -80.782 1.00 80.06 484 LEU A O 1
ATOM 3601 N N . VAL A 1 485 ? 72.529 25.438 -82.495 1.00 82.00 485 VAL A N 1
ATOM 3602 C CA . VAL A 1 485 ? 71.586 26.295 -81.756 1.00 82.00 485 VAL A CA 1
ATOM 3603 C C . VAL A 1 485 ? 70.324 25.521 -81.369 1.00 82.00 485 VAL A C 1
ATOM 3605 O O . VAL A 1 485 ? 69.867 25.628 -80.232 1.00 82.00 485 VAL A O 1
ATOM 3608 N N . SER A 1 486 ? 69.779 24.693 -82.262 1.00 80.12 486 SER A N 1
ATOM 3609 C CA . SER A 1 486 ? 68.598 23.871 -81.954 1.00 80.12 486 SER A CA 1
ATOM 3610 C C . SER A 1 486 ? 68.896 22.759 -80.935 1.00 80.12 486 SER A C 1
ATOM 3612 O O . SER A 1 486 ? 68.074 22.514 -80.044 1.00 80.12 486 SER A O 1
ATOM 3614 N N . ILE A 1 487 ? 70.095 22.164 -80.964 1.00 83.56 487 ILE A N 1
ATOM 3615 C CA . ILE A 1 487 ? 70.570 21.244 -79.913 1.00 83.56 487 ILE A CA 1
ATOM 3616 C C . ILE A 1 487 ? 70.736 21.982 -78.572 1.00 83.56 487 ILE A C 1
ATOM 3618 O O . ILE A 1 487 ? 70.285 21.483 -77.540 1.00 83.56 487 ILE A O 1
ATOM 3622 N N . ALA A 1 488 ? 71.309 23.191 -78.566 1.00 76.62 488 ALA A N 1
ATOM 3623 C CA . ALA A 1 488 ? 71.484 23.989 -77.349 1.00 76.62 488 ALA A CA 1
ATOM 3624 C C . ALA A 1 488 ? 70.143 24.409 -76.718 1.00 76.62 488 ALA A C 1
ATOM 3626 O O . ALA A 1 488 ? 69.980 24.306 -75.501 1.00 76.62 488 ALA A O 1
ATOM 3627 N N . ILE A 1 489 ? 69.157 24.818 -77.528 1.00 79.12 489 ILE A N 1
ATOM 3628 C CA . ILE A 1 489 ? 67.796 25.145 -77.063 1.00 79.12 489 ILE A CA 1
ATOM 3629 C C . ILE A 1 489 ? 67.106 23.904 -76.476 1.00 79.12 489 ILE A C 1
ATOM 3631 O O . ILE A 1 489 ? 66.453 23.991 -75.431 1.00 79.12 489 ILE A O 1
ATOM 3635 N N . SER A 1 490 ? 67.292 22.739 -77.101 1.00 78.62 490 SER A N 1
ATOM 3636 C CA . SER A 1 490 ? 66.765 21.467 -76.593 1.00 78.62 490 SER A CA 1
ATOM 3637 C C . SER A 1 490 ? 67.403 21.089 -75.249 1.00 78.62 490 SER A C 1
ATOM 3639 O O . SER A 1 490 ? 66.692 20.728 -74.312 1.00 78.62 490 SER A O 1
ATOM 3641 N N . TYR A 1 491 ? 68.722 21.264 -75.101 1.00 80.00 491 TYR A N 1
ATOM 3642 C CA . TYR A 1 491 ? 69.441 21.019 -73.844 1.00 80.00 491 TYR A CA 1
ATOM 3643 C C . TYR A 1 491 ? 69.017 21.980 -72.716 1.00 80.00 491 TYR A C 1
ATOM 3645 O O . TYR A 1 491 ? 68.789 21.550 -71.586 1.00 80.00 491 TYR A O 1
ATOM 3653 N N . LEU A 1 492 ? 68.834 23.271 -73.020 1.00 75.81 492 LEU A N 1
ATOM 3654 C CA . LEU A 1 492 ? 68.308 24.277 -72.081 1.00 75.81 492 LEU A CA 1
ATOM 3655 C C . LEU A 1 492 ? 66.865 23.988 -71.640 1.00 75.81 492 LEU A C 1
ATOM 3657 O O . LEU A 1 492 ? 66.487 24.287 -70.506 1.00 75.81 492 LEU A O 1
ATOM 3661 N N . SER A 1 493 ? 66.057 23.402 -72.522 1.00 75.62 493 SER A N 1
ATOM 3662 C CA . SER A 1 493 ? 64.696 22.974 -72.188 1.00 75.62 493 SER A CA 1
ATOM 3663 C C . SER A 1 493 ? 64.715 21.745 -71.269 1.00 75.62 493 SER A C 1
ATOM 3665 O O . SER A 1 493 ? 63.965 21.697 -70.295 1.00 75.62 493 SER A O 1
ATOM 3667 N N . LEU A 1 494 ? 65.636 20.801 -71.500 1.00 72.00 494 LEU A N 1
ATOM 3668 C CA . LEU A 1 494 ? 65.819 19.615 -70.657 1.00 72.00 494 LEU A CA 1
ATOM 3669 C C . LEU A 1 494 ? 66.383 19.957 -69.264 1.00 72.00 494 LEU A C 1
ATOM 3671 O O . LEU A 1 494 ? 65.954 19.375 -68.267 1.00 72.00 494 LEU A O 1
ATOM 3675 N N . SER A 1 495 ? 67.292 20.935 -69.158 1.00 70.12 495 SER A N 1
ATOM 3676 C CA . SER A 1 495 ? 67.852 21.364 -67.866 1.00 70.12 495 SER A CA 1
ATOM 3677 C C . SER A 1 495 ? 66.829 22.086 -66.983 1.00 70.12 495 SER A C 1
ATOM 3679 O O . SER A 1 495 ? 66.819 21.879 -65.769 1.00 70.12 495 SER A O 1
ATOM 3681 N N . LYS A 1 496 ? 65.906 22.861 -67.574 1.00 68.62 496 LYS A N 1
ATOM 3682 C CA . LYS A 1 496 ? 64.770 23.453 -66.843 1.00 68.62 496 LYS A CA 1
ATOM 3683 C C . LYS A 1 496 ? 63.800 22.390 -66.324 1.00 68.62 496 LYS A C 1
ATOM 3685 O O . LYS A 1 496 ? 63.331 22.517 -65.197 1.00 68.62 496 LYS A O 1
ATOM 3690 N N . VAL A 1 497 ? 63.550 21.325 -67.090 1.00 67.50 497 VAL A N 1
ATOM 3691 C CA . VAL A 1 497 ? 62.737 20.182 -66.632 1.00 67.50 497 VAL A CA 1
ATOM 3692 C C . VAL A 1 497 ? 63.422 19.455 -65.468 1.00 67.50 497 VAL A C 1
ATOM 3694 O O . VAL A 1 497 ? 62.775 19.183 -64.459 1.00 67.50 497 VAL A O 1
ATOM 3697 N N . ASN A 1 498 ? 64.738 19.229 -65.537 1.00 62.31 498 ASN A N 1
ATOM 3698 C CA . ASN A 1 498 ? 65.484 18.583 -64.450 1.00 62.31 498 ASN A CA 1
ATOM 3699 C C . ASN A 1 498 ? 65.556 19.454 -63.175 1.00 62.31 498 ASN A C 1
ATOM 3701 O O . ASN A 1 498 ? 65.463 18.941 -62.060 1.00 62.31 498 ASN A O 1
ATOM 3705 N N . GLY A 1 499 ? 65.637 20.782 -63.326 1.00 61.22 499 GLY A N 1
ATOM 3706 C CA . GLY A 1 499 ? 65.551 21.733 -62.211 1.00 61.22 499 GLY A CA 1
ATOM 3707 C C . GLY A 1 499 ? 64.200 21.685 -61.486 1.00 61.22 499 GLY A C 1
ATOM 3708 O O . GLY A 1 499 ? 64.164 21.683 -60.255 1.00 61.22 499 GLY A O 1
ATOM 3709 N N . ILE A 1 500 ? 63.095 21.548 -62.226 1.00 61.19 500 ILE A N 1
ATOM 3710 C CA . ILE A 1 500 ? 61.743 21.410 -61.656 1.00 61.19 500 ILE A CA 1
ATOM 3711 C C . ILE A 1 500 ? 61.583 20.068 -60.916 1.00 61.19 500 ILE A C 1
ATOM 3713 O O . ILE A 1 500 ? 60.996 20.037 -59.835 1.00 61.19 500 ILE A O 1
ATOM 3717 N N . VAL A 1 501 ? 62.164 18.978 -61.433 1.00 56.56 501 VAL A N 1
ATOM 3718 C CA . VAL A 1 501 ? 62.170 17.662 -60.762 1.00 56.56 501 VAL A CA 1
ATOM 3719 C C . VAL A 1 501 ? 62.970 17.703 -59.449 1.00 56.56 501 VAL A C 1
ATOM 3721 O O . VAL A 1 501 ? 62.494 17.195 -58.435 1.00 56.56 501 VAL A O 1
ATOM 3724 N N . SER A 1 502 ? 64.114 18.396 -59.407 1.00 56.69 502 SER A N 1
ATOM 3725 C CA . SER A 1 502 ? 64.894 18.565 -58.165 1.00 56.69 502 SER A CA 1
ATOM 3726 C C . SER A 1 502 ? 64.215 19.467 -57.116 1.00 56.69 502 SER A C 1
ATOM 3728 O O . SER A 1 502 ? 64.353 19.235 -55.914 1.00 56.69 502 SER A O 1
ATOM 3730 N N . GLY A 1 503 ? 63.409 20.449 -57.545 1.00 56.88 503 GLY A N 1
ATOM 3731 C CA . GLY A 1 503 ? 62.597 21.285 -56.649 1.00 56.88 503 GLY A CA 1
ATOM 3732 C C . GLY A 1 503 ? 61.417 20.542 -56.004 1.00 56.88 503 GLY A C 1
ATOM 3733 O O . GLY A 1 503 ? 61.007 20.878 -54.892 1.00 56.88 503 GLY A O 1
ATOM 3734 N N . LEU A 1 504 ? 60.905 19.492 -56.655 1.00 52.50 504 LEU A N 1
ATOM 3735 C CA . LEU A 1 504 ? 59.842 18.625 -56.127 1.00 52.50 504 LEU A CA 1
ATOM 3736 C C . LEU A 1 504 ? 60.351 17.592 -55.102 1.00 52.50 504 LEU A C 1
ATOM 3738 O O . LEU A 1 504 ? 59.582 17.151 -54.249 1.00 52.50 504 LEU A O 1
ATOM 3742 N N . GLU A 1 505 ? 61.638 17.232 -55.121 1.00 54.28 505 GLU A N 1
ATOM 3743 C CA . GLU A 1 505 ? 62.236 16.385 -54.074 1.00 54.28 505 GLU A CA 1
ATOM 3744 C C . GLU A 1 505 ? 62.594 17.172 -52.798 1.00 54.28 505 GLU A C 1
ATOM 3746 O O . GLU A 1 505 ? 62.540 16.616 -51.696 1.00 54.28 505 GLU A O 1
ATOM 3751 N N . GLY A 1 506 ? 62.882 18.476 -52.911 1.00 52.78 506 GLY A N 1
ATOM 3752 C CA . GLY A 1 506 ? 63.159 19.359 -51.769 1.00 52.78 506 GLY A CA 1
ATOM 3753 C C . GLY A 1 506 ? 61.937 19.638 -50.885 1.00 52.78 506 GLY A C 1
ATOM 3754 O O . GLY A 1 506 ? 62.031 19.582 -49.659 1.00 52.78 506 GLY A O 1
ATOM 3755 N N . THR A 1 507 ? 60.758 19.827 -51.481 1.00 49.06 507 THR A N 1
ATOM 3756 C CA . THR A 1 507 ? 59.508 20.106 -50.741 1.00 49.06 507 THR A CA 1
ATOM 3757 C C . THR A 1 507 ? 58.920 18.875 -50.042 1.00 49.06 507 THR A C 1
ATOM 3759 O O . THR A 1 507 ? 58.097 19.004 -49.136 1.00 49.06 507 THR A O 1
ATOM 3762 N N . LYS A 1 508 ? 59.399 17.664 -50.363 1.00 48.94 508 LYS A N 1
ATOM 3763 C CA . LYS A 1 508 ? 59.029 16.423 -49.658 1.00 48.94 508 LYS A CA 1
ATOM 3764 C C . LYS A 1 508 ? 59.770 16.225 -48.325 1.00 48.94 508 LYS A C 1
ATOM 3766 O O . LYS A 1 508 ? 59.366 15.368 -47.539 1.00 48.94 508 LYS A O 1
ATOM 3771 N N . LYS A 1 509 ? 60.833 16.997 -48.046 1.00 49.47 509 LYS A N 1
ATOM 3772 C CA . LYS A 1 509 ? 61.586 16.931 -46.775 1.00 49.47 509 LYS A CA 1
ATOM 3773 C C . LYS A 1 509 ? 61.167 17.969 -45.725 1.00 49.47 509 LYS A C 1
ATOM 3775 O O . LYS A 1 509 ? 61.444 17.737 -44.552 1.00 49.47 509 LYS A O 1
ATOM 3780 N N . GLU A 1 510 ? 60.456 19.037 -46.089 1.00 46.75 510 GLU A N 1
ATOM 3781 C CA . GLU A 1 510 ? 59.967 20.037 -45.117 1.00 46.75 510 GLU A CA 1
ATOM 3782 C C . GLU A 1 510 ? 58.593 19.706 -44.510 1.00 46.75 510 GLU A C 1
ATOM 3784 O O . GLU A 1 510 ? 58.309 20.117 -43.392 1.00 46.75 510 GLU A O 1
ATOM 3789 N N . GLY A 1 511 ? 57.782 18.846 -45.135 1.00 45.72 511 GLY A N 1
ATOM 3790 C CA . GLY A 1 511 ? 56.487 18.409 -44.581 1.00 45.72 511 GLY A CA 1
ATOM 3791 C C . GLY A 1 511 ? 56.548 17.344 -43.472 1.00 45.72 511 GLY A C 1
ATOM 3792 O O . GLY A 1 511 ? 55.517 16.772 -43.129 1.00 45.72 511 GLY A O 1
ATOM 3793 N N . LYS A 1 512 ? 57.736 17.015 -42.937 1.00 45.84 512 LYS A N 1
ATOM 3794 C CA . LYS A 1 512 ? 57.925 15.957 -41.916 1.00 45.84 512 LYS A CA 1
ATOM 3795 C C . LYS A 1 512 ? 58.397 16.472 -40.547 1.00 45.84 512 LYS A C 1
ATOM 3797 O O . LYS A 1 512 ? 58.832 15.679 -39.716 1.00 45.84 512 LYS A O 1
ATOM 3802 N N . LYS A 1 513 ? 58.303 17.784 -40.310 1.00 50.16 513 LYS A N 1
ATOM 3803 C CA . LYS A 1 513 ? 58.506 18.432 -39.004 1.00 50.16 513 LYS A CA 1
ATOM 3804 C C . LYS A 1 513 ? 57.336 19.369 -38.692 1.00 50.16 513 LYS A C 1
ATOM 3806 O O . LYS A 1 513 ? 57.527 20.568 -38.638 1.00 50.16 513 LYS A O 1
ATOM 3811 N N . GLU A 1 514 ? 56.138 18.823 -38.534 1.00 47.28 514 GLU A N 1
ATOM 3812 C CA . GLU A 1 514 ? 55.071 19.429 -37.720 1.00 47.28 514 GLU A CA 1
ATOM 3813 C C . GLU A 1 514 ? 53.907 18.438 -37.606 1.00 47.28 514 GLU A C 1
ATOM 3815 O O . GLU A 1 514 ? 52.934 18.466 -38.357 1.00 47.28 514 GLU A O 1
ATOM 3820 N N . LYS A 1 515 ? 54.077 17.480 -36.695 1.00 45.38 515 LYS A N 1
ATOM 3821 C CA . LYS A 1 515 ? 53.062 17.011 -35.748 1.00 45.38 515 LYS A CA 1
ATOM 3822 C C . LYS A 1 515 ? 53.728 16.132 -34.704 1.00 45.38 515 LYS A C 1
ATOM 3824 O O . LYS A 1 515 ? 54.519 15.251 -35.112 1.00 45.38 515 LYS A O 1
#

Secondary structure (DSSP, 8-state):
--EEEEEES---S--EEEEEEEETTEEEEEEEE--EEEEETTEEEEEEEE---PPPP-TT----EEEEEEEE--B--EEEEEEEEEE-EEEEEEEESSSSS-TTEEEEEEEEEEE--S-EEEEEEEEPPPTT-EEEEEEEEEEEEETTEEEEEEEEEEE-SSS-----S-EEEEEEEEE--B-----EEEEE----PPPPPP-TT-------HHHHHHHHHHHHS-----GGGTT-EEEEEETTEEEEEETTEEEEEETGGGT-EEEEEETTEEEEEETTEEEEEE-HHHHHHHHHHHHHHHHHHHHHHHHHHHHHHHHHHHHHHHHHHHHHHHHHHHHHHHHHHHHHHHHHHHHHHHHHHHHHHHHHHHHHHHHHHHHHHHHHHHHHHHHHHHHHHHHHHHHHHHHHHHHHHHHHHHHHHHHHHHHHHH--EEEEEETTEEEEEETTEEEEEE--------------------HHHHHHHHHHHHHHHHHHHHHHHHHHHHHHHHHHHHTTS--

Foldseek 3Di:
DKDKAFPDADDDDFWWKWKFKDKVNHGDDIDIFGWDFDDDPVDTHTITIDDDDDPDDDPPDDIFIKIWIFIFPDFPWDFPDWDKWKWFKDWDDKDDPPDDDDPQKIKTKIKTKTQDADAFRDKDWDFDADPQKDFPDKDFPDWDDDPRIIMTIIITITHHPDPDDDDRRIIMITTTGTDGDTDGDPPTPDIDGDRPDDDDDDDPPDDDDDDDVVVVVVVVVVVPDDDPDDCVRFLKAFDADDPQWTWIQGPVGIDIDGCVVFVWDFPDDDPQWTFIQTVRGTDIYGNVVVVVVVVVVVVVVVVVVVVVVVVVVVVVVVVVVVVVVVVVVVVVVVVVVVVVVVVVVVVVVVVVVVVVVVVVVVVVVVVVVVVVVVVVVVVVVVVVVVVVVVVVVVVVVVVVVVVVVVVVVVVVVVVVVVVVVVVVVVVQQVDWDFPDDDPQWTWTQGNVGIDIDGNDDPPPPDDDDDDDDDDDDPVVVVVVVVVVVVVVVVVVVVVVVVVVVVVVVVVVVVVPPDD

pLDDT: mean 70.46, std 19.1, range [34.81, 98.62]

Radius of gyration: 96.79 Å; chains: 1; bounding box: 198×67×245 Å

=== Feature glossary ===
A reading guide for the features in this record.

Start from the sequence.

  · Sequence gives the chain of amino acids in standard one-letter code (A=alanine, C=cysteine, …, Y=tyrosine), read N→C. It is the only feature that is directly encoded by the gene; all structural features are derived from the folded form of this sequence.

Fold it, and you get atomic coordinates and the backbone conformation that goes with them.

  · The mmCIF table is the protein's shape written out atom by atom. For each backbone N, Cα, C, and carbonyl O, it records an (x, y, z) coordinate triple in Å plus the residue type, chain letter, and residue number.

  · Backbone dihedral angles. Every residue except chain termini has a φ (preceding-C → N → Cα → C) and a ψ (N → Cα → C → next-N). They are reported in degrees following the IUPAC sign convention. Secondary structure is essentially a statement about which (φ, ψ) basin each residue occupies.

  · DSSP 8-state secondary structure assigns each residue one of H (α-helix), G (3₁₀-helix), I (π-helix), E (extended β-strand), B (isolated β-bridge), T (hydrogen-bonded turn), S (bend), or '-' (coil). The assignment is computed from backbone hydrogen-bond geometry via the Kabsch–Sander algorithm.

  · P-SEA three-state annotation labels each residue as helix, strand, or coil based purely on the geometry of the Cα trace. It serves as a fallback when the full backbone (and thus DSSP) is unavailable.

Summarize the fold with a handful of shape descriptors and a per-residue structural alphabet.

  · Radius of gyration (Rg) is the root-mean-square distance of Cα atoms from their centroid — a single number for overall size and compactness. A globular domain of N residues has Rg ≈ 2.2·N^0.38 Å; an extended or disordered chain has a much larger Rg. The Cα contact count is the number of residue pairs whose Cα atoms are within 8 Å and are more than four positions apart in sequence — a standard proxy for tertiary packing density. The bounding box is the smallest axis-aligned box enclosing all Cα atoms.

  · Foldseek's 3Di representation compresses backbone geometry into a per-residue letter drawn from a learned twenty-state alphabet. It captures the tertiary interaction pattern around each residue — which residues are packed against it in space, regardless of where they are in sequence.

  · Accessible surface area quant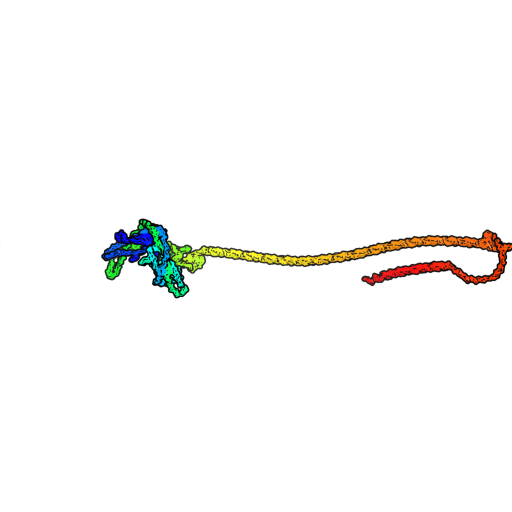ifies burial. A residue with SASA near zero is packed into the hydrophobic core; one with SASA >100 Å² sits on the surface. Computed here via the Shrake–Rupley numerical algorithm with a 1.4 Å probe.

Ask how reliable the model is.

  · For AlphaFold models, the B-factor field carries pLDDT — the model's own estimate of local accuracy on a 0–100 scale. Regions with pLDDT<50 should be treated as essentially unmodeled; they often correspond to intrinsically disordered segments.

  · For experimental (PDB) structures, the B-factor (temperature factor) quantifies the positional spread of each atom in the crystal — a combination of thermal vibration and static disorder — in units of Å². High B-factors mark flexible loops or poorly resolved regions; low B-factors mark the rigid, well-ordered core.

  · PAE(i, j) answers: if I align the predicted and true structures on residue i, how far off (in Å) do I expect residue j to be? A block-diagonal PAE matrix with low values on the blocks and high values off-diagonal is the signature of a multi-domain protein with confidently predicted domains but uncertain inter-domain orientation.

Place it in context: what it resembles, what it is annotated as, and how it looks.

  · Structural nearest neighbors (via Foldseek easy-search vs the PDB). Reported per hit: target PDB id, E-value, and alignment TM-score. A TM-score above ~0.5 is the conventional threshold for 'same fold'.

  · Functional annotations link the protein to curated databases. InterPro entries identify conserved domains and families by matching the sequence against member-database signatures (Pfam, PROSITE, CDD, …). Gene Ontology (GO) terms describe molecular function, biological process, and cellular component in a controlled vocabulary. CATH places the structure in a hierarchical fold classification (Class/Architecture/Topology/Homologous-superfamily). The organism is the source species.

  · Plot images: a contact map (which residues are close in 3D, as an N×N binary image), a Ramachandran scatter (backbone torsion angles, revealing secondary-structure composition at a glance), and — for AlphaFold structures — a PAE heatmap (pairwise prediction confidence).

  · Structure images are PyMOL renders from six orthogonal camera directions. Cartoon representation draws helices as coils and strands as arrows; sticks shows the backbone as bonds; surface shows the solvent-excluded envelope. Rainbow coloring maps sequence position to hue (blue→red, N→C); chain coloring assigns a distinct color per polypeptide.